Protein 7T71 (pdb70)

Secondary structure (DSSP, 8-state):
--HHHHHHHHHHHHHHHHTS--PPP-------TT-EEEEEE--EEEEE----EEETTTTEESS-EEEEE--SEEEEEEEEEESSS--EEEETTB--HHHHHHHHHHHHHHHHHHT---EEEEEEEEEESSSS---S-HHHHHHHHHHHHHIIIII-HHHHH-HHHHHHHHHTT-TTHHHHHH-SEEEE---TT--GGGS-EEE------EEEEE----SS-HHHHHHHHHTSTTHHHHHHHHHHHHHHHHHTTT-HHHHHHHHHHHHHHHHHHHHHTT-----HHHHHHHHHHHHHGGG-SSEEEE--SSS-EEEEES-HHHHHHHHHHTT---EE--------EEE-/-HHHHHHHHHHHHHHHHHTS--PPP-------TT-EEEEEE--EEEEE----EEETTTTEESS-EEEEE--SEEEEEEEEEESSS--EEEETTB--HHHHHHHHHHHHHHHHHHT---EEEEEEEEEESSSS-SSS-HHHHHHHHHHHHHHHHHH-HHHHH-HHHHHHHHHTT-TTHHHHHH-SEEEE---TT--GGGS-EEEEESSS--EEEEE------HHHHHHHHTSTTHHHHHHHHHHHHHHHHHTTT-HHHHHHHHHHHHHHHHHHHHHTT-----HHHHHHHHHHHHHGGGSSSEEEE--SSS-EEEEES-HHHHHHHHHHTT---EE--------EEE-

B-factor: mean 42.46, std 14.21, range [22.01, 124.64]

Sequence (695 aa):
MNDLNVYGEKIRNMLLELGIYNKSDDYSPDIKYNKTFHANGYPITGLYKFLGYYDRDNNIANFPSISFTTNFSSCDVTCRVLRSGNDRIIFNGKNNEKYYKRAEKALSFLRKKYRIDAAFEFNIRINRRYRDAKGLGESAAVASATARAVAAAVFGMDAAKDRGFVSYLARHVSGSGTRSAAGNLSMWLSYPGIDDLSSIGFEIRDDLFHFYAIPMRSRIETLNAHDYASSSIFYNAWVKSKFFDIIDIIENKFNTRMMLEYSMKDMYRLQALLISSGYIIYEKHYLDIIRKLRSSLNNYKNVYFTSDTGTSIVVMSTSMNELSRFVNDLDLDGISGNFPEKIIIEELMNDLNVYGEKIRNMLLELGIYNKSDDYSPDIKYNKTFHANGYPITGLYKFLGYYDRDNNIANFPSISFTTNFSSCDVTCRVLRSGNDRIIFNGKNNEKYYKRAEKALSFLRKKYRIDAAFEFNIRINRRYRDAKGLGESAAVASATARAVAAAVFGMDAAKDRGFVSYLARHVSGSGTRSAAGNLSMWLSYPGIDDLSSIGFEIRKDDLFHFYAIPMRSRTLNAHDYASSSIFYNAWVKSKFFDIIDIIENKFNTRMMLEYSMKDMYRLQALLISSGYIIYEKHYLDIIRKLRSSLNNYKNVYFTSDTGTSIVVMSTSMNELSRFVNDLDLDGISGNFPEKIIIEEL

Structure (mmCIF, N/CA/C/O backbone):
data_7T71
#
_entry.id   7T71
#
_cell.length_a   153.560
_cell.length_b   125.490
_cell.length_c   52.140
_cell.angle_alpha   90.000
_cell.angle_beta   90.000
_cell.angle_gamma   90.000
#
_symmetry.space_group_name_H-M   'P 21 21 2'
#
loop_
_entity.id
_entity.type
_entity.pdbx_description
1 polymer 'Mevalonate 3,5-bisphosphate decarboxylase'
2 non-polymer 'OLEIC ACID'
3 water water
#
loop_
_atom_site.group_PDB
_atom_site.id
_atom_site.type_symbol
_atom_site.label_atom_id
_atom_site.label_alt_id
_atom_site.label_comp_id
_atom_site.label_asym_id
_atom_site.label_entity_id
_atom_site.label_seq_id
_atom_site.pdbx_PDB_ins_code
_atom_site.Cartn_x
_atom_site.Cartn_y
_atom_site.Cartn_z
_atom_site.occupancy
_atom_site.B_iso_or_equiv
_atom_site.auth_seq_id
_atom_site.auth_comp_id
_atom_site.auth_asym_id
_atom_site.auth_atom_id
_atom_site.pdbx_PDB_model_num
ATOM 1 N N . MET A 1 21 ? -1.314 52.734 68.076 1.00 66.76 1 MET A N 1
ATOM 2 C CA . MET A 1 21 ? -1.151 52.358 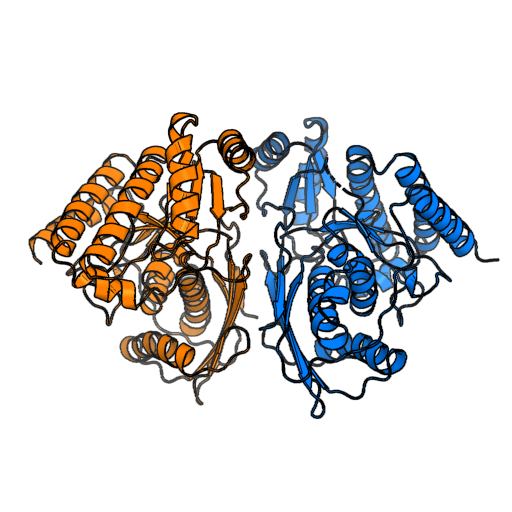66.667 1.00 65.58 1 MET A CA 1
ATOM 3 C C . MET A 1 21 ? 0.328 52.214 66.213 1.00 62.86 1 MET A C 1
ATOM 4 O O . MET A 1 21 ? 0.958 53.214 65.830 1.00 63.15 1 MET A O 1
ATOM 9 N N . ASN A 1 22 ? 0.866 50.966 66.233 1.00 52.40 2 ASN A N 1
ATOM 10 C CA . ASN A 1 22 ? 2.249 50.688 65.800 1.00 47.41 2 ASN A CA 1
ATOM 11 C C . ASN A 1 22 ? 2.280 50.149 64.361 1.00 43.99 2 ASN A C 1
ATOM 12 O O . ASN A 1 22 ? 2.015 48.968 64.106 1.00 41.41 2 ASN A O 1
ATOM 17 N N . ASP A 1 23 ? 2.613 51.044 63.426 1.00 37.45 3 ASP A N 1
ATOM 18 C CA . ASP A 1 23 ? 2.687 50.789 62.000 1.00 36.11 3 ASP A CA 1
ATOM 19 C C . ASP A 1 23 ? 3.699 49.707 61.650 1.00 39.44 3 ASP A C 1
ATOM 20 O O . ASP A 1 23 ? 3.454 48.949 60.711 1.00 39.04 3 ASP A O 1
ATOM 22 N N . LEU A 1 24 ? 4.798 49.586 62.437 1.00 33.79 4 LEU A N 1
ATOM 23 C CA . LEU A 1 24 ? 5.826 48.580 62.202 1.00 33.09 4 LEU A CA 1
ATOM 24 C C . LEU A 1 24 ? 5.307 47.195 62.568 1.00 35.69 4 LEU A C 1
ATOM 25 O O . LEU A 1 24 ? 5.617 46.212 61.888 1.00 34.03 4 LEU A O 1
ATOM 30 N N . ASN A 1 25 ? 4.488 47.129 63.612 1.00 32.29 5 ASN A N 1
ATOM 31 C CA . ASN A 1 25 ? 3.879 45.872 64.018 1.00 32.21 5 ASN A CA 1
ATOM 32 C C . ASN A 1 25 ? 2.858 45.412 62.947 1.00 35.22 5 ASN A C 1
ATOM 33 O O . ASN A 1 25 ? 2.777 44.225 62.660 1.00 34.51 5 ASN A O 1
ATOM 38 N N . VAL A 1 26 ? 2.115 46.359 62.340 1.00 32.40 6 VAL A N 1
ATOM 39 C CA . VAL A 1 26 ? 1.114 46.076 61.298 1.00 30.33 6 VAL A CA 1
ATOM 40 C C . VAL A 1 26 ? 1.781 45.481 60.035 1.00 33.53 6 VAL A C 1
ATOM 41 O O . VAL A 1 26 ? 1.359 44.419 59.556 1.00 32.50 6 VAL A O 1
ATOM 45 N N . TYR A 1 27 ? 2.838 46.149 59.535 1.00 30.70 7 TYR A N 1
ATOM 46 C CA . TYR A 1 27 ? 3.632 45.693 58.383 1.00 31.56 7 TYR A CA 1
ATOM 47 C C . TYR A 1 27 ? 4.376 44.427 58.687 1.00 32.43 7 TYR A C 1
ATOM 48 O O . TYR A 1 27 ? 4.465 43.563 57.826 1.00 32.84 7 TYR A O 1
ATOM 57 N N . GLY A 1 28 ? 4.843 44.296 59.931 1.00 28.51 8 GLY A N 1
ATOM 58 C CA . GLY A 1 28 ? 5.460 43.062 60.396 1.00 27.90 8 GLY A CA 1
ATOM 59 C C . GLY A 1 28 ? 4.505 41.869 60.306 1.00 32.51 8 GLY A C 1
ATOM 60 O O . GLY A 1 28 ? 4.833 40.842 59.698 1.00 32.37 8 GLY A O 1
ATOM 61 N N . GLU A 1 29 ? 3.291 42.022 60.853 1.00 29.76 9 GLU A N 1
ATOM 62 C CA . GLU A 1 29 ? 2.245 40.989 60.819 1.00 30.31 9 GLU A CA 1
ATOM 63 C C . GLU A 1 29 ? 1.807 40.681 59.37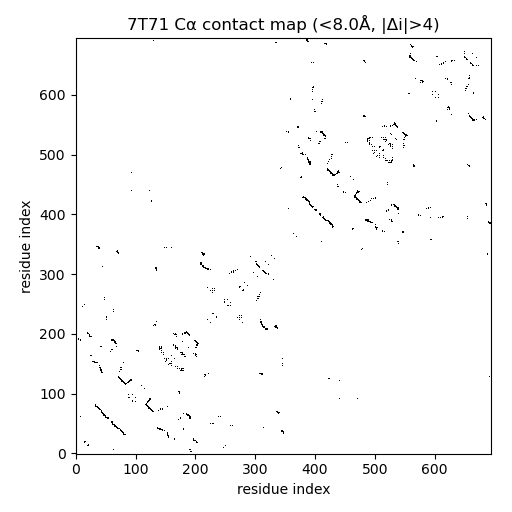8 1.00 32.61 9 GLU A C 1
ATOM 64 O O . GLU A 1 29 ? 1.592 39.518 59.068 1.00 32.60 9 GLU A O 1
ATOM 66 N N . LYS A 1 30 ? 1.772 41.696 58.477 1.00 30.24 10 LYS A N 1
ATOM 67 C CA . LYS A 1 30 ? 1.461 41.474 57.059 1.00 29.74 10 LYS A CA 1
ATOM 68 C C . LYS A 1 30 ? 2.522 40.560 56.429 1.00 31.74 10 LYS A C 1
ATOM 69 O O . LYS A 1 30 ? 2.181 39.593 55.754 1.00 32.04 10 LYS A O 1
ATOM 75 N N . ILE A 1 31 ? 3.809 40.843 56.719 1.00 30.13 11 ILE A N 1
ATOM 76 C CA . ILE A 1 31 ? 4.948 40.072 56.238 1.00 29.16 11 ILE A CA 1
ATOM 77 C C . ILE A 1 31 ? 4.838 38.655 56.759 1.00 32.46 11 ILE A C 1
ATOM 78 O O . ILE A 1 31 ? 4.999 37.716 55.985 1.00 30.96 11 ILE A O 1
ATOM 83 N N . ARG A 1 32 ? 4.534 38.503 58.059 1.00 29.50 12 ARG A N 1
ATOM 84 C CA . ARG A 1 32 ? 4.409 37.189 58.669 1.00 29.17 12 ARG A CA 1
ATOM 85 C C . ARG A 1 32 ? 3.328 36.341 57.949 1.00 34.57 12 ARG A C 1
ATOM 86 O O . ARG A 1 32 ? 3.595 35.187 57.589 1.00 32.21 12 ARG A O 1
ATOM 94 N N . ASN A 1 33 ? 2.146 36.933 57.694 1.00 33.37 13 ASN A N 1
ATOM 95 C CA . ASN A 1 33 ? 1.056 36.249 56.992 1.00 33.50 13 ASN A CA 1
ATOM 96 C C . ASN A 1 33 ? 1.477 35.852 55.574 1.00 39.65 13 ASN A C 1
ATOM 97 O O . ASN A 1 33 ? 1.243 34.722 55.188 1.00 42.02 13 ASN A O 1
ATOM 102 N N . MET A 1 34 ? 2.168 36.732 54.838 1.00 36.52 14 MET A N 1
ATOM 103 C CA . MET A 1 34 ? 2.683 36.411 53.496 1.00 37.26 14 MET A CA 1
ATOM 104 C C . MET A 1 34 ? 3.623 35.201 53.551 1.00 40.14 14 MET A C 1
ATOM 105 O O . MET A 1 34 ? 3.565 34.329 52.689 1.00 39.26 14 MET A O 1
ATOM 110 N N . LEU A 1 35 ? 4.518 35.178 54.544 1.00 35.83 15 LEU A N 1
ATOM 111 C CA . LEU A 1 35 ? 5.470 34.091 54.711 1.00 34.36 15 LEU A CA 1
ATOM 112 C C . LEU A 1 35 ? 4.784 32.781 55.100 1.00 38.00 15 LEU A C 1
ATOM 113 O O . LEU A 1 35 ? 5.194 31.726 54.616 1.00 36.78 15 LEU A O 1
ATOM 118 N N . LEU A 1 36 ? 3.718 32.851 55.916 1.00 36.06 16 LEU A N 1
ATOM 119 C CA . LEU A 1 36 ? 2.936 31.652 56.288 1.00 37.61 16 LEU A CA 1
ATOM 120 C C . LEU A 1 36 ? 2.238 31.066 55.064 1.00 44.06 16 LEU A C 1
ATOM 121 O O . LEU A 1 36 ? 2.241 29.853 54.892 1.00 43.33 16 LEU A O 1
ATOM 126 N N . GLU A 1 37 ? 1.689 31.941 54.197 1.00 43.49 17 GLU A N 1
ATOM 127 C CA . GLU A 1 37 ? 0.995 31.559 52.966 1.00 45.30 17 GLU A CA 1
ATOM 128 C C . GLU A 1 37 ? 1.933 30.914 51.959 1.00 53.04 17 GLU A C 1
ATOM 129 O O . GLU A 1 37 ? 1.491 30.041 51.222 1.00 54.44 17 GLU A O 1
ATOM 131 N N . LEU A 1 38 ? 3.224 31.306 51.951 1.00 50.84 18 LEU A N 1
ATOM 132 C CA . LEU A 1 38 ? 4.238 30.706 51.085 1.00 52.64 18 LEU A CA 1
ATOM 133 C C . LEU A 1 38 ? 4.640 29.323 51.578 1.00 58.26 18 LEU A C 1
ATOM 134 O O . LEU A 1 38 ? 5.122 28.520 50.783 1.00 59.46 18 LEU A O 1
ATOM 139 N N . GLY A 1 39 ? 4.492 29.087 52.878 1.00 53.94 19 GLY A N 1
ATOM 140 C CA . GLY A 1 39 ? 4.853 27.822 53.502 1.00 53.54 19 GLY A CA 1
ATOM 141 C C . GLY A 1 39 ? 6.329 27.646 53.818 1.00 56.44 19 GLY A C 1
ATOM 142 O O . GLY A 1 39 ? 6.724 26.540 54.199 1.00 57.47 19 GLY A O 1
ATOM 143 N N . ILE A 1 40 ? 7.159 28.717 53.679 1.00 50.16 20 ILE A N 1
ATOM 144 C CA . ILE A 1 40 ? 8.605 28.682 53.992 1.00 49.00 20 ILE A CA 1
ATOM 145 C C . ILE A 1 40 ? 8.899 29.053 55.457 1.00 46.31 20 ILE A C 1
ATOM 146 O O . ILE A 1 40 ? 9.992 28.811 55.971 1.00 46.61 20 ILE A O 1
ATOM 151 N N . TYR A 1 41 ? 7.917 29.629 56.114 1.00 37.73 21 TYR A N 1
ATOM 152 C CA . TYR A 1 41 ? 8.057 30.045 57.486 1.00 36.24 21 TYR A CA 1
ATOM 153 C C . TYR A 1 41 ? 6.957 29.429 58.347 1.00 37.90 21 TYR A C 1
ATOM 154 O O . TYR A 1 41 ? 5.801 29.361 57.930 1.00 37.69 21 TYR A O 1
ATOM 163 N N . ASN A 1 42 ? 7.300 29.113 59.584 1.00 33.53 22 ASN A N 1
ATOM 164 C CA . ASN A 1 42 ? 6.376 28.643 60.618 1.00 34.50 22 ASN A CA 1
ATOM 165 C C . ASN A 1 42 ? 6.930 29.113 61.934 1.00 36.00 22 ASN A C 1
ATOM 166 O O . ASN A 1 42 ? 8.146 29.167 62.102 1.00 33.59 22 ASN A O 1
ATOM 171 N N . LYS A 1 43 ? 6.043 29.425 62.883 1.00 34.66 23 LYS A N 1
ATOM 172 C CA . LYS A 1 43 ? 6.417 29.769 64.248 1.00 34.72 23 LYS A CA 1
ATOM 173 C C . LYS A 1 43 ? 7.237 28.558 64.753 1.00 38.85 23 LYS A C 1
ATOM 174 O O . LYS A 1 43 ? 6.915 27.416 64.418 1.00 38.94 23 LYS A O 1
ATOM 180 N N . SER A 1 44 ? 8.328 28.799 65.474 1.00 35.40 24 SER A N 1
ATOM 181 C CA . SER A 1 44 ? 9.119 27.673 65.959 1.00 34.87 24 SER A CA 1
ATOM 182 C C . SER A 1 44 ? 8.354 26.822 66.969 1.00 40.54 24 SER A C 1
ATOM 183 O O . SER A 1 44 ? 7.597 27.346 67.784 1.00 38.93 24 SER A O 1
ATOM 186 N N . ASP A 1 45 ? 8.620 25.511 66.939 1.00 40.91 25 ASP A N 1
ATOM 187 C CA . ASP A 1 45 ? 8.134 24.582 67.939 1.00 43.07 25 ASP A CA 1
ATOM 188 C C . ASP A 1 45 ? 9.018 24.803 69.174 1.00 45.81 25 ASP A C 1
ATOM 189 O O . ASP A 1 45 ? 10.141 25.293 69.060 1.00 44.09 25 ASP A O 1
ATOM 194 N N . ASP A 1 46 ? 8.482 24.505 70.347 1.00 43.26 26 ASP A N 1
ATOM 195 C CA . ASP A 1 46 ? 9.214 24.636 71.589 1.00 42.36 26 ASP A CA 1
ATOM 196 C C . ASP A 1 46 ? 9.471 23.225 72.114 1.00 44.67 26 ASP A C 1
ATOM 197 O O . ASP A 1 46 ? 8.828 22.268 71.668 1.00 43.71 26 ASP A O 1
ATOM 202 N N . TYR A 1 47 ? 10.455 23.088 73.008 1.00 40.50 27 TYR A N 1
ATOM 203 C CA . TYR A 1 47 ? 10.861 21.811 73.561 1.00 39.50 27 TYR A CA 1
ATOM 204 C C . TYR A 1 47 ? 10.993 21.909 75.069 1.00 44.29 27 TYR A C 1
ATOM 205 O O . TYR A 1 47 ? 11.288 22.976 75.616 1.00 44.44 27 TYR A O 1
ATOM 214 N N . SER A 1 48 ? 10.776 20.783 75.734 1.00 41.64 28 SER A N 1
ATOM 215 C CA . SER A 1 48 ? 10.933 20.632 77.174 1.00 41.68 28 SER A CA 1
ATOM 216 C C . SER A 1 48 ? 12.379 20.179 77.428 1.00 43.13 28 SER A C 1
ATOM 217 O O . SER A 1 48 ? 12.887 19.347 76.673 1.00 42.18 28 SER A O 1
ATOM 220 N N . PRO A 1 49 ? 13.062 20.718 78.461 1.00 39.61 29 PRO A N 1
ATOM 221 C CA . PRO A 1 49 ? 14.438 20.271 78.734 1.00 39.32 29 PRO A CA 1
ATOM 222 C C . PRO A 1 49 ? 14.468 18.799 79.142 1.00 42.81 29 PRO A C 1
ATOM 223 O O . PRO A 1 49 ? 13.575 18.339 79.851 1.00 41.04 29 PRO A O 1
ATOM 227 N N . ASP A 1 50 ? 15.465 18.065 78.638 1.00 41.37 30 ASP A N 1
ATOM 228 C CA . ASP A 1 50 ? 15.761 16.668 78.980 1.00 43.29 30 ASP A CA 1
ATOM 229 C C . ASP A 1 50 ? 17.292 16.599 78.994 1.00 43.91 30 ASP A C 1
ATOM 230 O O . ASP A 1 50 ? 17.916 16.059 78.071 1.00 43.80 30 ASP A O 1
ATOM 235 N N . ILE A 1 51 ? 17.889 17.221 80.019 1.00 38.39 31 ILE A N 1
ATOM 236 C CA . ILE A 1 51 ? 19.337 17.417 80.096 1.00 37.73 31 ILE A CA 1
ATOM 237 C C . ILE A 1 51 ? 20.134 16.112 80.175 1.00 44.55 31 ILE A C 1
ATOM 238 O O . ILE A 1 51 ? 19.831 15.233 80.992 1.00 46.20 31 ILE A O 1
ATOM 243 N N . LYS A 1 52 ? 21.159 16.006 79.294 1.00 39.87 32 LYS A N 1
ATOM 244 C CA . LYS A 1 52 ? 22.131 14.924 79.258 1.00 39.99 32 LYS A CA 1
ATOM 245 C C . LYS A 1 52 ? 23.373 15.481 80.005 1.00 40.80 32 LYS A C 1
ATOM 246 O O . LYS A 1 52 ? 24.254 16.082 79.397 1.00 38.81 32 LYS A O 1
ATOM 248 N N . TYR A 1 53 ? 23.358 15.394 81.340 1.00 37.37 33 TYR A N 1
ATOM 249 C CA . TYR A 1 53 ? 24.423 15.887 82.232 1.00 36.36 33 TYR A CA 1
ATOM 250 C C . TYR A 1 53 ? 25.737 15.171 82.001 1.00 41.43 33 TYR A C 1
ATOM 251 O O . TYR A 1 53 ? 25.727 13.991 81.651 1.00 40.81 33 TYR A O 1
ATOM 260 N N . ASN A 1 54 ? 26.873 15.892 82.195 1.00 39.13 34 ASN A N 1
ATOM 261 C CA . ASN A 1 54 ? 28.240 15.358 82.142 1.00 39.50 34 ASN A CA 1
ATOM 262 C C . ASN A 1 54 ? 28.705 14.854 80.778 1.00 45.98 34 ASN A C 1
ATOM 263 O O . ASN A 1 54 ? 29.736 14.202 80.726 1.00 49.47 34 ASN A O 1
ATOM 268 N N . LYS A 1 55 ? 27.969 15.100 79.704 1.00 41.02 35 LYS A N 1
ATOM 269 C CA . LYS A 1 55 ? 28.392 14.661 78.375 1.00 40.01 35 LYS A CA 1
ATOM 270 C C . LYS A 1 55 ? 28.805 15.902 77.587 1.00 42.87 35 LYS A C 1
ATOM 271 O O . LYS A 1 55 ? 28.151 16.941 77.664 1.00 43.69 35 LYS A O 1
ATOM 273 N N . THR A 1 56 ? 29.900 15.813 76.883 1.00 37.73 36 THR A N 1
ATOM 274 C CA . THR A 1 56 ? 30.345 16.938 76.088 1.00 37.24 36 THR A CA 1
ATOM 275 C C . THR A 1 56 ? 29.686 16.892 74.723 1.00 38.13 36 THR A C 1
ATOM 276 O O . THR A 1 56 ? 29.690 15.844 74.073 1.00 36.31 36 THR A O 1
ATOM 280 N N . PHE A 1 57 ? 29.144 18.035 74.288 1.00 31.99 37 PHE A N 1
ATOM 281 C CA . PHE A 1 57 ? 28.556 18.177 72.975 1.00 31.04 37 PHE A CA 1
ATOM 282 C C . PHE A 1 57 ? 29.388 19.160 72.198 1.00 36.58 37 PHE A C 1
ATOM 283 O O . PHE A 1 57 ? 29.941 20.090 72.777 1.00 35.22 37 PHE A O 1
ATOM 291 N N . HIS A 1 58 ? 29.493 18.937 70.890 1.00 33.36 38 HIS A N 1
ATOM 292 C CA . HIS A 1 58 ? 30.300 19.752 70.011 1.00 32.77 38 HIS A CA 1
ATOM 293 C C . HIS A 1 58 ? 29.505 20.197 68.809 1.00 31.50 38 HIS A C 1
ATOM 294 O O . HIS A 1 58 ? 28.800 19.403 68.184 1.00 29.37 38 HIS A O 1
ATOM 301 N N . ALA A 1 59 ? 29.618 21.475 68.476 1.00 27.21 39 ALA A N 1
ATOM 302 C CA . ALA A 1 59 ? 28.943 21.979 67.282 1.00 26.27 39 ALA A CA 1
ATOM 303 C C . ALA A 1 59 ? 29.787 23.059 66.630 1.00 29.68 39 ALA A C 1
ATOM 304 O O . ALA A 1 59 ? 30.587 23.693 67.292 1.00 28.49 39 ALA A O 1
ATOM 306 N N . ASN A 1 60 ? 29.602 23.263 65.335 1.00 27.83 40 ASN A N 1
ATOM 307 C CA . ASN A 1 60 ? 30.268 24.339 64.630 1.00 27.98 40 ASN A CA 1
ATOM 308 C C . ASN A 1 60 ? 29.210 25.373 64.175 1.00 30.67 40 ASN A C 1
ATOM 309 O O . ASN A 1 60 ? 28.003 25.159 64.363 1.00 29.35 40 ASN A O 1
ATOM 314 N N . GLY A 1 61 ? 29.684 26.491 63.634 1.00 27.52 41 GLY A N 1
ATOM 315 C CA . GLY A 1 61 ? 28.840 27.603 63.206 1.00 27.97 41 GLY A CA 1
ATOM 316 C C . GLY A 1 61 ? 29.641 28.552 62.338 1.00 29.54 41 GLY A C 1
ATOM 317 O O . GLY A 1 61 ? 30.866 28.628 62.452 1.00 25.66 41 GLY A O 1
ATOM 318 N N . TYR A 1 62 ? 28.955 29.260 61.457 1.00 26.33 42 TYR A N 1
ATOM 319 C CA . TYR A 1 62 ? 29.602 30.094 60.471 1.00 25.63 42 TYR A CA 1
ATOM 320 C C . TYR A 1 62 ? 29.112 31.542 60.450 1.00 29.00 42 TYR A C 1
ATOM 321 O O . TYR A 1 62 ? 27.989 31.824 60.833 1.00 28.06 42 TYR A O 1
ATOM 330 N N . PRO A 1 63 ? 29.979 32.491 60.078 1.00 24.06 43 PRO A N 1
ATOM 331 C CA . PRO A 1 63 ? 29.561 33.913 60.059 1.00 23.60 43 PRO A CA 1
ATOM 332 C C . PRO A 1 63 ? 28.597 34.220 58.922 1.00 26.64 43 PRO A C 1
ATOM 333 O O . PRO A 1 63 ? 28.362 33.371 58.059 1.00 24.99 43 PRO A O 1
ATOM 337 N N . ILE A 1 64 ? 28.020 35.422 58.931 1.00 23.95 44 ILE A N 1
ATOM 338 C CA . ILE A 1 64 ? 27.093 35.843 57.876 1.00 25.21 44 ILE A CA 1
ATOM 339 C C . ILE A 1 64 ? 27.519 37.173 57.262 1.00 30.70 44 ILE A C 1
ATOM 340 O O . ILE A 1 64 ? 28.230 37.942 57.899 1.00 32.61 44 ILE A O 1
ATOM 345 N N . THR A 1 65 ? 27.020 37.462 56.065 1.00 28.87 45 THR A N 1
ATOM 346 C CA . THR A 1 65 ? 27.145 38.743 55.380 1.00 27.87 45 THR A CA 1
ATOM 347 C C . THR A 1 65 ? 25.715 39.158 55.027 1.00 29.53 45 THR A C 1
ATOM 348 O O . THR A 1 65 ? 25.001 38.390 54.376 1.00 26.98 45 THR A O 1
ATOM 352 N N . GLY A 1 66 ? 25.324 40.360 55.453 1.00 27.48 46 GLY A N 1
ATOM 353 C CA . GLY A 1 66 ? 23.979 40.884 55.227 1.00 27.37 46 GLY A CA 1
ATOM 354 C C . GLY A 1 66 ? 23.702 41.262 53.783 1.00 31.63 46 GLY A C 1
ATOM 355 O O . GLY A 1 66 ? 24.572 41.815 53.101 1.00 28.75 46 GLY A O 1
ATOM 356 N N . LEU A 1 67 ? 22.499 40.908 53.299 1.00 29.24 47 LEU A N 1
ATOM 357 C CA . LEU A 1 67 ? 21.962 41.303 51.994 1.00 28.63 47 LEU A CA 1
ATOM 358 C C . LEU A 1 67 ? 20.936 42.417 52.284 1.00 30.60 47 LEU A C 1
ATOM 359 O O . LEU A 1 67 ? 21.095 43.535 51.811 1.00 29.98 47 LEU A O 1
ATOM 364 N N . TYR A 1 68 ? 19.909 42.118 53.076 1.00 28.67 48 TYR A N 1
ATOM 365 C CA . TYR A 1 68 ? 18.930 43.078 53.596 1.00 27.19 48 TYR A CA 1
ATOM 366 C C . TYR A 1 68 ? 19.451 43.217 55.031 1.00 31.19 48 TYR A C 1
ATOM 367 O O . TYR A 1 68 ? 19.212 42.358 55.854 1.00 29.83 48 TYR A O 1
ATOM 376 N N . LYS A 1 69 ? 20.329 44.195 55.241 1.00 28.89 49 LYS A N 1
ATOM 377 C CA . LYS A 1 69 ? 21.100 44.399 56.463 1.00 29.52 49 LYS A CA 1
ATOM 378 C C . LYS A 1 69 ? 20.301 44.761 57.705 1.00 36.17 49 LYS A C 1
ATOM 379 O O . LYS A 1 69 ? 19.262 45.384 57.649 1.00 35.07 49 LYS A O 1
ATOM 385 N N . PHE A 1 70 ? 20.862 44.437 58.835 1.00 34.45 50 PHE A N 1
ATOM 386 C CA . PHE A 1 70 ? 20.240 44.699 60.111 1.00 34.32 50 PHE A CA 1
ATOM 387 C C . PHE A 1 70 ? 21.138 45.569 61.006 1.00 36.42 50 PHE A C 1
ATOM 388 O O . PHE A 1 70 ? 22.305 45.286 61.149 1.00 34.45 50 PHE A O 1
ATOM 396 N N . LEU A 1 71 ? 20.545 46.566 61.650 1.00 32.61 51 LEU A N 1
ATOM 397 C CA . LEU A 1 71 ? 21.179 47.425 62.636 1.00 33.59 51 LEU A CA 1
ATOM 398 C C . LEU A 1 71 ? 20.070 47.987 63.545 1.00 35.11 51 LEU A C 1
ATOM 399 O O . LEU A 1 71 ? 19.063 48.481 63.045 1.00 33.65 51 LEU A O 1
ATOM 404 N N . GLY A 1 72 ? 20.256 47.860 64.854 1.00 31.05 52 GLY A N 1
ATOM 405 C CA . GLY A 1 72 ? 19.333 48.384 65.854 1.00 31.28 52 GLY A CA 1
ATOM 406 C C . GLY A 1 72 ? 18.320 47.365 66.329 1.00 35.16 52 GLY A C 1
ATOM 407 O O . GLY A 1 72 ? 17.695 46.655 65.530 1.00 34.01 52 GLY A O 1
ATOM 408 N N . TYR A 1 73 ? 18.122 47.321 67.638 1.00 31.32 53 TYR A N 1
ATOM 409 C CA . TYR A 1 73 ? 17.155 46.424 68.250 1.00 31.13 53 TYR A CA 1
ATOM 410 C C . TYR A 1 73 ? 15.936 47.139 68.724 1.00 35.55 53 TYR A C 1
ATOM 411 O O . TYR A 1 73 ? 16.041 48.247 69.237 1.00 36.21 53 TYR A O 1
ATOM 420 N N . TYR A 1 74 ? 14.786 46.487 68.626 1.00 33.95 54 TYR A N 1
ATOM 421 C CA . TYR A 1 74 ? 13.571 47.018 69.232 1.00 33.89 54 TYR A CA 1
ATOM 422 C C . TYR A 1 74 ? 13.667 46.709 70.759 1.00 39.62 54 TYR A C 1
ATOM 423 O O . TYR A 1 74 ? 13.409 47.580 71.594 1.00 39.33 54 TYR A O 1
ATOM 432 N N . ASP A 1 75 ? 14.024 45.460 71.101 1.00 36.93 55 ASP A N 1
ATOM 433 C CA . ASP A 1 75 ? 14.133 44.986 72.477 1.00 37.08 55 ASP A CA 1
ATOM 434 C C . ASP A 1 75 ? 15.466 44.291 72.583 1.00 39.94 55 ASP A C 1
ATOM 435 O O . ASP A 1 75 ? 15.612 43.145 72.132 1.00 35.79 55 ASP A O 1
ATOM 440 N N . ARG A 1 76 ? 16.452 45.007 73.140 1.00 38.78 56 ARG A N 1
ATOM 441 C CA . ARG A 1 76 ? 17.815 44.511 73.295 1.00 40.57 56 ARG A CA 1
ATOM 442 C C . ARG A 1 76 ? 17.929 43.372 74.323 1.00 46.94 56 ARG A C 1
ATOM 443 O O . ARG A 1 76 ? 18.880 42.606 74.246 1.00 46.46 56 ARG A O 1
ATOM 445 N N . ASP A 1 77 ? 16.966 43.235 75.240 1.00 45.31 57 ASP A N 1
ATOM 446 C CA . ASP A 1 77 ? 16.981 42.171 76.255 1.00 47.58 57 ASP A CA 1
ATOM 447 C C . ASP A 1 77 ? 16.660 40.793 75.661 1.00 52.51 57 ASP A C 1
ATOM 448 O O . ASP A 1 77 ? 17.208 39.794 76.120 1.00 53.80 57 ASP A O 1
ATOM 453 N N . ASN A 1 78 ? 15.768 40.742 74.660 1.00 46.50 58 ASN A N 1
ATOM 454 C CA . ASN A 1 78 ? 15.349 39.496 74.002 1.00 45.16 58 ASN A CA 1
ATOM 455 C C . ASN A 1 78 ? 15.899 39.406 72.573 1.00 42.86 58 ASN A C 1
ATOM 456 O O . ASN A 1 78 ? 15.600 38.446 71.853 1.00 42.09 58 ASN A O 1
ATOM 461 N N . ASN A 1 79 ? 16.702 40.409 72.176 1.00 33.90 59 ASN A N 1
ATOM 462 C CA . ASN A 1 79 ? 17.265 40.545 70.834 1.00 32.52 59 ASN A CA 1
ATOM 463 C C . ASN A 1 79 ? 16.187 40.507 69.718 1.00 32.25 59 ASN A C 1
ATOM 464 O O . ASN A 1 79 ? 16.320 39.795 68.728 1.00 27.80 59 ASN A O 1
ATOM 469 N N . ILE A 1 80 ? 15.141 41.332 69.867 1.00 30.02 60 ILE A N 1
ATOM 470 C CA . ILE A 1 80 ? 14.131 41.483 68.840 1.00 29.43 60 ILE A CA 1
ATOM 471 C C . ILE A 1 80 ? 14.580 42.684 68.018 1.00 32.58 60 ILE A C 1
ATOM 472 O O . ILE A 1 80 ? 14.813 43.748 68.594 1.00 32.34 60 ILE A O 1
ATOM 477 N N . ALA A 1 81 ? 14.717 42.527 66.693 1.00 30.04 61 ALA A N 1
ATOM 478 C CA . ALA A 1 81 ? 15.112 43.626 65.787 1.00 29.09 61 ALA A CA 1
ATOM 479 C C . ALA A 1 81 ? 13.887 44.461 65.411 1.00 34.29 61 ALA A C 1
ATOM 480 O O . ALA A 1 81 ? 12.759 43.975 65.498 1.00 32.30 61 ALA A O 1
ATOM 482 N N . ASN A 1 82 ? 14.112 45.703 64.944 1.00 31.00 62 ASN A N 1
ATOM 483 C CA . ASN A 1 82 ? 13.057 46.604 64.497 1.00 30.82 62 ASN A CA 1
ATOM 484 C C . ASN A 1 82 ? 12.443 46.154 63.177 1.00 33.26 62 ASN A C 1
ATOM 485 O O . ASN A 1 82 ? 11.326 46.539 62.876 1.00 34.95 62 ASN A O 1
ATOM 490 N N . PHE A 1 83 ? 13.165 45.350 62.386 1.00 27.92 63 PHE A N 1
ATOM 491 C CA . PHE A 1 83 ? 12.661 44.936 61.073 1.00 26.56 63 PHE A CA 1
ATOM 492 C C . PHE A 1 83 ? 13.284 43.614 60.623 1.00 28.82 63 PHE A C 1
ATOM 493 O O . PHE A 1 83 ? 14.303 43.230 61.157 1.00 27.55 63 PHE A O 1
ATOM 501 N N . PRO A 1 84 ? 12.727 42.940 59.600 1.00 26.10 64 PRO A N 1
ATOM 502 C CA . PRO A 1 84 ? 13.332 41.690 59.125 1.00 25.33 64 PRO A CA 1
ATOM 503 C C . PRO A 1 84 ? 14.623 41.902 58.339 1.00 29.08 64 PRO A C 1
ATOM 504 O O . PRO A 1 84 ? 14.843 42.965 57.764 1.00 29.18 64 PRO A O 1
ATOM 508 N N . SER A 1 85 ? 15.491 40.887 58.342 1.00 26.35 65 SER A N 1
ATOM 509 C CA . SER A 1 85 ? 16.767 40.931 57.629 1.00 26.43 65 SER A CA 1
ATOM 510 C C . SER A 1 85 ? 17.028 39.624 56.878 1.00 29.31 65 SER A C 1
ATOM 511 O O . SER A 1 85 ? 16.429 38.604 57.193 1.00 28.14 65 SER A O 1
ATOM 514 N N . ILE A 1 86 ? 17.896 39.672 55.861 1.00 26.21 66 ILE A N 1
ATOM 515 C CA . ILE A 1 86 ? 18.242 38.529 55.005 1.00 25.35 66 ILE A CA 1
ATOM 516 C C . ILE A 1 86 ? 19.765 38.531 54.856 1.00 28.26 66 ILE A C 1
ATOM 517 O O . ILE A 1 86 ? 20.353 39.562 54.555 1.00 27.58 66 ILE A O 1
ATOM 522 N N . SER A 1 87 ? 20.390 37.382 55.037 1.00 25.39 67 SER A N 1
ATOM 523 C CA . SER A 1 87 ? 21.835 37.259 54.869 1.00 24.51 67 SER A CA 1
ATOM 524 C C . SER A 1 87 ? 22.217 35.920 54.239 1.00 28.24 67 SER A C 1
ATOM 525 O O . SER A 1 87 ? 21.370 35.054 54.018 1.00 27.07 67 SER A O 1
ATOM 528 N N . PHE A 1 88 ? 23.496 35.756 53.960 1.00 25.87 68 PHE A N 1
ATOM 529 C CA . PHE A 1 88 ? 24.037 34.492 53.510 1.00 26.65 68 PHE A CA 1
ATOM 530 C C . PHE A 1 88 ? 25.180 34.124 54.448 1.00 32.20 68 PHE A C 1
ATOM 531 O O . PHE A 1 88 ? 25.830 35.006 55.027 1.00 33.30 68 PHE A O 1
ATOM 539 N N . THR A 1 89 ? 25.364 32.816 54.648 1.00 28.35 69 THR A N 1
ATOM 540 C CA . THR A 1 89 ? 26.374 32.233 55.531 1.00 28.23 69 THR A CA 1
ATOM 541 C C . THR A 1 89 ? 27.677 32.012 54.769 1.00 31.95 69 THR A C 1
ATOM 542 O O . THR A 1 89 ? 27.638 31.512 53.655 1.00 31.16 69 THR A O 1
ATOM 546 N N . THR A 1 90 ? 28.811 32.440 55.346 1.00 28.32 70 THR A N 1
ATOM 547 C CA . THR A 1 90 ? 30.111 32.341 54.675 1.00 29.43 70 THR A CA 1
ATOM 548 C C . THR A 1 90 ? 31.115 31.470 55.475 1.00 32.28 70 THR A C 1
ATOM 549 O O . THR A 1 90 ? 30.811 31.031 56.585 1.00 30.73 70 THR A O 1
ATOM 553 N N . ASN A 1 91 ? 32.329 31.320 54.948 1.00 28.54 71 ASN A N 1
ATOM 554 C CA . ASN A 1 91 ? 33.422 30.587 55.601 1.00 27.93 71 ASN A CA 1
ATOM 555 C C . ASN A 1 91 ? 34.603 31.553 55.885 1.00 30.18 71 ASN A C 1
ATOM 556 O O . ASN A 1 91 ? 35.758 31.115 55.899 1.00 29.04 71 ASN A O 1
ATOM 561 N N . PHE A 1 92 ? 34.336 32.860 56.070 1.00 25.71 72 PHE A N 1
ATOM 562 C CA . PHE A 1 92 ? 35.435 33.816 56.336 1.00 26.18 72 PHE A CA 1
ATOM 563 C C . PHE A 1 92 ? 36.084 33.598 57.709 1.00 29.12 72 PHE A C 1
ATOM 564 O O . PHE A 1 92 ? 37.203 34.017 57.955 1.00 28.13 72 PHE A O 1
ATOM 572 N N . SER A 1 93 ? 35.388 32.880 58.569 1.00 26.74 73 SER A N 1
ATOM 573 C CA . SER A 1 93 ? 35.854 32.411 59.870 1.00 27.12 73 SER A CA 1
ATOM 574 C C . SER A 1 93 ? 35.001 31.190 60.169 1.00 31.21 73 SER A C 1
ATOM 575 O O . SER A 1 93 ? 34.094 30.882 59.396 1.00 30.16 73 SER A O 1
ATOM 578 N N . SER A 1 94 ? 35.334 30.455 61.213 1.00 28.29 74 SER A N 1
ATOM 579 C CA . SER A 1 94 ? 34.555 29.290 61.621 1.00 29.27 74 SER A CA 1
ATOM 580 C C . SER A 1 94 ? 34.596 29.244 63.124 1.00 31.79 74 SER A C 1
ATOM 581 O O . SER A 1 94 ? 35.597 29.604 63.733 1.00 30.68 74 SER A O 1
ATOM 584 N N . CYS A 1 95 ? 33.517 28.792 63.717 1.00 28.25 75 CYS A N 1
ATOM 585 C CA . CYS A 1 95 ? 33.439 28.658 65.153 1.00 27.30 75 CYS A CA 1
ATOM 586 C C . CYS A 1 95 ? 33.187 27.218 65.491 1.00 30.89 75 CYS A C 1
ATOM 587 O O . CYS A 1 95 ? 32.389 26.560 64.832 1.00 30.43 75 CYS A O 1
ATOM 590 N N . ASP A 1 96 ? 33.832 26.729 66.531 1.00 29.53 76 ASP A N 1
ATOM 591 C CA . ASP A 1 96 ? 33.606 25.395 67.070 1.00 30.52 76 ASP A CA 1
ATOM 592 C C . ASP A 1 96 ? 33.351 25.558 68.560 1.00 34.28 76 ASP A C 1
ATOM 593 O O . ASP A 1 96 ? 34.024 26.339 69.238 1.00 33.39 76 ASP A O 1
ATOM 598 N N . VAL A 1 97 ? 32.323 24.906 69.048 1.00 31.55 77 VAL A N 1
ATOM 599 C CA . VAL A 1 97 ? 31.954 25.038 70.442 1.00 32.20 77 VAL A CA 1
ATOM 600 C C . VAL A 1 97 ? 31.847 23.673 71.071 1.00 36.79 77 VAL A C 1
ATOM 601 O O . VAL A 1 97 ? 31.288 22.755 70.484 1.00 36.57 77 VAL A O 1
ATOM 605 N N . THR A 1 98 ? 32.309 23.599 72.306 1.00 33.92 78 THR A N 1
ATOM 606 C CA . THR A 1 98 ? 32.246 22.464 73.204 1.00 35.33 78 THR A CA 1
ATOM 607 C C . THR A 1 98 ? 31.344 22.894 74.382 1.00 40.67 78 THR A C 1
ATOM 608 O O . THR A 1 98 ? 31.544 23.968 74.949 1.00 40.69 78 THR A O 1
ATOM 612 N N . CYS A 1 99 ? 30.328 22.097 74.700 1.00 37.99 79 CYS A N 1
ATOM 613 C CA . CYS A 1 99 ? 29.379 22.411 75.762 1.00 39.46 79 CYS A CA 1
ATOM 614 C C . CYS A 1 99 ? 29.208 21.213 76.672 1.00 41.33 79 CYS A C 1
ATOM 615 O O . CYS A 1 99 ? 29.077 20.084 76.208 1.00 41.18 79 CYS A O 1
ATOM 618 N N . ARG A 1 100 ? 29.160 21.474 77.963 1.00 36.01 80 ARG A N 1
ATOM 619 C CA . ARG A 1 100 ? 28.959 20.451 78.978 1.00 36.10 80 ARG A CA 1
ATOM 620 C C . ARG A 1 100 ? 28.043 21.030 80.038 1.00 36.55 80 ARG A C 1
ATOM 621 O O . ARG A 1 100 ? 28.273 22.141 80.508 1.00 35.28 80 ARG A O 1
ATOM 629 N N . VAL A 1 101 ? 26.990 20.283 80.382 1.00 32.29 81 VAL A N 1
ATOM 630 C CA . VAL A 1 101 ? 26.021 20.691 81.392 1.00 32.01 81 VAL A CA 1
ATOM 631 C C . VAL A 1 101 ? 26.249 19.882 82.659 1.00 35.99 81 VAL A C 1
ATOM 632 O O . VAL A 1 101 ? 26.386 18.668 82.596 1.00 37.62 81 VAL A O 1
ATOM 636 N N . LEU A 1 102 ? 26.355 20.566 83.795 1.00 32.45 82 LEU A N 1
ATOM 637 C CA . LEU A 1 102 ? 26.623 19.928 85.083 1.00 32.90 82 LEU A CA 1
ATOM 638 C C . LEU A 1 102 ? 25.493 20.197 86.043 1.00 36.78 82 LEU A C 1
ATOM 639 O O . LEU A 1 102 ? 24.893 21.259 85.966 1.00 35.72 82 LEU A O 1
ATOM 644 N N . ARG A 1 103 ? 25.199 19.247 86.944 1.00 35.93 83 ARG A N 1
ATOM 645 C CA . ARG A 1 103 ? 24.114 19.379 87.938 1.00 38.78 83 ARG A CA 1
ATOM 646 C C . ARG A 1 103 ? 24.415 20.494 88.939 1.00 46.17 83 ARG A C 1
ATOM 647 O O . ARG A 1 103 ? 23.508 21.200 89.393 1.00 46.16 83 ARG A O 1
ATOM 655 N N . SER A 1 104 ? 25.701 20.637 89.268 1.00 44.01 84 SER A N 1
ATOM 656 C CA . SER A 1 104 ? 26.213 21.620 90.211 1.00 45.31 84 SER A CA 1
ATOM 657 C C . SER A 1 104 ? 27.571 22.139 89.712 1.00 49.41 84 SER A C 1
ATOM 658 O O . SER A 1 104 ? 28.149 21.587 88.796 1.00 49.09 84 SER A O 1
ATOM 661 N N . GLY A 1 105 ? 28.059 23.203 90.298 1.00 45.70 85 GLY A N 1
ATOM 662 C CA . GLY A 1 105 ? 29.314 23.798 89.876 1.00 43.83 85 GLY A CA 1
ATOM 663 C C . GLY A 1 105 ? 29.068 25.195 89.377 1.00 44.66 85 GLY A C 1
ATOM 664 O O . GLY A 1 105 ? 27.968 25.723 89.548 1.00 46.22 85 GLY A O 1
ATOM 665 N N . ASN A 1 106 ? 30.069 25.797 88.735 1.00 38.64 86 ASN A N 1
ATOM 666 C CA . ASN A 1 106 ? 29.962 27.184 88.272 1.00 37.87 86 ASN A CA 1
ATOM 667 C C . ASN A 1 106 ? 30.087 27.288 86.786 1.00 38.44 86 ASN A C 1
ATOM 668 O O . ASN A 1 106 ? 30.783 26.477 86.188 1.00 37.05 86 ASN A O 1
ATOM 673 N N . ASP A 1 107 ? 29.430 28.279 86.172 1.00 34.47 87 ASP A N 1
ATOM 674 C CA . ASP A 1 107 ? 29.553 28.484 84.727 1.00 33.18 87 ASP A CA 1
ATOM 675 C C . ASP A 1 107 ? 30.981 28.845 84.353 1.00 35.82 87 ASP A C 1
ATOM 676 O O . ASP A 1 107 ? 31.653 29.566 85.092 1.00 35.01 87 ASP A O 1
ATOM 681 N N . ARG A 1 108 ? 31.457 28.292 83.247 1.00 31.87 88 ARG A N 1
ATOM 682 C CA . ARG A 1 108 ? 32.777 28.609 82.751 1.00 32.96 88 ARG A CA 1
ATOM 683 C C . ARG A 1 108 ? 32.654 28.859 81.286 1.00 37.48 88 ARG A C 1
ATOM 684 O O . ARG A 1 108 ? 32.168 28.000 80.571 1.00 36.81 88 ARG A O 1
ATOM 692 N N . ILE A 1 109 ? 33.024 30.064 80.847 1.00 35.60 89 ILE A N 1
ATOM 693 C CA . ILE A 1 109 ? 32.974 30.456 79.437 1.00 35.59 89 ILE A CA 1
ATOM 694 C C . ILE A 1 109 ? 34.394 30.804 79.004 1.00 38.10 89 ILE A C 1
ATOM 695 O O . ILE A 1 109 ? 34.963 31.804 79.454 1.00 36.02 89 ILE A O 1
ATOM 700 N N . ILE A 1 110 ? 34.981 29.942 78.164 1.00 34.52 90 ILE A N 1
ATOM 701 C CA . ILE A 1 110 ? 36.322 30.148 77.633 1.00 33.51 90 ILE A CA 1
ATOM 702 C C . ILE A 1 110 ? 36.155 30.523 76.151 1.00 34.62 90 ILE A C 1
ATOM 703 O O . ILE A 1 110 ? 35.478 29.815 75.410 1.00 33.39 90 ILE A O 1
ATOM 708 N N . PHE A 1 111 ? 36.724 31.651 75.745 1.00 30.20 91 PHE A N 1
ATOM 709 C CA . PHE A 1 111 ? 36.644 32.137 74.376 1.00 30.66 91 PHE A CA 1
ATOM 710 C C . PHE A 1 111 ? 38.073 32.274 73.848 1.00 33.79 91 PHE A C 1
ATOM 711 O O . PHE A 1 111 ? 38.852 33.045 74.412 1.00 32.31 91 PHE A O 1
ATOM 719 N N . ASN A 1 112 ? 38.441 31.467 72.816 1.00 30.49 92 ASN A N 1
ATOM 720 C CA . ASN A 1 112 ? 39.808 31.449 72.265 1.00 31.91 92 ASN A CA 1
ATOM 721 C C . ASN A 1 112 ? 40.865 31.370 73.365 1.00 35.30 92 ASN A C 1
ATOM 722 O O . ASN A 1 112 ? 41.814 32.141 73.357 1.00 33.92 92 ASN A O 1
ATOM 727 N N . GLY A 1 113 ? 40.642 30.479 74.340 1.00 34.03 93 GLY A N 1
ATOM 728 C CA . GLY A 1 113 ? 41.530 30.280 75.487 1.00 34.56 93 GLY A CA 1
ATOM 729 C C . GLY A 1 113 ? 41.474 31.336 76.583 1.00 41.18 93 GLY A C 1
ATOM 730 O O . GLY A 1 113 ? 42.240 31.254 77.544 1.00 43.58 93 GLY A O 1
ATOM 731 N N . LYS A 1 114 ? 40.598 32.341 76.469 1.00 37.62 94 LYS A N 1
ATOM 732 C CA . LYS A 1 114 ? 40.499 33.434 77.457 1.00 38.27 94 LYS A CA 1
ATOM 733 C C . LYS A 1 114 ? 39.228 33.348 78.305 1.00 43.48 94 LYS A C 1
ATOM 734 O O . LYS A 1 114 ? 38.146 33.060 77.803 1.00 40.64 94 LYS A O 1
ATOM 740 N N . ASN A 1 115 ? 39.370 33.646 79.582 1.00 43.43 95 ASN A N 1
ATOM 741 C CA . ASN A 1 115 ? 38.292 33.662 80.555 1.00 45.74 95 ASN A CA 1
ATOM 742 C C . ASN A 1 115 ? 38.249 35.121 81.014 1.00 54.86 95 ASN A C 1
ATOM 743 O O . ASN A 1 115 ? 38.948 35.503 81.964 1.00 59.02 95 ASN A O 1
ATOM 748 N N . ASN A 1 116 ? 37.529 35.952 80.255 1.00 48.72 96 ASN A N 1
ATOM 749 C CA . ASN A 1 116 ? 37.391 37.390 80.494 1.00 48.11 96 ASN A CA 1
ATOM 750 C C . ASN A 1 116 ? 35.930 37.757 80.755 1.00 48.50 96 ASN A C 1
ATOM 751 O O . ASN A 1 116 ? 35.036 37.113 80.206 1.00 47.40 96 ASN A O 1
ATOM 756 N N . GLU A 1 117 ? 35.696 38.834 81.530 1.00 43.78 97 GLU A N 1
ATOM 757 C CA . GLU A 1 117 ? 34.366 39.351 81.877 1.00 44.38 97 GLU A CA 1
ATOM 758 C C . GLU A 1 117 ? 33.440 39.618 80.703 1.00 47.28 97 GLU A C 1
ATOM 759 O O . GLU A 1 117 ? 32.253 39.278 80.781 1.00 46.11 97 GLU A O 1
ATOM 765 N N . LYS A 1 118 ? 33.963 40.281 79.640 1.00 43.68 98 LYS A N 1
ATOM 766 C CA . LYS A 1 118 ? 33.186 40.632 78.437 1.00 43.00 98 LYS A CA 1
ATOM 767 C C . LYS A 1 118 ? 32.453 39.407 77.858 1.00 43.13 98 LYS A C 1
ATOM 768 O O . LYS A 1 118 ? 31.299 39.510 77.476 1.00 41.50 98 LYS A O 1
ATOM 770 N N . TYR A 1 119 ? 33.111 38.236 77.858 1.00 40.35 99 TYR A N 1
ATOM 771 C CA . TYR A 1 119 ? 32.527 37.003 77.321 1.00 39.18 99 TYR A CA 1
ATOM 772 C C . TYR A 1 119 ? 31.552 36.385 78.280 1.00 38.99 99 TYR A C 1
ATOM 773 O O . TYR A 1 119 ? 30.495 35.937 77.840 1.00 36.95 99 TYR A O 1
ATOM 782 N N . TYR A 1 120 ? 31.896 36.354 79.588 1.00 35.95 100 TYR A N 1
ATOM 783 C CA . TYR A 1 120 ? 31.001 35.842 80.615 1.00 37.09 100 TYR A CA 1
ATOM 784 C C . TYR A 1 120 ? 29.653 36.610 80.561 1.00 41.93 100 TYR A C 1
ATOM 785 O O . TYR A 1 120 ? 28.616 35.969 80.517 1.00 42.03 100 TYR A O 1
ATOM 794 N N . LYS A 1 121 ? 29.687 37.959 80.463 1.00 39.35 101 LYS A N 1
ATOM 795 C CA . LYS A 1 121 ? 28.500 38.836 80.382 1.00 38.97 101 LYS A CA 1
ATOM 796 C C . LYS A 1 121 ? 27.610 38.532 79.172 1.00 43.00 101 LYS A C 1
ATOM 797 O O . LYS A 1 121 ? 26.399 38.412 79.324 1.00 42.03 101 LYS A O 1
ATOM 803 N N . ARG A 1 122 ? 28.205 38.394 77.982 1.00 40.44 102 ARG A N 1
ATOM 804 C CA . ARG A 1 122 ? 27.447 38.088 76.770 1.00 40.48 102 ARG A CA 1
ATOM 805 C C . ARG A 1 122 ? 26.770 36.709 76.874 1.00 42.59 102 ARG A C 1
ATOM 806 O O . ARG A 1 122 ? 25.617 36.572 76.478 1.00 43.65 102 ARG A O 1
ATOM 814 N N . ALA A 1 123 ? 27.483 35.701 77.429 1.00 36.53 103 ALA A N 1
ATOM 815 C CA . ALA A 1 123 ? 26.975 34.338 77.607 1.00 35.41 103 ALA A CA 1
ATOM 816 C C . ALA A 1 123 ? 25.887 34.292 78.665 1.00 36.94 103 ALA A C 1
ATOM 817 O O . ALA A 1 123 ? 24.865 33.636 78.459 1.00 34.15 103 ALA A O 1
ATOM 819 N N . GLU A 1 124 ? 26.087 35.023 79.789 1.00 34.47 104 GLU A N 1
ATOM 820 C CA . GLU A 1 124 ? 25.110 35.057 80.889 1.00 35.75 104 GLU A CA 1
ATOM 821 C C . GLU A 1 124 ? 23.778 35.670 80.536 1.00 41.70 104 GLU A C 1
ATOM 822 O O . GLU A 1 124 ? 22.776 35.292 81.143 1.00 42.20 104 GLU A O 1
ATOM 828 N N . LYS A 1 125 ? 23.752 36.631 79.600 1.00 38.55 105 LYS A N 1
ATOM 829 C CA . LYS A 1 125 ? 22.492 37.240 79.172 1.00 38.47 105 LYS A CA 1
ATOM 830 C C . LYS A 1 125 ? 21.617 36.134 78.531 1.00 41.34 105 LYS A C 1
ATOM 831 O O . LYS A 1 125 ? 20.439 36.044 78.841 1.00 41.59 105 LYS A O 1
ATOM 837 N N . ALA A 1 126 ? 22.218 35.261 77.698 1.00 38.32 106 ALA A N 1
ATOM 838 C CA . ALA A 1 126 ? 21.522 34.142 77.050 1.00 38.38 106 ALA A CA 1
ATOM 839 C C . ALA A 1 126 ? 21.205 33.001 78.032 1.00 42.36 106 ALA A C 1
ATOM 840 O O . ALA A 1 126 ? 20.102 32.450 77.980 1.00 42.09 106 ALA A O 1
ATOM 842 N N . LEU A 1 127 ? 22.150 32.654 78.931 1.00 38.37 107 LEU A N 1
ATOM 843 C CA . LEU A 1 127 ? 21.944 31.570 79.901 1.00 38.39 107 LEU A CA 1
ATOM 844 C C . LEU A 1 127 ? 20.892 31.932 80.925 1.00 44.62 107 LEU A C 1
ATOM 845 O O . LEU A 1 127 ? 20.152 31.046 81.340 1.00 45.28 107 LEU A O 1
ATOM 850 N N . SER A 1 128 ? 20.778 33.233 81.281 1.00 42.00 108 SER A N 1
ATOM 851 C CA . SER A 1 128 ? 19.750 33.743 82.194 1.00 42.69 108 SER A CA 1
ATOM 852 C C . SER A 1 128 ? 18.376 33.494 81.570 1.00 44.17 108 SER A C 1
ATOM 853 O O . SER A 1 128 ? 17.505 32.970 82.245 1.00 42.54 108 SER A O 1
ATOM 856 N N . PHE A 1 129 ? 18.216 33.804 80.262 1.00 40.50 109 PHE A N 1
ATOM 857 C CA . PHE A 1 129 ? 16.980 33.552 79.519 1.00 39.84 109 PHE A CA 1
ATOM 858 C C . PHE A 1 129 ? 16.648 32.063 79.612 1.00 43.71 109 PHE A C 1
ATOM 859 O O . PHE A 1 129 ? 15.522 31.725 79.936 1.00 43.54 109 PHE A O 1
ATOM 867 N N . LEU A 1 130 ? 17.635 31.188 79.321 1.00 41.57 110 LEU A N 1
ATOM 868 C CA . LEU A 1 130 ? 17.479 29.737 79.326 1.00 42.33 110 LEU A CA 1
ATOM 869 C C . LEU A 1 130 ? 17.048 29.207 80.695 1.00 44.82 110 LEU A C 1
ATOM 870 O O . LEU A 1 130 ? 16.073 28.463 80.775 1.00 45.01 110 LEU A O 1
ATOM 875 N N . ARG A 1 131 ? 17.730 29.639 81.767 1.00 40.51 111 ARG A N 1
ATOM 876 C CA . ARG A 1 131 ? 17.410 29.215 83.135 1.00 41.68 111 ARG A CA 1
ATOM 877 C C . ARG A 1 131 ? 16.067 29.735 83.618 1.00 48.29 111 ARG A C 1
ATOM 878 O O . ARG A 1 131 ? 15.362 29.001 84.306 1.00 50.49 111 ARG A O 1
ATOM 886 N N . LYS A 1 132 ? 15.686 30.969 83.245 1.00 44.54 112 LYS A N 1
ATOM 887 C CA . LYS A 1 132 ? 14.403 31.528 83.673 1.00 45.78 112 LYS A CA 1
ATOM 888 C C . LYS A 1 132 ? 13.230 30.921 82.904 1.00 49.81 112 LYS A C 1
ATOM 889 O O . LYS A 1 132 ? 12.276 30.463 83.532 1.00 50.49 112 LYS A O 1
ATOM 891 N N . LYS A 1 133 ? 13.333 30.836 81.562 1.00 45.01 113 LYS A N 1
ATOM 892 C CA . LYS A 1 133 ? 12.254 30.286 80.736 1.00 44.35 113 LYS A CA 1
ATOM 893 C C . LYS A 1 133 ? 12.014 28.802 80.980 1.00 45.98 113 LYS A C 1
ATOM 894 O O . LYS A 1 133 ? 10.865 28.368 81.117 1.00 45.51 113 LYS A O 1
ATOM 900 N N . TYR A 1 134 ? 13.089 28.027 81.011 1.00 39.53 114 TYR A N 1
ATOM 901 C CA . TYR A 1 134 ? 12.956 26.588 81.103 1.00 38.85 114 TYR A CA 1
ATOM 902 C C . TYR A 1 134 ? 13.163 26.003 82.496 1.00 44.68 114 TYR A C 1
ATOM 903 O O . TYR A 1 134 ? 13.125 24.782 82.622 1.00 45.73 114 TYR A O 1
ATOM 912 N N . ARG A 1 135 ? 13.315 26.850 83.538 1.00 42.31 115 ARG A N 1
ATOM 913 C CA . ARG A 1 135 ? 13.493 26.423 84.942 1.00 44.48 115 ARG A CA 1
ATOM 914 C C . ARG A 1 135 ? 14.600 25.366 85.075 1.00 49.62 115 ARG A C 1
ATOM 915 O O . ARG A 1 135 ? 14.369 24.222 85.488 1.00 49.78 115 ARG A O 1
ATOM 917 N N . ILE A 1 136 ? 15.799 25.754 84.637 1.00 47.05 116 ILE A N 1
ATOM 918 C CA . ILE A 1 136 ? 16.985 24.900 84.651 1.00 46.94 116 ILE A CA 1
ATOM 919 C C . ILE A 1 136 ? 17.857 25.318 85.825 1.00 53.50 116 ILE A C 1
ATOM 920 O O . ILE A 1 136 ? 18.179 26.499 85.959 1.00 52.89 116 ILE A O 1
ATOM 925 N N . ASP A 1 137 ? 18.223 24.342 86.674 1.00 52.85 117 ASP A N 1
ATOM 926 C CA . ASP A 1 137 ? 19.130 24.511 87.805 1.00 53.73 117 ASP A CA 1
ATOM 927 C C . ASP A 1 137 ? 20.345 23.648 87.450 1.00 55.77 117 ASP A C 1
ATOM 928 O O . ASP A 1 137 ? 20.354 22.433 87.699 1.00 58.89 117 ASP A O 1
ATOM 933 N N . ALA A 1 138 ? 21.316 24.265 86.750 1.00 46.03 118 ALA A N 1
ATOM 934 C CA . ALA A 1 138 ? 22.526 23.596 86.270 1.00 43.88 118 ALA A CA 1
ATOM 935 C C . ALA A 1 138 ? 23.621 24.606 85.954 1.00 45.16 118 ALA A C 1
ATOM 936 O O . ALA A 1 138 ? 23.330 25.791 85.730 1.00 44.84 118 ALA A O 1
ATOM 938 N N . ALA A 1 139 ? 24.877 24.121 85.899 1.00 38.11 119 ALA A N 1
ATOM 939 C CA . ALA A 1 139 ? 26.029 24.922 85.514 1.00 36.84 119 ALA A CA 1
ATOM 940 C C . ALA A 1 139 ? 26.426 24.560 84.079 1.00 40.21 119 ALA A C 1
ATOM 941 O O . ALA A 1 139 ? 26.284 23.405 83.673 1.00 39.26 119 ALA A O 1
ATOM 943 N N . PHE A 1 140 ? 26.938 25.541 83.323 1.00 36.67 120 PHE A N 1
ATOM 944 C CA . PHE A 1 140 ? 27.349 25.356 81.931 1.00 35.40 120 PHE A CA 1
ATOM 945 C C . PHE A 1 140 ? 28.828 25.625 81.715 1.00 39.48 120 PHE A C 1
ATOM 946 O O . PHE A 1 140 ? 29.346 26.638 82.177 1.00 40.05 120 PHE A O 1
ATOM 954 N N . GLU A 1 141 ? 29.495 24.735 80.995 1.00 34.44 121 GLU A N 1
ATOM 955 C CA . GLU A 1 141 ? 30.893 24.922 80.629 1.00 34.43 121 GLU A CA 1
ATOM 956 C C . GLU A 1 141 ? 30.946 25.026 79.119 1.00 38.06 121 GLU A C 1
ATOM 957 O O . GLU A 1 141 ? 30.525 24.098 78.418 1.00 37.29 121 GLU A O 1
ATOM 963 N N . PHE A 1 142 ? 31.424 26.162 78.617 1.00 33.36 122 PHE A N 1
ATOM 964 C CA . PHE A 1 142 ? 31.566 26.382 77.191 1.00 31.76 122 PHE A CA 1
ATOM 965 C C . PHE A 1 142 ? 32.982 26.678 76.848 1.00 33.03 122 PHE A C 1
ATOM 966 O O . PHE A 1 142 ? 33.619 27.511 77.498 1.00 34.53 122 PHE A O 1
ATOM 974 N N . ASN A 1 143 ? 33.451 26.059 75.770 1.00 26.52 123 ASN A N 1
ATOM 975 C CA . ASN A 1 143 ? 34.764 26.305 75.213 1.00 26.06 123 ASN A CA 1
ATOM 976 C C . ASN A 1 143 ? 34.514 26.688 73.761 1.00 31.13 123 ASN A C 1
ATOM 977 O O . ASN A 1 143 ? 34.029 25.866 72.982 1.00 31.46 123 ASN A O 1
ATOM 982 N N . ILE A 1 144 ? 34.747 27.969 73.433 1.00 26.48 124 ILE A N 1
ATOM 983 C CA . ILE A 1 144 ? 34.488 28.560 72.112 1.00 26.08 124 ILE A CA 1
ATOM 984 C C . ILE A 1 144 ? 35.786 28.824 71.383 1.00 28.57 124 ILE A C 1
ATOM 985 O O . ILE A 1 144 ? 36.701 29.413 71.941 1.00 27.35 124 ILE A O 1
ATOM 990 N N . ARG A 1 145 ? 35.859 28.355 70.134 1.00 26.77 125 ARG A N 1
ATOM 991 C CA . ARG A 1 145 ? 37.033 28.532 69.298 1.00 28.11 125 ARG A CA 1
ATOM 992 C C . ARG A 1 145 ? 36.607 29.199 68.007 1.00 34.14 125 ARG A C 1
ATOM 993 O O . ARG A 1 145 ? 35.827 28.620 67.263 1.00 33.28 125 ARG A O 1
ATOM 1001 N N . ILE A 1 146 ? 37.121 30.402 67.744 1.00 31.84 126 ILE A N 1
ATOM 1002 C CA . ILE A 1 146 ? 36.884 31.104 66.494 1.00 33.63 126 ILE A CA 1
ATOM 1003 C C . ILE A 1 146 ? 38.201 31.220 65.795 1.00 33.00 126 ILE A C 1
ATOM 1004 O O . ILE A 1 146 ? 39.144 31.781 66.356 1.00 31.97 126 ILE A O 1
ATOM 1009 N N . ASN A 1 147 ? 38.272 30.692 64.570 1.00 28.19 127 ASN A N 1
ATOM 1010 C CA . ASN A 1 147 ? 39.446 30.758 63.708 1.00 27.41 127 ASN A CA 1
ATOM 1011 C C . ASN A 1 147 ? 39.071 31.640 62.552 1.00 31.88 127 ASN A C 1
ATOM 1012 O O . ASN A 1 147 ? 38.177 31.292 61.785 1.00 32.81 127 ASN A O 1
ATOM 1017 N N . ARG A 1 148 ? 39.729 32.778 62.434 1.00 28.37 128 ARG A N 1
ATOM 1018 C CA . ARG A 1 148 ? 39.483 33.769 61.375 1.00 29.41 128 ARG A CA 1
ATOM 1019 C C . ARG A 1 148 ? 40.481 33.643 60.259 1.00 34.16 128 ARG A C 1
ATOM 1020 O O . ARG A 1 148 ? 41.641 33.314 60.497 1.00 33.46 128 ARG A O 1
ATOM 1028 N N . ARG A 1 149 ? 40.057 33.976 59.045 1.00 31.99 129 ARG A N 1
ATOM 1029 C CA . ARG A 1 149 ? 40.961 33.953 57.890 1.00 31.61 129 ARG A CA 1
ATOM 1030 C C . ARG A 1 149 ? 41.450 35.363 57.572 1.00 35.29 129 ARG A C 1
ATOM 1031 O O . ARG A 1 149 ? 41.659 35.718 56.407 1.00 36.92 129 ARG A O 1
ATOM 1039 N N . TYR A 1 150 ? 41.615 36.174 58.627 1.00 28.85 130 TYR A N 1
ATOM 1040 C CA . TYR A 1 150 ? 42.051 37.561 58.545 1.00 29.57 130 TYR A CA 1
ATOM 1041 C C . TYR A 1 150 ? 42.492 38.017 59.925 1.00 37.39 130 TYR A C 1
ATOM 1042 O O . TYR A 1 150 ? 42.171 37.372 60.930 1.00 35.32 130 TYR A O 1
ATOM 1051 N N . ARG A 1 151 ? 43.113 39.184 59.974 1.00 38.49 131 ARG A N 1
ATOM 1052 C CA . ARG A 1 151 ? 43.605 39.815 61.192 1.00 41.47 131 ARG A CA 1
ATOM 1053 C C . ARG A 1 151 ? 42.956 41.210 61.260 1.00 52.04 131 ARG A C 1
ATOM 1054 O O . ARG A 1 151 ? 42.879 41.903 60.240 1.00 53.58 131 ARG A O 1
ATOM 1062 N N . ASP A 1 152 ? 42.416 41.565 62.426 1.00 51.67 132 ASP A N 1
ATOM 1063 C CA . ASP A 1 152 ? 41.838 42.876 62.788 1.00 53.51 132 ASP A CA 1
ATOM 1064 C C . ASP A 1 152 ? 40.645 43.413 61.928 1.00 57.67 132 ASP A C 1
ATOM 1065 O O . ASP A 1 152 ? 40.051 44.412 62.335 1.00 60.03 132 ASP A O 1
ATOM 1070 N N . ALA A 1 153 ? 40.249 42.751 60.822 1.00 51.08 133 ALA A N 1
ATOM 1071 C CA . ALA A 1 153 ? 39.129 43.201 59.980 1.00 48.84 133 ALA A CA 1
ATOM 1072 C C . ALA A 1 153 ? 37.833 43.249 60.767 1.00 50.15 133 ALA A C 1
ATOM 1073 O O . ALA A 1 153 ? 37.631 42.470 61.704 1.00 48.02 133 ALA A O 1
ATOM 1075 N N . LYS A 1 154 ? 36.944 44.157 60.377 1.00 46.53 134 LYS A N 1
ATOM 1076 C CA . LYS A 1 154 ? 35.648 44.280 61.032 1.00 45.75 134 LYS A CA 1
ATOM 1077 C C . LYS A 1 154 ? 34.561 44.130 59.967 1.00 46.93 134 LYS A C 1
ATOM 1078 O O . LYS A 1 154 ? 34.803 44.388 58.773 1.00 46.01 134 LYS A O 1
ATOM 1084 N N . GLY A 1 155 ? 33.370 43.755 60.428 1.00 41.77 135 GLY A N 1
ATOM 1085 C CA . GLY A 1 155 ? 32.200 43.623 59.577 1.00 40.40 135 GLY A CA 1
ATOM 1086 C C . GLY A 1 155 ? 32.143 42.344 58.774 1.00 43.42 135 GLY A C 1
ATOM 1087 O O . GLY A 1 155 ? 31.641 42.352 57.636 1.00 43.62 135 GLY A O 1
ATOM 1088 N N . LEU A 1 156 ? 32.643 41.228 59.339 1.00 36.72 136 LEU A N 1
ATOM 1089 C CA . LEU A 1 156 ? 32.531 39.980 58.585 1.00 36.24 136 LEU A CA 1
ATOM 1090 C C . LEU A 1 156 ? 31.616 38.916 59.303 1.00 36.65 136 LEU A C 1
ATOM 1091 O O . LEU A 1 156 ? 31.670 37.725 59.001 1.00 34.78 136 LEU A O 1
ATOM 1096 N N . GLY A 1 157 ? 30.761 39.403 60.191 1.00 33.07 137 GLY A N 1
ATOM 1097 C CA . GLY A 1 157 ? 29.685 38.658 60.869 1.00 32.58 137 GLY A CA 1
ATOM 1098 C C . GLY A 1 157 ? 30.054 37.544 61.822 1.00 35.03 137 GLY A C 1
ATOM 1099 O O . GLY A 1 157 ? 29.324 36.559 61.940 1.00 33.17 137 GLY A O 1
ATOM 1100 N N . GLU A 1 158 ? 31.168 37.709 62.521 1.00 31.93 138 GLU A N 1
ATOM 1101 C CA . GLU A 1 158 ? 31.705 36.735 63.486 1.00 32.23 138 GLU A CA 1
ATOM 1102 C C . GLU A 1 158 ? 30.744 36.309 64.590 1.00 34.73 138 GLU A C 1
ATOM 1103 O O . GLU A 1 158 ? 30.782 35.158 65.018 1.00 33.55 138 GLU A O 1
ATOM 1109 N N . SER A 1 159 ? 29.968 37.267 65.113 1.00 31.40 139 SER A N 1
ATOM 1110 C CA . SER A 1 159 ? 29.060 37.026 66.229 1.00 32.83 139 SER A CA 1
ATOM 1111 C C . SER A 1 159 ? 27.933 36.031 65.843 1.00 34.00 139 SER A C 1
ATOM 1112 O O . SER A 1 159 ? 27.472 35.293 66.704 1.00 32.38 139 SER A O 1
ATOM 1115 N N . ALA A 1 160 ? 27.544 35.981 64.545 1.00 28.56 140 ALA A N 1
ATOM 1116 C CA . ALA A 1 160 ? 26.546 35.011 64.062 1.00 27.41 140 ALA A CA 1
ATOM 1117 C C . ALA A 1 160 ? 27.118 33.563 64.172 1.00 31.09 140 ALA A C 1
ATOM 1118 O O . ALA A 1 160 ? 26.377 32.643 64.460 1.00 30.44 140 ALA A O 1
ATOM 1120 N N . ALA A 1 161 ? 28.440 33.392 63.953 1.00 27.79 141 ALA A N 1
ATOM 1121 C CA . ALA A 1 161 ? 29.119 32.082 64.013 1.00 26.21 141 ALA A CA 1
ATOM 1122 C C . ALA A 1 161 ? 29.117 31.554 65.436 1.00 29.12 141 ALA A C 1
ATOM 1123 O O . ALA A 1 161 ? 28.814 30.385 65.645 1.00 27.27 141 ALA A O 1
ATOM 1125 N N . VAL A 1 162 ? 29.427 32.424 66.415 1.00 27.47 142 VAL A N 1
ATOM 1126 C CA . VAL A 1 162 ? 29.425 32.039 67.828 1.00 28.02 142 VAL A CA 1
ATOM 1127 C C . VAL A 1 162 ? 27.990 31.693 68.245 1.00 29.45 142 VAL A C 1
ATOM 1128 O O . VAL A 1 162 ? 27.757 30.663 68.858 1.00 27.90 142 VAL A O 1
ATOM 1132 N N . ALA A 1 163 ? 27.041 32.559 67.896 1.00 27.39 143 ALA A N 1
ATOM 1133 C CA . ALA A 1 163 ? 25.644 32.371 68.247 1.00 27.69 143 ALA A CA 1
ATOM 1134 C C . ALA A 1 163 ? 25.069 31.063 67.724 1.00 29.45 143 ALA A C 1
ATOM 1135 O O . ALA A 1 163 ? 24.496 30.321 68.512 1.00 28.10 143 ALA A O 1
ATOM 1137 N N . SER A 1 164 ? 25.289 30.732 66.436 1.00 27.50 144 SER A N 1
ATOM 1138 C CA . SER A 1 164 ? 24.758 29.474 65.898 1.00 28.15 144 SER A CA 1
ATOM 1139 C C . SER A 1 164 ? 25.455 28.241 66.484 1.00 30.46 144 SER A C 1
ATOM 1140 O O . SER A 1 164 ? 24.776 27.275 66.810 1.00 27.99 144 SER A O 1
ATOM 1143 N N . ALA A 1 165 ? 26.791 28.301 66.677 1.00 26.45 145 ALA A N 1
ATOM 1144 C CA . ALA A 1 165 ? 27.528 27.153 67.225 1.00 25.68 145 ALA A CA 1
ATOM 1145 C C . ALA A 1 165 ? 27.129 26.879 68.666 1.00 28.32 145 ALA A C 1
ATOM 1146 O O . ALA A 1 165 ? 26.827 25.740 68.992 1.00 28.39 145 ALA A O 1
ATOM 1148 N N . THR A 1 166 ? 27.045 27.921 69.510 1.00 27.94 146 THR A N 1
ATOM 1149 C CA . THR A 1 166 ? 26.625 27.757 70.914 1.00 28.48 146 THR A CA 1
ATOM 1150 C C . THR A 1 166 ? 25.194 27.283 70.983 1.00 32.70 146 THR A C 1
ATOM 1151 O O . THR A 1 166 ? 24.902 26.439 71.810 1.00 34.29 146 THR A O 1
ATOM 1155 N N . ALA A 1 167 ? 24.296 27.787 70.107 1.00 28.53 147 ALA A N 1
ATOM 1156 C CA . ALA A 1 167 ? 22.887 27.370 70.153 1.00 27.82 147 ALA A CA 1
ATOM 1157 C C . ALA A 1 167 ? 22.717 25.889 69.809 1.00 31.18 147 ALA A C 1
ATOM 1158 O O . ALA A 1 167 ? 21.848 25.227 70.379 1.00 30.19 147 ALA A O 1
ATOM 1160 N N . ARG A 1 168 ? 23.506 25.392 68.842 1.00 27.99 148 ARG A N 1
ATOM 1161 C CA . ARG A 1 168 ? 23.453 24.001 68.410 1.00 27.70 148 ARG A CA 1
ATOM 1162 C C . ARG A 1 168 ? 23.939 23.082 69.547 1.00 32.38 148 ARG A C 1
ATOM 1163 O O . ARG A 1 168 ? 23.304 22.065 69.825 1.00 29.55 148 ARG A O 1
ATOM 1171 N N . ALA A 1 169 ? 25.045 23.466 70.212 1.00 31.02 149 ALA A N 1
ATOM 1172 C CA . ALA A 1 169 ? 25.619 22.694 71.321 1.00 32.30 149 ALA A CA 1
ATOM 1173 C C . ALA A 1 169 ? 24.685 22.673 72.529 1.00 38.34 149 ALA A C 1
ATOM 1174 O O . ALA A 1 169 ? 24.493 21.603 73.105 1.00 39.74 149 ALA A O 1
ATOM 1176 N N . VAL A 1 170 ? 24.076 23.822 72.885 1.00 36.53 150 VAL A N 1
ATOM 1177 C CA . VAL A 1 170 ? 23.122 23.898 74.010 1.00 37.03 150 VAL A CA 1
ATOM 1178 C C . VAL A 1 170 ? 21.854 23.142 73.698 1.00 37.35 150 VAL A C 1
ATOM 1179 O O . VAL A 1 170 ? 21.330 22.485 74.586 1.00 35.86 150 VAL A O 1
ATOM 1183 N N . ALA A 1 171 ? 21.344 23.251 72.461 1.00 32.39 151 ALA A N 1
ATOM 1184 C CA . ALA A 1 171 ? 20.108 22.545 72.090 1.00 31.96 151 ALA A CA 1
ATOM 1185 C C . ALA A 1 171 ? 20.320 21.031 72.218 1.00 35.83 151 ALA A C 1
ATOM 1186 O O . ALA A 1 171 ? 19.476 20.359 72.793 1.00 35.25 151 ALA A O 1
ATOM 1188 N N . ALA A 1 172 ? 21.482 20.514 71.761 1.00 32.52 152 ALA A N 1
ATOM 1189 C CA . ALA A 1 172 ? 21.802 19.082 71.863 1.00 33.47 152 ALA A CA 1
ATOM 1190 C C . ALA A 1 172 ? 21.914 18.646 73.325 1.00 38.10 152 ALA A C 1
ATOM 1191 O O . ALA A 1 172 ? 21.301 17.660 73.703 1.00 38.07 152 ALA A O 1
ATOM 1193 N N . ALA A 1 173 ? 22.647 19.421 74.151 1.00 33.51 153 ALA A N 1
ATOM 1194 C CA . ALA A 1 173 ? 22.852 19.098 75.561 1.00 33.45 153 ALA A CA 1
ATOM 1195 C C . ALA A 1 173 ? 21.609 19.238 76.433 1.00 36.82 153 ALA A C 1
ATOM 1196 O O . ALA A 1 173 ? 21.370 18.399 77.301 1.00 36.73 153 ALA A O 1
ATOM 1198 N N . VAL A 1 174 ? 20.840 20.301 76.233 1.00 32.74 154 VAL A N 1
ATOM 1199 C CA . VAL A 1 174 ? 19.702 20.620 77.090 1.00 32.30 154 VAL A CA 1
ATOM 1200 C C . VAL A 1 174 ? 18.401 19.973 76.615 1.00 37.67 154 VAL A C 1
ATOM 1201 O O . VAL A 1 174 ? 17.640 19.471 77.440 1.00 39.01 154 VAL A O 1
ATOM 1205 N N . PHE A 1 175 ? 18.161 19.959 75.307 1.00 33.90 155 PHE A N 1
ATOM 1206 C CA . PHE A 1 175 ? 16.903 19.458 74.746 1.00 33.58 155 PHE A CA 1
ATOM 1207 C C . PHE A 1 175 ? 16.999 18.154 73.949 1.00 40.11 155 PHE A C 1
ATOM 1208 O O . PHE A 1 175 ? 15.983 17.499 73.783 1.00 42.03 155 PHE A O 1
ATOM 1216 N N . GLY A 1 176 ? 18.183 17.783 73.479 1.00 38.72 156 GLY A N 1
ATOM 1217 C CA . GLY A 1 176 ? 18.382 16.546 72.727 1.00 38.73 156 GLY A CA 1
ATOM 1218 C C . GLY A 1 176 ? 18.682 16.783 71.268 1.00 45.14 156 GLY A C 1
ATOM 1219 O O . GLY A 1 176 ? 18.480 17.891 70.761 1.00 44.98 156 GLY A O 1
ATOM 1220 N N . MET A 1 177 ? 19.129 15.733 70.570 1.00 44.52 157 MET A N 1
ATOM 1221 C CA . MET A 1 177 ? 19.522 15.802 69.159 1.00 45.53 157 MET A CA 1
ATOM 1222 C C . MET A 1 177 ? 18.387 16.200 68.230 1.00 47.64 157 MET A C 1
ATOM 1223 O O . MET A 1 177 ? 18.639 16.949 67.290 1.00 47.45 157 MET A O 1
ATOM 1228 N N . ASP A 1 178 ? 17.151 15.749 68.511 1.00 43.50 158 ASP A N 1
ATOM 1229 C CA . ASP A 1 178 ? 15.965 16.091 67.723 1.00 44.11 158 ASP A CA 1
ATOM 1230 C C . ASP A 1 178 ? 15.770 17.617 67.692 1.00 46.23 158 ASP A C 1
ATOM 1231 O O . ASP A 1 178 ? 15.633 18.188 66.610 1.00 46.27 158 ASP A O 1
ATOM 1233 N N . ALA A 1 179 ? 15.841 18.277 68.864 1.00 39.99 159 ALA A N 1
ATOM 1234 C CA . ALA A 1 179 ? 15.754 19.727 68.983 1.00 38.28 159 ALA A CA 1
ATOM 1235 C C . ALA A 1 179 ? 16.938 20.424 68.297 1.00 39.30 159 ALA A C 1
ATOM 1236 O O . ALA A 1 179 ? 16.722 21.424 67.618 1.00 38.60 159 ALA A O 1
ATOM 1238 N N . ALA A 1 180 ? 18.171 19.871 68.418 1.00 35.70 160 ALA A N 1
ATOM 1239 C CA . ALA A 1 180 ? 19.381 20.427 67.791 1.00 35.86 160 ALA A CA 1
ATOM 1240 C C . ALA A 1 180 ? 19.326 20.376 66.262 1.00 41.49 160 ALA A C 1
ATOM 1241 O O . ALA A 1 180 ? 19.975 21.174 65.609 1.00 41.17 160 ALA A O 1
ATOM 1243 N N . LYS A 1 181 ? 18.561 19.439 65.703 1.00 40.51 161 LYS A N 1
ATOM 1244 C CA . LYS A 1 181 ? 18.389 19.271 64.259 1.00 41.18 161 LYS A CA 1
ATOM 1245 C C . LYS A 1 181 ? 17.227 20.140 63.742 1.00 44.41 161 LYS A C 1
ATOM 1246 O O . LYS A 1 181 ? 17.097 20.301 62.531 1.00 45.32 161 LYS A O 1
ATOM 1248 N N . ASP A 1 182 ? 16.404 20.710 64.651 1.00 39.11 162 ASP A N 1
ATOM 1249 C CA . ASP A 1 182 ? 15.286 21.614 64.328 1.00 37.71 162 ASP A CA 1
ATOM 1250 C C . ASP A 1 182 ? 15.880 23.035 64.155 1.00 39.43 162 ASP A C 1
ATOM 1251 O O . ASP A 1 182 ? 16.153 23.745 65.128 1.00 38.24 162 ASP A O 1
ATOM 1256 N N . ARG A 1 183 ? 16.082 23.427 62.906 1.00 34.91 163 ARG A N 1
ATOM 1257 C CA . ARG A 1 183 ? 16.718 24.678 62.553 1.00 34.76 163 ARG A CA 1
ATOM 1258 C C . ARG A 1 183 ? 15.961 25.920 63.104 1.00 35.80 163 ARG A C 1
ATOM 1259 O O . ARG A 1 183 ? 16.605 26.829 63.644 1.00 33.19 163 ARG A O 1
ATOM 1267 N N . GLY A 1 184 ? 14.632 25.881 63.094 1.00 31.25 164 GLY A N 1
ATOM 1268 C CA . GLY A 1 184 ? 13.806 26.946 63.664 1.00 29.43 164 GLY A CA 1
ATOM 1269 C C . GLY A 1 184 ? 14.076 27.138 65.140 1.00 32.25 164 GLY A C 1
ATOM 1270 O O . GLY A 1 184 ? 14.256 28.268 65.608 1.00 32.36 164 GLY A O 1
ATOM 1271 N N . PHE A 1 185 ? 14.114 26.024 65.888 1.00 29.54 165 PHE A N 1
ATOM 1272 C CA . PHE A 1 185 ? 14.332 26.073 67.331 1.00 28.40 165 PHE A CA 1
ATOM 1273 C C . PHE A 1 185 ? 15.750 26.553 67.691 1.00 31.09 165 PHE A C 1
ATOM 1274 O O . PHE A 1 185 ? 15.941 27.336 68.625 1.00 30.21 165 PHE A O 1
ATOM 1282 N N . VAL A 1 186 ? 16.726 26.068 66.942 1.00 27.64 166 VAL A N 1
ATOM 1283 C CA . VAL A 1 186 ? 18.122 26.447 67.092 1.00 27.33 166 VAL A CA 1
ATOM 1284 C C . VAL A 1 186 ? 18.267 27.942 66.744 1.00 30.54 166 VAL A C 1
ATOM 1285 O O . VAL A 1 186 ? 18.897 28.668 67.522 1.00 30.59 166 VAL A O 1
ATOM 1289 N N . SER A 1 187 ? 17.602 28.434 65.665 1.00 26.02 167 SER A N 1
ATOM 1290 C CA . SER A 1 187 ? 17.694 29.882 65.387 1.00 26.57 167 SER A CA 1
ATOM 1291 C C . SER A 1 187 ? 17.085 30.719 66.531 1.00 29.57 167 SER A C 1
ATOM 1292 O O . SER A 1 187 ? 17.600 31.782 66.832 1.00 27.88 167 SER A O 1
ATOM 1295 N N . TYR A 1 188 ? 16.013 30.228 67.160 1.00 27.41 168 TYR A N 1
ATOM 1296 C CA . TYR A 1 188 ? 15.370 30.905 68.289 1.00 28.88 168 TYR A CA 1
ATOM 1297 C C . TYR A 1 188 ? 16.357 31.054 69.471 1.00 31.89 168 TYR A C 1
ATOM 1298 O O . TYR A 1 188 ? 16.490 32.148 70.035 1.00 30.42 168 TYR A O 1
ATOM 1307 N N . LEU A 1 189 ? 17.068 29.962 69.811 1.00 28.61 169 LEU A N 1
ATOM 1308 C CA . LEU A 1 189 ? 18.076 29.983 70.865 1.00 27.57 169 LEU A CA 1
ATOM 1309 C C . LEU A 1 189 ? 19.249 30.897 70.487 1.00 29.99 169 LEU A C 1
ATOM 1310 O O . LEU A 1 189 ? 19.692 31.677 71.327 1.00 28.50 169 LEU A O 1
ATOM 1315 N N . ALA A 1 190 ? 19.721 30.822 69.217 1.00 26.83 170 ALA A N 1
ATOM 1316 C CA . ALA A 1 190 ? 20.854 31.624 68.715 1.00 26.57 170 ALA A CA 1
ATOM 1317 C C . ALA A 1 190 ? 20.591 33.133 68.792 1.00 29.72 170 ALA A C 1
ATOM 1318 O O . ALA A 1 190 ? 21.526 33.924 68.977 1.00 26.54 170 ALA A O 1
ATOM 1320 N N . ARG A 1 191 ? 19.318 33.529 68.625 1.00 26.87 171 ARG A N 1
ATOM 1321 C CA . ARG A 1 191 ? 18.899 34.910 68.682 1.00 26.75 171 ARG A CA 1
ATOM 1322 C C . ARG A 1 191 ? 19.258 35.528 70.018 1.00 31.26 171 ARG A C 1
ATOM 1323 O O . ARG A 1 191 ? 19.680 36.681 70.050 1.00 32.48 171 ARG A O 1
ATOM 1331 N N . HIS A 1 192 ? 19.130 34.764 71.110 1.00 28.25 172 HIS A N 1
ATOM 1332 C CA . HIS A 1 192 ? 19.437 35.247 72.456 1.00 29.01 172 HIS A CA 1
ATOM 1333 C C . HIS A 1 192 ? 20.922 35.492 72.683 1.00 34.89 172 HIS A C 1
ATOM 1334 O O . HIS A 1 192 ? 21.276 36.171 73.641 1.00 36.74 172 HIS A O 1
ATOM 1341 N N . VAL A 1 193 ? 21.790 35.002 71.781 1.00 30.39 173 VAL A N 1
ATOM 1342 C CA . VAL A 1 193 ? 23.223 35.274 71.886 1.00 30.66 173 VAL A CA 1
ATOM 1343 C C . VAL A 1 193 ? 23.514 36.491 71.019 1.00 37.59 173 VAL A C 1
ATOM 1344 O O . VAL A 1 193 ? 24.206 37.414 71.448 1.00 38.49 173 VAL A O 1
ATOM 1348 N N . SER A 1 194 ? 23.025 36.465 69.765 1.00 35.16 174 SER A N 1
ATOM 1349 C CA . SER A 1 194 ? 23.200 37.551 68.798 1.00 35.24 174 SER A CA 1
ATOM 1350 C C . SER A 1 194 ? 22.119 37.413 67.748 1.00 37.10 174 SER A C 1
ATOM 1351 O O . SER A 1 194 ? 21.929 36.330 67.212 1.00 35.86 174 SER A O 1
ATOM 1354 N N . GLY A 1 195 ? 21.441 38.511 67.455 1.00 33.90 175 GLY A N 1
ATOM 1355 C CA . GLY A 1 195 ? 20.346 38.548 66.494 1.00 33.38 175 GLY A CA 1
ATOM 1356 C C . GLY A 1 195 ? 20.684 37.885 65.173 1.00 36.65 175 GLY A C 1
ATOM 1357 O O . GLY A 1 195 ? 19.945 37.006 64.719 1.00 34.89 175 GLY A O 1
ATOM 1358 N N . SER A 1 196 ? 21.862 38.226 64.606 1.00 33.02 176 SER A N 1
ATOM 1359 C CA . SER A 1 196 ? 22.344 37.684 63.333 1.00 32.87 176 SER A CA 1
ATOM 1360 C C . SER A 1 196 ? 22.520 36.152 63.394 1.00 35.73 176 SER A C 1
ATOM 1361 O O . SER A 1 196 ? 22.546 35.486 62.350 1.00 34.60 176 SER A O 1
ATOM 1364 N N . GLY A 1 197 ? 22.603 35.618 64.625 1.00 29.98 177 GLY A N 1
ATOM 1365 C CA . GLY A 1 197 ? 22.714 34.189 64.880 1.00 28.61 177 GLY A CA 1
ATOM 1366 C C . GLY A 1 197 ? 21.562 33.374 64.316 1.00 29.45 177 GLY A C 1
ATOM 1367 O O . GLY A 1 197 ? 21.774 32.225 63.895 1.00 26.26 177 GLY A O 1
ATOM 1368 N N . THR A 1 198 ? 20.332 33.973 64.273 1.00 24.80 178 THR A N 1
ATOM 1369 C CA . THR A 1 198 ? 19.125 33.318 63.738 1.00 25.79 178 THR A CA 1
ATOM 1370 C C . THR A 1 198 ? 19.359 32.894 62.279 1.00 31.61 178 THR A C 1
ATOM 1371 O O . THR A 1 198 ? 18.925 31.823 61.862 1.00 31.89 178 THR A O 1
ATOM 1375 N N . ARG A 1 199 ? 19.988 33.775 61.500 1.00 28.62 179 ARG A N 1
ATOM 1376 C CA . ARG A 1 199 ? 20.212 33.549 60.087 1.00 27.90 179 ARG A CA 1
ATOM 1377 C C . ARG A 1 199 ? 21.328 32.518 59.891 1.00 31.80 179 ARG A C 1
ATOM 1378 O O . ARG A 1 199 ? 21.193 31.618 59.053 1.00 30.98 179 ARG A O 1
ATOM 1386 N N . SER A 1 200 ? 22.401 32.600 60.705 1.00 27.68 180 SER A N 1
ATOM 1387 C CA . SER A 1 200 ? 23.477 31.600 60.624 1.00 27.24 180 SER A CA 1
ATOM 1388 C C . SER A 1 200 ? 22.926 30.181 60.994 1.00 32.07 180 SER A C 1
ATOM 1389 O O . SER A 1 200 ? 23.255 29.199 60.334 1.00 32.02 180 SER A O 1
ATOM 1392 N N . ALA A 1 201 ? 22.088 30.087 62.020 1.00 27.85 181 ALA A N 1
ATOM 1393 C CA . ALA A 1 201 ? 21.564 28.785 62.432 1.00 28.24 181 ALA A CA 1
ATOM 1394 C C . ALA A 1 201 ? 20.600 28.192 61.406 1.00 34.27 181 ALA A C 1
ATOM 1395 O O . ALA A 1 201 ? 20.470 26.971 61.328 1.00 32.58 181 ALA A O 1
ATOM 1397 N N . ALA A 1 202 ? 19.914 29.053 60.625 1.00 31.78 182 ALA A N 1
ATOM 1398 C CA . ALA A 1 202 ? 18.872 28.607 59.702 1.00 32.31 182 ALA A CA 1
ATOM 1399 C C . ALA A 1 202 ? 19.378 27.933 58.423 1.00 38.68 182 ALA A C 1
ATOM 1400 O O . ALA A 1 202 ? 18.712 27.036 57.919 1.00 39.70 182 ALA A O 1
ATOM 1402 N N . GLY A 1 203 ? 20.513 28.359 57.894 1.00 35.48 183 GLY A N 1
ATOM 1403 C CA . GLY A 1 203 ? 21.033 27.771 56.666 1.00 35.44 183 GLY A CA 1
ATOM 1404 C C . GLY A 1 203 ? 21.996 28.686 55.950 1.00 41.00 183 GLY A C 1
ATOM 1405 O O . GLY A 1 203 ? 22.619 29.539 56.594 1.00 42.48 183 GLY A O 1
ATOM 1406 N N . ASN A 1 204 ? 22.158 28.493 54.623 1.00 34.59 184 ASN A N 1
ATOM 1407 C CA . ASN A 1 204 ? 23.115 29.277 53.847 1.00 33.76 184 ASN A CA 1
ATOM 1408 C C . ASN A 1 204 ? 22.553 30.565 53.307 1.00 38.15 184 ASN A C 1
ATOM 1409 O O . ASN A 1 204 ? 23.315 31.515 53.212 1.00 39.22 184 ASN A O 1
ATOM 1414 N N . LEU A 1 205 ? 21.258 30.615 52.941 1.00 33.37 185 LEU A N 1
ATOM 1415 C CA . LEU A 1 205 ? 20.596 31.832 52.516 1.00 32.48 185 LEU A CA 1
ATOM 1416 C C . LEU A 1 205 ? 19.362 31.915 53.401 1.00 34.32 185 LEU A C 1
ATOM 1417 O O . LEU A 1 205 ? 18.507 31.030 53.348 1.00 32.89 185 LEU A O 1
ATOM 1422 N N . SER A 1 206 ? 19.298 32.926 54.269 1.00 29.01 186 SER A N 1
ATOM 1423 C CA . SER A 1 206 ? 18.192 32.932 55.221 1.00 28.56 186 SER A CA 1
ATOM 1424 C C . SER A 1 206 ? 17.667 34.304 55.641 1.00 30.17 186 SER A C 1
ATOM 1425 O O . SER A 1 206 ? 18.362 35.313 55.595 1.00 29.55 186 SER A O 1
ATOM 1428 N N . MET A 1 207 ? 16.438 34.295 56.107 1.00 25.95 187 MET A N 1
ATOM 1429 C CA . MET A 1 207 ? 15.745 35.458 56.574 1.00 25.81 187 MET A CA 1
ATOM 1430 C C . MET A 1 207 ? 15.407 35.310 58.024 1.00 29.53 187 MET A C 1
ATOM 1431 O O . MET A 1 207 ? 15.001 34.239 58.453 1.00 30.48 187 MET A O 1
ATOM 1436 N N . TRP A 1 208 ? 15.538 36.397 58.774 1.00 26.71 188 TRP A N 1
ATOM 1437 C CA . TRP A 1 208 ? 15.107 36.472 60.168 1.00 25.90 188 TRP A CA 1
ATOM 1438 C C . TRP A 1 208 ? 13.846 37.353 60.192 1.00 29.39 188 TRP A C 1
ATOM 1439 O O . TRP A 1 208 ? 13.897 38.504 59.752 1.00 29.20 188 TRP A O 1
ATOM 1450 N N . LEU A 1 209 ? 12.713 36.801 60.635 1.00 25.77 189 LEU A N 1
ATOM 1451 C CA . LEU A 1 209 ? 11.489 37.574 60.759 1.00 26.44 189 LEU A CA 1
ATOM 1452 C C . LEU A 1 209 ? 11.511 38.249 62.145 1.00 32.07 189 LEU A C 1
ATOM 1453 O O . LEU A 1 209 ? 11.641 37.571 63.169 1.00 31.19 189 LEU A O 1
ATOM 1458 N N . SER A 1 210 ? 11.445 39.584 62.164 1.00 29.87 190 SER A N 1
ATOM 1459 C CA . SER A 1 210 ? 11.470 40.371 63.400 1.00 29.72 190 SER A CA 1
ATOM 1460 C C . SER A 1 210 ? 10.839 41.703 63.134 1.00 31.97 190 SER A C 1
ATOM 1461 O O . SER A 1 210 ? 10.962 42.233 62.029 1.00 31.35 190 SER A O 1
ATOM 1464 N N . TYR A 1 211 ? 10.120 42.220 64.128 1.00 27.93 191 TYR A N 1
ATOM 1465 C CA . TYR A 1 211 ? 9.457 43.528 64.100 1.00 28.08 191 TYR A CA 1
ATOM 1466 C C . TYR A 1 211 ? 8.930 43.834 65.516 1.00 32.97 191 TYR A C 1
ATOM 1467 O O . TYR A 1 211 ? 8.795 42.899 66.314 1.00 32.04 191 TYR A O 1
ATOM 1476 N N . PRO A 1 212 ? 8.624 45.103 65.856 1.00 31.77 192 PRO A N 1
ATOM 1477 C CA . PRO A 1 212 ? 8.111 45.399 67.212 1.00 32.73 192 PRO A CA 1
ATOM 1478 C C . PRO A 1 212 ? 6.825 44.630 67.545 1.00 36.17 192 PRO A C 1
ATOM 1479 O O . PRO A 1 212 ? 5.915 44.578 66.726 1.00 36.26 192 PRO A O 1
ATOM 1483 N N . GLY A 1 213 ? 6.774 44.012 68.724 1.00 31.26 193 GLY A N 1
ATOM 1484 C CA . GLY A 1 213 ? 5.582 43.286 69.154 1.00 30.33 193 GLY A CA 1
ATOM 1485 C C . GLY A 1 213 ? 5.464 41.844 68.682 1.00 37.51 193 GLY A C 1
ATOM 1486 O O . GLY A 1 213 ? 4.504 41.147 69.039 1.00 38.67 193 GLY A O 1
ATOM 1487 N N . ILE A 1 214 ? 6.439 41.354 67.883 1.00 34.69 194 ILE A N 1
ATOM 1488 C CA . ILE A 1 214 ? 6.420 39.957 67.424 1.00 33.94 194 ILE A CA 1
ATOM 1489 C C . ILE A 1 214 ? 6.461 38.985 68.629 1.00 39.85 194 ILE A C 1
ATOM 1490 O O . ILE A 1 214 ? 7.127 39.281 69.623 1.00 39.53 194 ILE A O 1
ATOM 1495 N N . ASP A 1 215 ? 5.775 37.832 68.523 1.00 37.92 195 ASP A N 1
ATOM 1496 C CA . ASP A 1 215 ? 5.834 36.787 69.556 1.00 39.16 195 ASP A CA 1
ATOM 1497 C C . ASP A 1 215 ? 7.259 36.175 69.569 1.00 42.80 195 ASP A C 1
ATOM 1498 O O . ASP A 1 215 ? 7.916 36.060 68.514 1.00 40.68 195 ASP A O 1
ATOM 1503 N N . ASP A 1 216 ? 7.711 35.786 70.763 1.00 37.82 196 ASP A N 1
ATOM 1504 C CA . ASP A 1 216 ? 9.014 35.207 71.004 1.00 38.51 196 ASP A CA 1
ATOM 1505 C C . ASP A 1 216 ? 9.390 34.087 70.027 1.00 39.99 196 ASP A C 1
ATOM 1506 O O . ASP A 1 216 ? 10.395 34.214 69.334 1.00 38.70 196 ASP A O 1
ATOM 1511 N N . LEU A 1 217 ? 8.562 33.042 69.928 1.00 34.22 197 LEU A N 1
ATOM 1512 C CA . LEU A 1 217 ? 8.836 31.872 69.080 1.00 34.06 197 LEU A CA 1
ATOM 1513 C C . LEU A 1 217 ? 8.626 32.127 67.578 1.00 35.28 197 LEU A C 1
ATOM 1514 O O . LEU A 1 217 ? 9.018 31.295 66.762 1.00 31.35 197 LEU A O 1
ATOM 1519 N N . SER A 1 218 ? 8.097 33.324 67.226 1.00 32.48 198 SER A N 1
ATOM 1520 C CA . SER A 1 218 ? 7.914 33.738 65.837 1.00 31.66 198 SER A CA 1
ATOM 1521 C C . SER A 1 218 ? 9.128 34.484 65.285 1.00 33.98 198 SER A C 1
ATOM 1522 O O . SER A 1 218 ? 9.283 34.555 64.079 1.00 34.71 198 SER A O 1
ATOM 1525 N N . SER A 1 219 ? 9.963 35.065 66.152 1.00 30.75 199 SER A N 1
ATOM 1526 C CA . SER A 1 219 ? 11.151 35.821 65.719 1.00 29.96 199 SER A CA 1
ATOM 1527 C C . SER A 1 219 ? 12.351 34.873 65.550 1.00 34.83 199 SER A C 1
ATOM 1528 O O . SER A 1 219 ? 13.199 34.742 66.439 1.00 33.95 199 SER A O 1
ATOM 1531 N N . ILE A 1 220 ? 12.377 34.197 64.403 1.00 30.20 200 ILE A N 1
ATOM 1532 C CA . ILE A 1 220 ? 13.363 33.198 64.052 1.00 31.10 200 ILE A CA 1
ATOM 1533 C C . ILE A 1 220 ? 13.856 33.358 62.630 1.00 31.91 200 ILE A C 1
ATOM 1534 O O . ILE A 1 220 ? 13.268 34.069 61.815 1.00 30.11 200 ILE A O 1
ATOM 1539 N N . GLY A 1 221 ? 14.897 32.618 62.331 1.00 29.00 201 GLY A N 1
ATOM 1540 C CA . GLY A 1 221 ? 15.478 32.549 61.003 1.00 28.02 201 GLY A CA 1
ATOM 1541 C C . GLY A 1 221 ? 14.932 31.329 60.298 1.00 30.43 201 GLY A C 1
ATOM 1542 O O . GLY A 1 221 ? 14.530 30.383 60.961 1.00 29.47 201 GLY A O 1
ATOM 1543 N N . PHE A 1 222 ? 14.845 31.362 58.967 1.00 26.33 202 PHE A N 1
ATOM 1544 C CA . PHE A 1 222 ? 14.389 30.228 58.167 1.00 26.14 202 PHE A CA 1
ATOM 1545 C C . PHE A 1 222 ? 15.142 30.282 56.860 1.00 32.08 202 PHE A C 1
ATOM 1546 O O . PHE A 1 222 ? 15.490 31.367 56.399 1.00 30.94 202 PHE A O 1
ATOM 1554 N N . GLU A 1 223 ? 15.410 29.122 56.267 1.00 30.63 203 GLU A N 1
ATOM 1555 C CA . GLU A 1 223 ? 16.141 29.027 55.023 1.00 32.11 203 GLU A CA 1
ATOM 1556 C C . GLU A 1 223 ? 15.285 29.435 53.830 1.00 38.75 203 GLU A C 1
ATOM 1557 O O . GLU A 1 223 ? 14.165 28.952 53.669 1.00 38.06 203 GLU A O 1
ATOM 1563 N N . ILE A 1 224 ? 15.819 30.306 52.980 1.00 36.17 204 ILE A N 1
ATOM 1564 C CA . ILE A 1 224 ? 15.080 30.665 51.771 1.00 37.51 204 ILE A CA 1
ATOM 1565 C C . ILE A 1 224 ? 15.194 29.510 50.768 1.00 44.89 204 ILE A C 1
ATOM 1566 O O . ILE A 1 224 ? 14.165 28.981 50.343 1.00 48.36 204 ILE A O 1
ATOM 1571 N N . ARG A 1 225 ? 16.423 29.066 50.469 1.00 41.35 205 ARG A N 1
ATOM 1572 C CA . ARG A 1 225 ? 16.695 27.907 49.584 1.00 62.77 205 ARG A CA 1
ATOM 1573 C C . ARG A 1 225 ? 18.148 27.439 49.744 1.00 89.36 205 ARG A C 1
ATOM 1574 O O . ARG A 1 225 ? 18.928 28.073 50.461 1.00 62.46 205 ARG A O 1
ATOM 1582 N N . ASP A 1 227 ? 19.280 26.446 46.203 1.00 68.04 207 ASP A N 1
ATOM 1583 C CA . ASP A 1 227 ? 19.162 25.901 44.851 1.00 68.39 207 ASP A CA 1
ATOM 1584 C C . ASP A 1 227 ? 20.020 26.653 43.795 1.00 73.04 207 ASP A C 1
ATOM 1585 O O . ASP A 1 227 ? 20.934 26.073 43.199 1.00 73.27 207 ASP A O 1
ATOM 1587 N N . ASP A 1 228 ? 19.696 27.940 43.570 1.00 67.98 208 ASP A N 1
ATOM 1588 C CA . ASP A 1 228 ? 20.277 28.876 42.599 1.00 66.20 208 ASP A CA 1
ATOM 1589 C C . ASP A 1 228 ? 20.942 30.029 43.389 1.00 65.27 208 ASP A C 1
ATOM 1590 O O . ASP A 1 228 ? 20.329 31.090 43.596 1.00 65.30 208 ASP A O 1
ATOM 1592 N N . LEU A 1 229 ? 22.175 29.801 43.869 1.00 57.09 209 LEU A N 1
ATOM 1593 C CA . LEU A 1 229 ? 22.858 30.801 44.700 1.00 54.30 209 LEU A CA 1
ATOM 1594 C C . LEU A 1 229 ? 23.865 31.705 43.929 1.00 51.08 209 LEU A C 1
ATOM 1595 O O . LEU A 1 229 ? 23.502 32.251 42.878 1.00 53.52 209 LEU A O 1
ATOM 1600 N N . PHE A 1 230 ? 25.063 31.942 44.504 1.00 38.81 210 PHE A N 1
ATOM 1601 C CA . PHE A 1 230 ? 26.080 32.840 43.947 1.00 35.45 210 PHE A CA 1
ATOM 1602 C C . PHE A 1 230 ? 27.493 32.559 44.521 1.00 36.96 210 PHE A C 1
ATOM 1603 O O . PHE A 1 230 ? 27.658 31.697 45.379 1.00 35.63 210 PHE A O 1
ATOM 1611 N N . HIS A 1 231 ? 28.500 33.284 44.036 1.00 34.22 211 HIS A N 1
ATOM 1612 C CA . HIS A 1 231 ? 29.909 33.170 44.453 1.00 34.05 211 HIS A CA 1
ATOM 1613 C C . HIS A 1 231 ? 30.328 34.478 45.063 1.00 34.20 211 HIS A C 1
ATOM 1614 O O . HIS A 1 231 ? 29.763 35.518 44.734 1.00 33.99 211 HIS A O 1
ATOM 1621 N N . PHE A 1 232 ? 31.277 34.429 45.987 1.00 29.48 212 PHE A N 1
ATOM 1622 C CA . PHE A 1 232 ? 31.689 35.615 46.710 1.00 28.55 212 PHE A CA 1
ATOM 1623 C C . PHE A 1 232 ? 33.146 35.542 47.157 1.00 33.42 212 PHE A C 1
ATOM 1624 O O . PHE A 1 232 ? 33.734 34.473 47.193 1.00 32.63 212 PHE A O 1
ATOM 1632 N N . TYR A 1 233 ? 33.720 36.707 47.472 1.00 30.92 213 TYR A N 1
ATOM 1633 C CA . TYR A 1 233 ? 35.124 36.904 47.792 1.00 30.16 213 TYR A CA 1
ATOM 1634 C C . TYR A 1 233 ? 35.191 38.132 48.712 1.00 32.92 213 TYR A C 1
ATOM 1635 O O . TYR A 1 233 ? 34.523 39.125 48.452 1.00 31.89 213 TYR A O 1
ATOM 1644 N N . ALA A 1 234 ? 35.960 38.057 49.789 1.00 29.06 214 ALA A N 1
ATOM 1645 C CA . ALA A 1 234 ? 36.040 39.168 50.734 1.00 28.80 214 ALA A CA 1
ATOM 1646 C C . ALA A 1 234 ? 37.354 39.890 50.648 1.00 31.94 214 ALA A C 1
ATOM 1647 O O . ALA A 1 234 ? 38.379 39.289 50.361 1.00 32.48 214 ALA A O 1
ATOM 1649 N N . ILE A 1 235 ? 37.339 41.189 50.922 1.00 28.75 215 ILE A N 1
ATOM 1650 C CA . ILE A 1 235 ? 38.556 41.987 50.992 1.00 28.86 215 ILE A CA 1
ATOM 1651 C C . ILE A 1 235 ? 38.533 42.461 52.454 1.00 32.77 215 ILE A C 1
ATOM 1652 O O . ILE A 1 235 ? 37.871 43.446 52.754 1.00 31.97 215 ILE A O 1
ATOM 1657 N N . PRO A 1 236 ? 39.127 41.710 53.404 1.00 32.12 216 PRO A N 1
ATOM 1658 C CA . PRO A 1 236 ? 39.076 42.144 54.824 1.00 31.77 216 PRO A CA 1
ATOM 1659 C C . PRO A 1 236 ? 39.867 43.427 55.004 1.00 37.21 216 PRO A C 1
ATOM 1660 O O . PRO A 1 236 ? 40.942 43.576 54.413 1.00 35.03 216 PRO A O 1
ATOM 1664 N N . MET A 1 237 ? 39.301 44.385 55.753 1.00 35.88 217 MET A N 1
ATOM 1665 C CA . MET A 1 237 ? 39.948 45.671 55.979 1.00 36.59 217 MET A CA 1
ATOM 1666 C C . MET A 1 237 ? 39.762 46.153 57.418 1.00 39.60 217 MET A C 1
ATOM 1667 O O . MET A 1 237 ? 38.767 45.821 58.063 1.00 36.03 217 MET A O 1
ATOM 1672 N N . ARG A 1 238 ? 40.712 46.980 57.891 1.00 40.08 218 ARG A N 1
ATOM 1673 C CA . ARG A 1 238 ? 40.728 47.578 59.234 1.00 41.72 218 ARG A CA 1
ATOM 1674 C C . ARG A 1 238 ? 39.782 48.777 59.296 1.00 47.77 218 ARG A C 1
ATOM 1675 O O . ARG A 1 238 ? 39.694 49.555 58.339 1.00 47.83 218 ARG A O 1
ATOM 1677 N N . SER A 1 239 ? 39.087 48.933 60.423 1.00 46.16 219 SER A N 1
ATOM 1678 C CA . SER A 1 239 ? 38.146 50.030 60.647 1.00 47.11 219 SER A CA 1
ATOM 1679 C C . SER A 1 239 ? 38.096 50.427 62.125 1.00 51.86 219 SER A C 1
ATOM 1680 O O . SER A 1 239 ? 38.493 49.646 62.991 1.00 50.44 219 SER A O 1
ATOM 1683 N N . ARG A 1 240 ? 37.557 51.616 62.401 1.00 52.25 220 ARG A N 1
ATOM 1684 C CA . ARG A 1 240 ? 37.459 52.222 63.736 1.00 54.02 220 ARG A CA 1
ATOM 1685 C C . ARG A 1 240 ? 36.227 51.838 64.559 1.00 60.04 220 ARG A C 1
ATOM 1686 O O . ARG A 1 240 ? 36.321 51.800 65.787 1.00 60.52 220 ARG A O 1
ATOM 1694 N N . ILE A 1 241 ? 35.063 51.648 63.906 1.00 57.30 221 ILE A N 1
ATOM 1695 C CA . ILE A 1 241 ? 33.780 51.430 64.589 1.00 56.99 221 ILE A CA 1
ATOM 1696 C C . ILE A 1 241 ? 33.481 49.942 64.880 1.00 60.97 221 ILE A C 1
ATOM 1697 O O . ILE A 1 241 ? 33.359 49.139 63.958 1.00 60.34 221 ILE A O 1
ATOM 1702 N N . GLU A 1 242 ? 33.315 49.602 66.174 1.00 57.78 222 GLU A N 1
ATOM 1703 C CA . GLU A 1 242 ? 32.958 48.247 66.617 1.00 57.46 222 GLU A CA 1
ATOM 1704 C C . GLU A 1 242 ? 31.490 48.002 66.265 1.00 61.68 222 GLU A C 1
ATOM 1705 O O . GLU A 1 242 ? 30.666 48.905 66.453 1.00 61.52 222 GLU A O 1
ATOM 1707 N N . THR A 1 243 ? 31.176 46.807 65.710 1.00 57.80 223 THR A N 1
ATOM 1708 C CA . THR A 1 243 ? 29.831 46.406 65.259 1.00 57.61 223 THR A CA 1
ATOM 1709 C C . THR A 1 243 ? 28.740 46.596 66.348 1.00 58.78 223 THR A C 1
ATOM 1710 O O . THR A 1 243 ? 27.646 47.042 66.015 1.00 57.58 223 THR A O 1
ATOM 1714 N N . LEU A 1 244 ? 29.045 46.282 67.620 1.00 54.67 224 LEU A N 1
ATOM 1715 C CA . LEU A 1 244 ? 28.109 46.433 68.745 1.00 55.52 224 LEU A CA 1
ATOM 1716 C C . LEU A 1 244 ? 27.712 47.907 68.996 1.00 57.43 224 LEU A C 1
ATOM 1717 O O . LEU A 1 244 ? 26.556 48.192 69.343 1.00 56.91 224 LEU A O 1
ATOM 1722 N N . ASN A 1 245 ? 28.673 48.841 68.794 1.00 51.74 225 ASN A N 1
ATOM 1723 C CA . ASN A 1 245 ? 28.439 50.279 68.944 1.00 50.10 225 ASN A CA 1
ATOM 1724 C C . ASN A 1 245 ? 27.657 50.836 67.758 1.00 48.17 225 ASN A C 1
ATOM 1725 O O . ASN A 1 245 ? 26.921 51.811 67.930 1.00 47.80 225 ASN A O 1
ATOM 1730 N N . ALA A 1 246 ? 27.804 50.217 66.562 1.00 40.59 226 ALA A N 1
ATOM 1731 C CA . ALA A 1 246 ? 27.105 50.645 65.354 1.00 39.05 226 ALA A CA 1
ATOM 1732 C C . ALA A 1 246 ? 25.587 50.551 65.507 1.00 41.26 226 ALA A C 1
ATOM 1733 O O . ALA A 1 246 ? 24.883 51.356 64.908 1.00 39.65 226 ALA A O 1
ATOM 1735 N N . HIS A 1 247 ? 25.081 49.614 66.347 1.00 39.59 227 HIS A N 1
ATOM 1736 C CA . HIS A 1 247 ? 23.648 49.509 66.633 1.00 40.08 227 HIS A CA 1
ATOM 1737 C C . HIS A 1 247 ? 23.153 50.796 67.299 1.00 45.48 227 HIS A C 1
ATOM 1738 O O . HIS A 1 247 ? 22.130 51.318 66.866 1.00 45.03 227 HIS A O 1
ATOM 1745 N N . ASP A 1 248 ? 23.896 51.339 68.303 1.00 43.90 228 ASP A N 1
ATOM 1746 C CA . ASP A 1 248 ? 23.530 52.594 68.996 1.00 45.09 228 ASP A CA 1
ATOM 1747 C C . ASP A 1 248 ? 23.684 53.798 68.069 1.00 48.27 228 ASP A C 1
ATOM 1748 O O . ASP A 1 248 ? 22.786 54.631 67.997 1.00 48.63 228 ASP A O 1
ATOM 1753 N N . TYR A 1 249 ? 24.814 53.879 67.357 1.00 43.41 229 TYR A N 1
ATOM 1754 C CA . TYR A 1 249 ? 25.108 54.952 66.412 1.00 43.64 229 TYR A CA 1
ATOM 1755 C C . TYR A 1 249 ? 24.017 55.074 65.321 1.00 45.65 229 TYR A C 1
ATOM 1756 O O . TYR A 1 249 ? 23.496 56.161 65.135 1.00 45.15 229 TYR A O 1
ATOM 1765 N N . ALA A 1 250 ? 23.640 53.962 64.646 1.00 41.32 230 ALA A N 1
ATOM 1766 C CA . ALA A 1 250 ? 22.595 53.960 63.619 1.00 40.23 230 ALA A CA 1
ATOM 1767 C C . ALA A 1 250 ? 21.227 54.292 64.191 1.00 41.21 230 ALA A C 1
ATOM 1768 O O . ALA A 1 250 ? 20.535 55.097 63.593 1.00 38.28 230 ALA A O 1
ATOM 1770 N N . SER A 1 251 ? 20.856 53.708 65.364 1.00 39.70 231 SER A N 1
ATOM 1771 C CA . SER A 1 251 ? 19.583 53.941 66.056 1.00 40.05 231 SER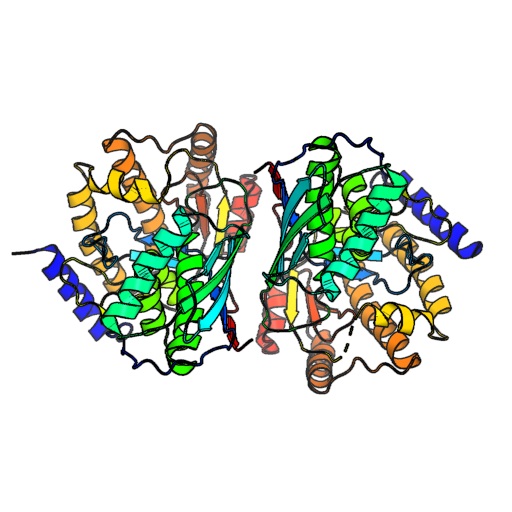 A CA 1
ATOM 1772 C C . SER A 1 251 ? 19.407 55.400 66.451 1.00 44.95 231 SER A C 1
ATOM 1773 O O . SER A 1 251 ? 18.272 55.858 66.561 1.00 46.22 231 SER A O 1
ATOM 1776 N N . SER A 1 252 ? 20.510 56.107 66.723 1.00 40.80 232 SER A N 1
ATOM 1777 C CA . SER A 1 252 ? 20.433 57.508 67.133 1.00 41.25 232 SER A CA 1
ATOM 1778 C C . SER A 1 252 ? 20.351 58.462 65.930 1.00 41.86 232 SER A C 1
ATOM 1779 O O . SER A 1 252 ? 20.075 59.640 66.129 1.00 41.20 232 SER A O 1
ATOM 1782 N N . SER A 1 253 ? 20.577 57.965 64.702 1.00 35.69 233 SER A N 1
ATOM 1783 C CA . SER A 1 253 ? 20.504 58.827 63.511 1.00 35.19 233 SER A CA 1
ATOM 1784 C C . SER A 1 253 ? 19.088 59.360 63.297 1.00 39.87 233 SER A C 1
ATOM 1785 O O . SER A 1 253 ? 18.110 58.613 63.501 1.00 39.20 233 SER A O 1
ATOM 1788 N N . ILE A 1 254 ? 18.976 60.626 62.813 1.00 36.67 234 ILE A N 1
ATOM 1789 C CA . ILE A 1 254 ? 17.678 61.224 62.475 1.00 36.79 234 ILE A CA 1
ATOM 1790 C C . ILE A 1 254 ? 17.084 60.496 61.268 1.00 37.00 234 ILE A C 1
ATOM 1791 O O . ILE A 1 254 ? 15.912 60.658 60.994 1.00 35.93 234 ILE A O 1
ATOM 1796 N N . PHE A 1 255 ? 17.907 59.732 60.528 1.00 31.86 235 PHE A N 1
ATOM 1797 C CA . PHE A 1 255 ? 17.428 59.000 59.359 1.00 30.92 235 PHE A CA 1
ATOM 1798 C C . PHE A 1 255 ? 17.023 57.556 59.674 1.00 30.99 235 PHE A C 1
ATOM 1799 O O . PHE A 1 255 ? 16.534 56.869 58.780 1.00 28.90 235 PHE A O 1
ATOM 1807 N N . TYR A 1 256 ? 17.217 57.102 60.936 1.00 26.01 236 TYR A N 1
ATOM 1808 C CA . TYR A 1 256 ? 16.938 55.725 61.312 1.00 26.44 236 TYR A CA 1
ATOM 1809 C C . TYR A 1 256 ? 15.477 55.269 61.065 1.00 32.94 236 TYR A C 1
ATOM 1810 O O . TYR A 1 256 ? 15.276 54.207 60.482 1.00 30.79 236 TYR A O 1
ATOM 1819 N N . ASN A 1 257 ? 14.486 56.070 61.483 1.00 31.71 237 ASN A N 1
ATOM 1820 C CA . ASN A 1 257 ? 13.068 55.771 61.279 1.00 31.88 237 ASN A CA 1
ATOM 1821 C C . ASN A 1 257 ? 12.703 55.650 59.803 1.00 35.57 237 ASN A C 1
ATOM 1822 O O . ASN A 1 257 ? 11.922 54.768 59.469 1.00 35.66 237 ASN A O 1
ATOM 1827 N N . ALA A 1 258 ? 13.273 56.507 58.923 1.00 31.45 238 ALA A N 1
ATOM 1828 C CA . ALA A 1 258 ? 13.044 56.435 57.476 1.00 31.68 238 ALA A CA 1
ATOM 1829 C C . ALA A 1 258 ? 13.632 55.139 56.940 1.00 35.56 238 ALA A C 1
ATOM 1830 O O . ALA A 1 258 ? 13.011 54.503 56.093 1.00 36.81 238 ALA A O 1
ATOM 1832 N N . TRP A 1 259 ? 14.799 54.718 57.458 1.00 31.50 239 TRP A N 1
ATOM 1833 C CA . TRP A 1 259 ? 15.416 53.463 57.035 1.00 31.81 239 TRP A CA 1
ATOM 1834 C C . TRP A 1 259 ? 14.526 52.257 57.438 1.00 33.06 239 TRP A C 1
ATOM 1835 O O . TRP A 1 259 ? 14.282 51.376 56.626 1.00 30.67 239 TRP A O 1
ATOM 1846 N N . VAL A 1 260 ? 14.079 52.227 58.691 1.00 29.53 240 VAL A N 1
ATOM 1847 C CA . VAL A 1 260 ? 13.248 51.164 59.223 1.00 30.73 240 VAL A CA 1
ATOM 1848 C C . VAL A 1 260 ? 11.968 51.024 58.368 1.00 37.92 240 VAL A C 1
ATOM 1849 O O . VAL A 1 260 ? 11.654 49.926 57.916 1.00 37.25 240 VAL A O 1
ATOM 1853 N N . LYS A 1 261 ? 11.279 52.149 58.112 1.00 35.73 241 LYS A N 1
ATOM 1854 C CA . LYS A 1 261 ? 10.042 52.172 57.332 1.00 34.99 241 LYS A CA 1
ATOM 1855 C C . LYS A 1 261 ? 10.253 51.591 55.939 1.00 39.24 241 LYS A C 1
ATOM 1856 O O . LYS A 1 261 ? 9.468 50.732 55.524 1.00 39.99 241 LYS A O 1
ATOM 1859 N N . SER A 1 262 ? 11.341 52.006 55.247 1.00 33.75 242 SER A N 1
ATOM 1860 C CA . SER A 1 262 ? 11.664 51.540 53.904 1.00 33.51 242 SER A CA 1
ATOM 1861 C C . SER A 1 262 ? 12.003 50.047 53.904 1.00 36.48 242 SER A C 1
ATOM 1862 O O . SER A 1 262 ? 11.760 49.368 52.909 1.00 34.80 242 SER A O 1
ATOM 1865 N N . LYS A 1 263 ? 12.548 49.537 55.018 1.00 32.79 243 LYS A N 1
ATOM 1866 C CA . LYS A 1 263 ? 12.885 48.126 55.147 1.00 32.22 243 LYS A CA 1
ATOM 1867 C C . LYS A 1 263 ? 11.651 47.239 55.051 1.00 35.30 243 LYS A C 1
ATOM 1868 O O . LYS A 1 263 ? 11.714 46.213 54.375 1.00 34.97 243 LYS A O 1
ATOM 1874 N N . PHE A 1 264 ? 10.526 47.636 55.683 1.00 30.30 244 PHE A N 1
ATOM 1875 C CA . PHE A 1 264 ? 9.289 46.844 55.584 1.00 30.51 244 PHE A CA 1
ATOM 1876 C C . PHE A 1 264 ? 8.797 46.760 54.125 1.00 36.23 244 PHE A C 1
ATOM 1877 O O . PHE A 1 264 ? 8.414 45.686 53.669 1.00 34.22 244 PHE A O 1
ATOM 1885 N N . PHE A 1 265 ? 8.820 47.889 53.399 1.00 36.48 245 PHE A N 1
ATOM 1886 C CA . PHE A 1 265 ? 8.381 47.923 52.003 1.00 37.65 245 PHE A CA 1
ATOM 1887 C C . PHE A 1 265 ? 9.330 47.157 51.100 1.00 37.34 245 PHE A C 1
ATOM 1888 O O . PHE A 1 265 ? 8.873 46.454 50.213 1.00 34.40 245 PHE A O 1
ATOM 1896 N N . ASP A 1 266 ? 10.646 47.206 51.391 1.00 31.97 246 ASP A N 1
ATOM 1897 C CA . ASP A 1 266 ? 11.649 46.457 50.628 1.00 31.58 246 ASP A CA 1
ATOM 1898 C C . ASP A 1 266 ? 11.543 44.954 50.874 1.00 32.56 246 ASP A C 1
ATOM 1899 O O . ASP A 1 266 ? 11.716 44.184 49.940 1.00 31.75 246 ASP A O 1
ATOM 1904 N N . ILE A 1 267 ? 11.226 44.543 52.103 1.00 29.22 247 ILE A N 1
ATOM 1905 C CA . ILE A 1 267 ? 11.058 43.122 52.450 1.00 31.12 247 ILE A CA 1
ATOM 1906 C C . ILE A 1 267 ? 9.796 42.556 51.756 1.00 35.93 247 ILE A C 1
ATOM 1907 O O . ILE A 1 267 ? 9.862 41.480 51.185 1.00 34.67 247 ILE A O 1
ATOM 1912 N N . ILE A 1 268 ? 8.679 43.307 51.772 1.00 34.54 248 ILE A N 1
ATOM 1913 C CA . ILE A 1 268 ? 7.433 42.915 51.094 1.00 34.29 248 ILE A CA 1
ATOM 1914 C C . ILE A 1 268 ? 7.739 42.713 49.602 1.00 38.65 248 ILE A C 1
ATOM 1915 O O . ILE A 1 268 ? 7.355 41.692 49.038 1.00 38.17 248 ILE A O 1
ATOM 1920 N N . ASP A 1 269 ? 8.472 43.666 48.988 1.00 35.27 249 ASP A N 1
ATOM 1921 C CA . ASP A 1 269 ? 8.844 43.619 47.576 1.00 36.37 249 ASP A CA 1
ATOM 1922 C C . ASP A 1 269 ? 9.730 42.397 47.237 1.00 39.13 249 ASP A C 1
ATOM 1923 O O . ASP A 1 269 ? 9.494 41.746 46.215 1.00 37.74 249 ASP A O 1
ATOM 1928 N N . ILE A 1 270 ? 10.728 42.060 48.101 1.00 34.00 250 ILE A N 1
ATOM 1929 C CA . ILE A 1 270 ? 11.577 40.905 47.806 1.00 33.02 250 ILE A CA 1
ATOM 1930 C C . ILE A 1 270 ? 10.775 39.586 47.947 1.00 34.33 250 ILE A C 1
ATOM 1931 O O . ILE A 1 270 ? 11.015 38.665 47.162 1.00 31.24 250 ILE A O 1
ATOM 1936 N N . ILE A 1 271 ? 9.808 39.521 48.894 1.00 31.41 251 ILE A N 1
ATOM 1937 C CA . ILE A 1 271 ? 8.970 38.328 49.059 1.00 32.57 251 ILE A CA 1
ATOM 1938 C C . ILE A 1 271 ? 8.101 38.152 47.811 1.00 40.74 251 ILE A C 1
ATOM 1939 O O . ILE A 1 271 ? 8.066 37.058 47.267 1.00 41.37 251 ILE A O 1
ATOM 1944 N N . GLU A 1 272 ? 7.472 39.240 47.318 1.00 39.77 252 GLU A N 1
ATOM 1945 C CA . GLU A 1 272 ? 6.650 39.224 46.106 1.00 40.49 252 GLU A CA 1
ATOM 1946 C C . GLU A 1 272 ? 7.486 38.853 44.879 1.00 45.78 252 GLU A C 1
ATOM 1947 O O . GLU A 1 272 ? 6.951 38.275 43.943 1.00 47.11 252 GLU A O 1
ATOM 1953 N N . ASN A 1 273 ? 8.802 39.134 44.906 1.00 40.83 253 ASN A N 1
ATOM 1954 C CA . ASN A 1 273 ? 9.721 38.804 43.815 1.00 40.19 253 ASN A CA 1
ATOM 1955 C C . ASN A 1 273 ? 10.439 37.489 44.021 1.00 43.76 253 ASN A C 1
ATOM 1956 O O . ASN A 1 273 ? 11.414 37.199 43.326 1.00 44.36 253 ASN A O 1
ATOM 1961 N N . LYS A 1 274 ? 9.931 36.675 44.966 1.00 39.97 254 LYS A N 1
ATOM 1962 C CA . LYS A 1 274 ? 10.403 35.334 45.298 1.00 39.42 254 LYS A CA 1
ATOM 1963 C C . LYS A 1 274 ? 11.915 35.260 45.531 1.00 41.64 254 LYS A C 1
ATOM 1964 O O . LYS A 1 274 ? 12.587 34.341 45.053 1.00 40.30 254 LYS A O 1
ATOM 1970 N N . PHE A 1 275 ? 12.456 36.260 46.260 1.00 37.12 255 PHE A N 1
ATOM 1971 C CA . PHE A 1 275 ? 13.870 36.318 46.645 1.00 35.48 255 PHE A CA 1
ATOM 1972 C C . PHE A 1 275 ? 14.842 36.148 45.479 1.00 38.49 255 PHE A C 1
ATOM 1973 O O . PHE A 1 275 ? 15.864 35.484 45.607 1.00 38.37 255 PHE A O 1
ATOM 1981 N N . ASN A 1 276 ? 14.507 36.741 44.342 1.00 34.28 256 ASN A N 1
ATOM 1982 C CA . ASN A 1 276 ? 15.322 36.710 43.141 1.00 32.91 256 ASN A CA 1
ATOM 1983 C C . ASN A 1 276 ? 16.759 37.109 43.515 1.00 36.32 256 ASN A C 1
ATOM 1984 O O . ASN A 1 276 ? 16.962 38.144 44.173 1.00 36.17 256 ASN A O 1
ATOM 1989 N N . THR A 1 277 ? 17.742 36.263 43.146 1.00 32.45 257 THR A N 1
ATOM 1990 C CA . THR A 1 277 ? 19.163 36.433 43.482 1.00 32.70 257 THR A CA 1
ATOM 1991 C C . THR A 1 277 ? 19.710 37.764 43.083 1.00 36.81 257 THR A C 1
ATOM 1992 O O . THR A 1 277 ? 20.249 38.457 43.939 1.00 37.12 257 THR A O 1
ATOM 1996 N N . ARG A 1 278 ? 19.593 38.099 41.790 1.00 34.48 258 ARG A N 1
ATOM 1997 C CA . ARG A 1 278 ? 20.067 39.342 41.198 1.00 35.96 258 ARG A CA 1
ATOM 1998 C C . ARG A 1 278 ? 19.545 40.559 41.986 1.00 38.93 258 ARG A C 1
ATOM 1999 O O . ARG A 1 278 ? 20.342 41.422 42.358 1.00 38.11 258 ARG A O 1
ATOM 2001 N N . MET A 1 279 ? 18.232 40.600 42.257 1.00 34.84 259 MET A N 1
ATOM 2002 C CA . MET A 1 279 ? 17.574 41.661 43.024 1.00 36.60 259 MET A CA 1
ATOM 2003 C C . MET A 1 279 ? 18.152 41.816 44.448 1.00 35.93 259 MET A C 1
ATOM 2004 O O . MET A 1 279 ? 18.301 42.936 44.914 1.00 35.41 259 MET A O 1
ATOM 2009 N N . MET A 1 280 ? 18.423 40.701 45.142 1.00 29.86 260 MET A N 1
ATOM 2010 C CA . MET A 1 280 ? 18.962 40.753 46.496 1.00 29.67 260 MET A CA 1
ATOM 2011 C C . MET A 1 280 ? 20.393 41.230 46.474 1.00 31.06 260 MET A C 1
ATOM 2012 O O . MET A 1 280 ? 20.788 41.953 47.387 1.00 29.56 260 MET A O 1
ATOM 2017 N N . LEU A 1 281 ? 21.170 40.839 45.439 1.00 29.38 261 LEU A N 1
ATOM 2018 C CA . LEU A 1 281 ? 22.575 41.249 45.313 1.00 30.68 261 LEU A CA 1
ATOM 2019 C C . LEU A 1 281 ? 22.654 42.738 45.030 1.00 34.17 261 LEU A C 1
ATOM 2020 O O . LEU A 1 281 ? 23.450 43.427 45.662 1.00 32.71 261 LEU A O 1
ATOM 2025 N N . GLU A 1 282 ? 21.793 43.231 44.118 1.00 30.63 262 GLU A N 1
ATOM 2026 C CA . GLU A 1 282 ? 21.695 44.641 43.797 1.00 31.25 262 GLU A CA 1
ATOM 2027 C C . GLU A 1 282 ? 21.215 45.411 45.047 1.00 33.57 262 GLU A C 1
ATOM 2028 O O . GLU A 1 282 ? 21.745 46.482 45.342 1.00 30.59 262 GLU A O 1
ATOM 2030 N N . TYR A 1 283 ? 20.219 44.865 45.771 1.00 28.55 263 TYR A N 1
ATOM 2031 C CA . TYR A 1 283 ? 19.740 45.521 46.980 1.00 28.64 263 TYR A CA 1
ATOM 2032 C C . TYR A 1 283 ? 20.880 45.681 48.015 1.00 31.76 263 TYR A C 1
ATOM 2033 O O . TYR A 1 283 ? 20.992 46.733 48.634 1.00 30.69 263 TYR A O 1
ATOM 2042 N N . SER A 1 284 ? 21.673 44.622 48.227 1.00 28.89 264 SER A N 1
ATOM 2043 C CA . SER A 1 284 ? 22.781 44.640 49.178 1.00 27.51 264 SER A CA 1
ATOM 2044 C C . SER A 1 284 ? 23.792 45.755 48.882 1.00 30.92 264 SER A C 1
ATOM 2045 O O . SER A 1 284 ? 24.387 46.268 49.824 1.00 29.20 264 SER A O 1
ATOM 2048 N N . MET A 1 285 ? 23.986 46.131 47.587 1.00 30.86 265 MET A N 1
ATOM 2049 C CA . MET A 1 285 ? 24.886 47.235 47.201 1.00 33.28 265 MET A CA 1
ATOM 2050 C C . MET A 1 285 ? 24.244 48.563 47.671 1.00 35.81 265 MET A C 1
ATOM 2051 O O . MET A 1 285 ? 24.930 49.406 48.236 1.00 35.03 265 MET A O 1
ATOM 2056 N N . LYS A 1 286 ? 22.933 48.762 47.386 1.00 31.36 266 LYS A N 1
ATOM 2057 C CA . LYS A 1 286 ? 22.210 49.987 47.751 1.00 31.11 266 LYS A CA 1
ATOM 2058 C C . LYS A 1 286 ? 22.186 50.124 49.248 1.00 34.86 266 LYS A C 1
ATOM 2059 O O . LYS A 1 286 ? 22.373 51.220 49.769 1.00 34.26 266 LYS A O 1
ATOM 2065 N N . ASP A 1 287 ? 21.968 49.001 49.942 1.00 30.45 267 ASP A N 1
ATOM 2066 C CA . ASP A 1 287 ? 21.861 48.973 51.387 1.00 30.64 267 ASP A CA 1
ATOM 2067 C C . ASP A 1 287 ? 23.179 49.286 52.078 1.00 32.75 267 ASP A C 1
ATOM 2068 O O . ASP A 1 287 ? 23.164 49.837 53.172 1.00 31.51 267 ASP A O 1
ATOM 2073 N N . MET A 1 288 ? 24.306 48.958 51.433 1.00 27.09 268 MET A N 1
ATOM 2074 C CA . MET A 1 288 ? 25.625 49.287 51.966 1.00 27.56 268 MET A CA 1
ATOM 2075 C C . MET A 1 288 ? 25.738 50.832 52.073 1.00 30.59 268 MET A C 1
ATOM 2076 O O . MET A 1 288 ? 26.122 51.325 53.127 1.00 28.39 268 MET A O 1
ATOM 2081 N N . TYR A 1 289 ? 25.340 51.575 51.002 1.00 28.42 269 TYR A N 1
ATOM 2082 C CA . TYR A 1 289 ? 25.366 53.042 50.985 1.00 29.74 269 TYR A CA 1
ATOM 2083 C C . TYR A 1 289 ? 24.464 53.636 52.052 1.00 31.55 269 TYR A C 1
ATOM 2084 O O . TYR A 1 289 ? 24.875 54.564 52.739 1.00 28.62 269 TYR A O 1
ATOM 2093 N N . ARG A 1 290 ? 23.251 53.080 52.215 1.00 29.17 270 ARG A N 1
ATOM 2094 C CA . ARG A 1 290 ? 22.294 53.557 53.212 1.00 29.00 270 ARG A CA 1
ATOM 2095 C C . ARG A 1 290 ? 22.771 53.392 54.648 1.00 33.54 270 ARG A C 1
ATOM 2096 O O . ARG A 1 290 ? 22.585 54.288 55.472 1.00 33.26 270 ARG A O 1
ATOM 2104 N N . LEU A 1 291 ? 23.411 52.262 54.927 1.00 31.89 271 LEU A N 1
ATOM 2105 C CA . LEU A 1 291 ? 23.978 51.904 56.212 1.00 33.58 271 LEU A CA 1
ATOM 2106 C C . LEU A 1 291 ? 25.102 52.912 56.520 1.00 34.08 271 LEU A C 1
ATOM 2107 O O . LEU A 1 291 ? 25.114 53.494 57.605 1.00 33.45 271 LEU A O 1
ATOM 2112 N N . GLN A 1 292 ? 26.022 53.135 55.565 1.00 28.82 272 GLN A N 1
ATOM 2113 C CA . GLN A 1 292 ? 27.131 54.091 55.745 1.00 29.34 272 GLN A CA 1
ATOM 2114 C C . GLN A 1 292 ? 26.601 55.491 56.002 1.00 32.84 272 GLN A C 1
ATOM 2115 O O . GLN A 1 292 ? 27.091 56.171 56.914 1.00 31.91 272 GLN A O 1
ATOM 2121 N N . ALA A 1 293 ? 25.539 55.880 55.257 1.00 28.62 273 ALA A N 1
ATOM 2122 C CA . ALA A 1 293 ? 24.867 57.162 55.420 1.00 27.86 273 ALA A CA 1
ATOM 2123 C C . ALA A 1 293 ? 24.301 57.318 56.823 1.00 32.23 273 ALA A C 1
ATOM 2124 O O . ALA A 1 293 ? 24.462 58.381 57.406 1.00 33.60 273 ALA A O 1
ATOM 2126 N N . LEU A 1 294 ? 23.690 56.275 57.392 1.00 31.21 274 LEU A N 1
ATOM 2127 C CA . LEU A 1 294 ? 23.162 56.350 58.768 1.00 31.67 274 LEU A CA 1
ATOM 2128 C C . LEU A 1 294 ? 24.278 56.648 59.746 1.00 33.96 274 LEU A C 1
ATOM 2129 O O . LEU A 1 294 ? 24.091 57.453 60.637 1.00 33.52 274 LEU A O 1
ATOM 2134 N N . LEU A 1 295 ? 25.404 55.963 59.614 1.00 31.50 275 LEU A N 1
ATOM 2135 C CA . LEU A 1 295 ? 26.568 56.171 60.494 1.00 33.15 275 LEU A CA 1
ATOM 2136 C C . LEU A 1 295 ? 27.163 57.573 60.304 1.00 34.37 275 LEU A C 1
ATOM 2137 O O . LEU A 1 295 ? 27.401 58.264 61.300 1.00 34.74 275 LEU A O 1
ATOM 2142 N N . ILE A 1 296 ? 27.343 58.005 59.028 1.00 27.04 276 ILE A N 1
ATOM 2143 C CA . ILE A 1 296 ? 27.874 59.325 58.692 1.00 28.45 276 ILE A CA 1
ATOM 2144 C C . ILE A 1 296 ? 26.978 60.452 59.281 1.00 31.36 276 ILE A C 1
ATOM 2145 O O . ILE A 1 296 ? 27.500 61.406 59.860 1.00 31.11 276 ILE A O 1
ATOM 2150 N N . SER A 1 297 ? 25.661 60.362 59.107 1.00 25.76 277 SER A N 1
ATOM 2151 C CA . SER A 1 297 ? 24.715 61.373 59.598 1.00 27.09 277 SER A CA 1
ATOM 2152 C C . SER A 1 297 ? 24.856 61.620 61.102 1.00 35.25 277 SER A C 1
ATOM 2153 O O . SER A 1 297 ? 24.556 62.719 61.537 1.00 34.27 277 SER A O 1
ATOM 2156 N N . SER A 1 298 ? 25.259 60.593 61.888 1.00 36.46 278 SER A N 1
ATOM 2157 C CA . SER A 1 298 ? 25.457 60.687 63.344 1.00 38.61 278 SER A CA 1
ATOM 2158 C C . SER A 1 298 ? 26.881 61.208 63.673 1.00 43.29 278 SER A C 1
ATOM 2159 O O . SER A 1 298 ? 27.236 61.300 64.839 1.00 43.79 278 SER A O 1
ATOM 2162 N N . GLY A 1 299 ? 27.694 61.479 62.654 1.00 39.79 279 GLY A N 1
ATOM 2163 C CA . GLY A 1 299 ? 29.073 61.943 62.820 1.00 39.16 279 GLY A CA 1
ATOM 2164 C C . GLY A 1 299 ? 30.122 60.847 62.917 1.00 43.46 279 GLY A C 1
ATOM 2165 O O . GLY A 1 299 ? 31.259 61.133 63.281 1.00 44.25 279 GLY A O 1
ATOM 2166 N N . TYR A 1 300 ? 29.765 59.592 62.603 1.00 39.62 280 TYR A N 1
ATOM 2167 C CA . TYR A 1 300 ? 30.705 58.473 62.641 1.00 40.57 280 TYR A CA 1
ATOM 2168 C C . TYR A 1 300 ? 31.171 58.132 61.223 1.00 44.92 280 TYR A C 1
ATOM 2169 O O . TYR A 1 300 ? 30.393 57.660 60.395 1.00 42.63 280 TYR A O 1
ATOM 2178 N N . ILE A 1 301 ? 32.434 58.433 60.937 1.00 43.44 281 ILE A N 1
ATOM 2179 C CA . ILE A 1 301 ? 32.998 58.201 59.612 1.00 43.77 281 ILE A CA 1
ATOM 2180 C C . ILE A 1 301 ? 33.622 56.805 59.557 1.00 50.85 281 ILE A C 1
ATOM 2181 O O . ILE A 1 301 ? 34.609 56.515 60.241 1.00 50.32 281 ILE A O 1
ATOM 2186 N N . ILE A 1 302 ? 33.003 55.932 58.765 1.00 48.83 282 ILE A N 1
ATOM 2187 C CA . ILE A 1 302 ? 33.474 54.574 58.576 1.00 49.95 282 ILE A CA 1
ATOM 2188 C C . ILE A 1 302 ? 34.712 54.538 57.623 1.00 51.36 282 ILE A C 1
ATOM 2189 O O . ILE A 1 302 ? 35.621 53.739 57.825 1.00 50.07 282 ILE A O 1
ATOM 2194 N N . TYR A 1 303 ? 34.763 55.456 56.650 1.00 46.74 283 TYR A N 1
ATOM 2195 C CA . TYR A 1 303 ? 35.822 55.495 55.646 1.00 46.50 283 TYR A CA 1
ATOM 2196 C C . TYR A 1 303 ? 37.246 55.586 56.181 1.00 47.98 283 TYR A C 1
ATOM 2197 O O . TYR A 1 303 ? 37.527 56.158 57.229 1.00 48.30 283 TYR A O 1
ATOM 2206 N N . GLU A 1 304 ? 38.127 54.971 55.440 1.00 40.40 284 GLU A N 1
ATOM 2207 C CA . GLU A 1 304 ? 39.565 54.996 55.635 1.00 39.06 284 GLU A CA 1
ATOM 2208 C C . GLU A 1 304 ? 40.126 55.204 54.216 1.00 42.10 284 GLU A C 1
ATOM 2209 O O . GLU A 1 304 ? 39.422 54.902 53.230 1.00 39.93 284 GLU A O 1
ATOM 2211 N N . LYS A 1 305 ? 41.348 55.756 54.104 1.00 38.31 285 LYS A N 1
ATOM 2212 C CA . LYS A 1 305 ? 41.962 56.069 52.813 1.00 39.41 285 LYS A CA 1
ATOM 2213 C C . LYS A 1 305 ? 42.039 54.865 51.860 1.00 45.19 285 LYS A C 1
ATOM 2214 O O . LYS A 1 305 ? 41.699 54.986 50.676 1.00 44.29 285 LYS A O 1
ATOM 2220 N N . HIS A 1 306 ? 42.448 53.714 52.390 1.00 42.60 286 HIS A N 1
ATOM 2221 C CA . HIS A 1 306 ? 42.590 52.492 51.621 1.00 43.30 286 HIS A CA 1
ATOM 2222 C C . HIS A 1 306 ? 41.229 51.968 51.135 1.00 44.24 286 HIS A C 1
ATOM 2223 O O . HIS A 1 306 ? 41.126 51.531 49.984 1.00 44.84 286 HIS A O 1
ATOM 2230 N N . TYR A 1 307 ? 40.189 52.069 51.980 1.00 37.11 287 TYR A N 1
ATOM 2231 C CA . TYR A 1 307 ? 38.820 51.683 51.638 1.00 35.76 287 TYR A CA 1
ATOM 2232 C C . TYR A 1 307 ? 38.365 52.550 50.467 1.00 39.92 287 TYR A C 1
ATOM 2233 O O . TYR A 1 307 ? 37.803 52.040 49.496 1.00 38.06 287 TYR A O 1
ATOM 2242 N N . LEU A 1 308 ? 38.640 53.860 50.557 1.00 38.45 288 LEU A N 1
ATOM 2243 C CA . LEU A 1 308 ? 38.291 54.813 49.507 1.00 41.05 288 LEU A CA 1
ATOM 2244 C C . LEU A 1 308 ? 38.941 54.442 48.180 1.00 43.31 288 LEU A C 1
ATOM 2245 O O . LEU A 1 308 ? 38.255 54.443 47.163 1.00 42.05 288 LEU A O 1
ATOM 2250 N N . ASP A 1 309 ? 40.243 54.064 48.202 1.00 40.04 289 ASP A N 1
ATOM 2251 C CA . ASP A 1 309 ? 40.950 53.640 46.992 1.00 40.66 289 ASP A CA 1
ATOM 2252 C C . ASP A 1 309 ? 40.338 52.364 46.389 1.00 44.40 289 ASP A C 1
ATOM 2253 O O . ASP A 1 309 ? 40.125 52.315 45.181 1.00 44.75 289 ASP A O 1
ATOM 2255 N N . ILE A 1 310 ? 39.978 51.376 47.231 1.00 39.78 290 ILE A N 1
ATOM 2256 C CA . ILE A 1 310 ? 39.379 50.129 46.754 1.00 38.84 290 ILE A CA 1
ATOM 2257 C C . ILE A 1 310 ? 37.950 50.340 46.199 1.00 38.52 290 ILE A C 1
ATOM 2258 O O . ILE A 1 310 ? 37.674 49.879 45.085 1.00 36.68 290 ILE A O 1
ATOM 2263 N N . ILE A 1 311 ? 37.078 51.055 46.931 1.00 34.58 291 ILE A N 1
ATOM 2264 C CA . ILE A 1 311 ? 35.699 51.269 46.493 1.00 37.07 291 ILE A CA 1
ATOM 2265 C C . ILE A 1 311 ? 35.646 52.048 45.152 1.00 39.43 291 ILE A C 1
ATOM 2266 O O . ILE A 1 311 ? 34.835 51.692 44.296 1.00 38.64 291 ILE A O 1
ATOM 2271 N N . ARG A 1 312 ? 36.561 53.024 44.939 1.00 34.83 292 ARG A N 1
ATOM 2272 C CA . ARG A 1 312 ? 36.641 53.777 43.690 1.00 36.11 292 ARG A CA 1
ATOM 2273 C C . ARG A 1 312 ? 37.082 52.841 42.561 1.00 40.37 292 ARG A C 1
ATOM 2274 O O . ARG A 1 312 ? 36.504 52.897 41.487 1.00 38.79 292 ARG A O 1
ATOM 2282 N N . LYS A 1 313 ? 38.054 51.937 42.824 1.00 38.72 293 LYS A N 1
ATOM 2283 C CA . LYS A 1 313 ? 38.503 50.944 41.832 1.00 39.90 293 LYS A CA 1
ATOM 2284 C C . LYS A 1 313 ? 37.320 50.009 41.446 1.00 44.21 293 LYS A C 1
ATOM 2285 O O . LYS A 1 313 ? 37.044 49.826 40.256 1.00 45.92 293 LYS A O 1
ATOM 2291 N N . LEU A 1 314 ? 36.602 49.476 42.457 1.00 37.52 294 LEU A N 1
ATOM 2292 C CA . LEU A 1 314 ? 35.438 48.596 42.287 1.00 36.79 294 LEU A CA 1
ATOM 2293 C C . LEU A 1 314 ? 34.314 49.276 41.489 1.00 39.61 294 LEU A C 1
ATOM 2294 O O . LEU A 1 314 ? 33.819 48.692 40.521 1.00 37.88 294 LEU A O 1
ATOM 2299 N N . ARG A 1 315 ? 33.896 50.488 41.910 1.00 37.46 295 ARG A N 1
ATOM 2300 C CA . ARG A 1 315 ? 32.797 51.238 41.285 1.00 39.58 295 ARG A CA 1
ATOM 2301 C C . ARG A 1 315 ? 33.086 51.574 39.825 1.00 47.55 295 ARG A C 1
ATOM 2302 O O . ARG A 1 315 ? 32.198 51.484 38.980 1.00 48.91 295 ARG A O 1
ATOM 2310 N N . SER A 1 316 ? 34.333 51.936 39.544 1.00 44.69 296 SER A N 1
ATOM 2311 C CA . SER A 1 316 ? 34.833 52.305 38.221 1.00 46.11 296 SER A CA 1
ATOM 2312 C C . SER A 1 316 ? 34.764 51.125 37.229 1.00 50.53 296 SER A C 1
ATOM 2313 O O . SER A 1 316 ? 34.537 51.345 36.040 1.00 50.80 296 SER A O 1
ATOM 2316 N N . SER A 1 317 ? 34.950 49.883 37.715 1.00 44.72 297 SER A N 1
ATOM 2317 C CA . SER A 1 317 ? 34.973 48.711 36.844 1.00 44.00 297 SER A CA 1
ATOM 2318 C C . SER A 1 317 ? 33.655 47.954 36.701 1.00 47.24 297 SER A C 1
ATOM 2319 O O . SER A 1 317 ? 33.530 47.177 35.749 1.00 47.26 297 SER A O 1
ATOM 2322 N N . LEU A 1 318 ? 32.687 48.150 37.621 1.00 43.69 298 LEU A N 1
ATOM 2323 C CA . LEU A 1 318 ? 31.409 47.412 37.634 1.00 44.35 298 LEU A CA 1
ATOM 2324 C C . LEU A 1 318 ? 30.646 47.387 36.318 1.00 48.26 298 LEU A C 1
ATOM 2325 O O . LEU A 1 318 ? 30.088 46.347 35.980 1.00 48.20 298 LEU A O 1
ATOM 2330 N N . ASN A 1 319 ? 30.627 48.509 35.581 1.00 45.43 299 ASN A N 1
ATOM 2331 C CA . ASN A 1 319 ? 29.945 48.617 34.290 1.00 46.84 299 ASN A CA 1
ATOM 2332 C C . ASN A 1 319 ? 30.475 47.608 33.263 1.00 50.40 299 ASN A C 1
ATOM 2333 O O . ASN A 1 319 ? 29.718 47.196 32.386 1.00 52.30 299 ASN A O 1
ATOM 2338 N N . ASN A 1 320 ? 31.761 47.204 33.376 1.00 44.58 300 ASN A N 1
ATOM 2339 C CA . ASN A 1 320 ? 32.396 46.263 32.448 1.00 43.90 300 ASN A CA 1
ATOM 2340 C C . ASN A 1 320 ? 32.122 44.787 32.782 1.00 48.17 300 ASN A C 1
ATOM 2341 O O . ASN A 1 320 ? 32.620 43.905 32.085 1.00 49.60 300 ASN A O 1
ATOM 2346 N N . TYR A 1 321 ? 31.358 44.510 33.854 1.00 42.65 301 TYR A N 1
ATOM 2347 C CA . TYR A 1 321 ? 31.049 43.137 34.257 1.00 41.71 301 TYR A CA 1
ATOM 2348 C C . TYR A 1 321 ? 29.539 42.975 34.271 1.00 44.45 301 TYR A C 1
ATOM 2349 O O . TYR A 1 321 ? 28.819 43.967 34.351 1.00 42.91 301 TYR A O 1
ATOM 2358 N N . LYS A 1 322 ? 29.039 41.772 34.060 1.00 41.32 302 LYS A N 1
ATOM 2359 C CA . LYS A 1 322 ? 27.596 41.570 33.975 1.00 41.43 302 LYS A CA 1
ATOM 2360 C C . LYS A 1 322 ? 26.910 41.345 35.338 1.00 43.06 302 LYS A C 1
ATOM 2361 O O . LYS A 1 322 ? 25.954 42.035 35.645 1.00 43.93 302 LYS A O 1
ATOM 2367 N N . ASN A 1 323 ? 27.341 40.375 36.114 1.00 38.84 303 ASN A N 1
ATOM 2368 C CA . ASN A 1 323 ? 26.621 40.051 37.359 1.00 38.72 303 ASN A CA 1
ATOM 2369 C C . ASN A 1 323 ? 27.484 40.206 38.598 1.00 39.66 303 ASN A C 1
ATOM 2370 O O . ASN A 1 323 ? 27.492 39.337 39.470 1.00 39.18 303 ASN A O 1
ATOM 2375 N N . VAL A 1 324 ? 28.209 41.300 38.670 1.00 34.53 304 VAL A N 1
ATOM 2376 C CA . VAL A 1 324 ? 29.140 41.509 39.761 1.00 34.53 304 VAL A CA 1
ATOM 2377 C C . VAL A 1 324 ? 28.617 42.630 40.645 1.00 36.87 304 VAL A C 1
ATOM 2378 O O . VAL A 1 324 ? 28.249 43.692 40.159 1.00 36.21 304 VAL A O 1
ATOM 2382 N N . TYR A 1 325 ? 28.549 42.361 41.940 1.00 32.63 305 TYR A N 1
ATOM 2383 C CA . TYR A 1 325 ? 28.042 43.298 42.942 1.00 32.61 305 TYR A CA 1
ATOM 2384 C C . TYR A 1 325 ? 28.996 43.288 44.123 1.00 34.01 305 TYR A C 1
ATOM 2385 O O . TYR A 1 325 ? 29.798 42.367 44.264 1.00 33.65 305 TYR A O 1
ATOM 2394 N N . PHE A 1 326 ? 28.902 44.276 44.990 1.00 30.26 306 PHE A N 1
ATOM 2395 C CA . PHE A 1 326 ? 29.729 44.265 46.193 1.00 29.47 306 PHE A CA 1
ATOM 2396 C C . PHE A 1 326 ? 28.949 44.936 47.302 1.00 33.10 306 PHE A C 1
ATOM 2397 O O . PHE A 1 326 ? 28.051 45.736 47.044 1.00 29.40 306 PHE A O 1
ATOM 2405 N N . THR A 1 327 ? 29.276 44.599 48.536 1.00 31.57 307 THR A N 1
ATOM 2406 C CA . THR A 1 327 ? 28.614 45.179 49.699 1.00 30.13 307 THR A CA 1
ATOM 2407 C C . THR A 1 327 ? 29.605 45.237 50.844 1.00 33.54 307 THR A C 1
ATOM 2408 O O . THR A 1 327 ? 30.688 44.664 50.749 1.00 31.06 307 THR A O 1
ATOM 2412 N N . SER A 1 328 ? 29.228 45.917 51.908 1.00 32.72 308 SER A N 1
ATOM 2413 C CA . SER A 1 328 ? 29.944 45.978 53.186 1.00 34.64 308 SER A CA 1
ATOM 2414 C C . SER A 1 328 ? 28.936 46.221 54.292 1.00 41.80 308 SER A C 1
ATOM 2415 O O . SER A 1 328 ? 27.861 46.757 54.024 1.00 41.32 308 SER A O 1
ATOM 2418 N N . ASP A 1 329 ? 29.238 45.746 55.504 1.00 42.53 309 ASP A N 1
ATOM 2419 C CA . ASP A 1 329 ? 28.366 45.902 56.663 1.00 44.42 309 ASP A CA 1
ATOM 2420 C C . ASP A 1 329 ? 28.910 47.075 57.503 1.00 48.51 309 ASP A C 1
ATOM 2421 O O . ASP A 1 329 ? 29.148 48.150 56.949 1.00 47.02 309 ASP A O 1
ATOM 2426 N N . THR A 1 330 ? 29.106 46.885 58.816 1.00 46.62 310 THR A N 1
ATOM 2427 C CA . THR A 1 330 ? 29.604 47.935 59.708 1.00 47.17 310 THR A CA 1
ATOM 2428 C C . THR A 1 330 ? 31.094 47.738 59.859 1.00 54.37 310 THR A C 1
ATOM 2429 O O . THR A 1 330 ? 31.578 47.260 60.892 1.00 59.03 310 THR A O 1
ATOM 2433 N N . GLY A 1 331 ? 31.789 47.988 58.774 1.00 46.04 311 GLY A N 1
ATOM 2434 C CA . GLY A 1 331 ? 33.223 47.819 58.657 1.00 43.78 311 GLY A CA 1
ATOM 2435 C C . GLY A 1 331 ? 33.646 48.233 57.274 1.00 42.33 311 GLY A C 1
ATOM 2436 O O . GLY A 1 331 ? 32.820 48.585 56.431 1.00 40.08 311 GLY A O 1
ATOM 2437 N N . THR A 1 332 ? 34.929 48.218 57.049 1.00 38.10 312 THR A N 1
ATOM 2438 C CA . THR A 1 332 ? 35.503 48.571 55.759 1.00 37.06 312 THR A CA 1
ATOM 2439 C C . THR A 1 332 ? 35.708 47.294 54.949 1.00 37.16 312 THR A C 1
ATOM 2440 O O . THR A 1 332 ? 36.087 47.380 53.784 1.00 37.38 312 THR A O 1
ATOM 2444 N N . SER A 1 333 ? 35.433 46.108 55.534 1.00 31.60 313 SER A N 1
ATOM 2445 C CA . SER A 1 333 ? 35.581 44.854 54.766 1.00 30.84 313 SER A CA 1
ATOM 2446 C C . SER A 1 333 ? 34.554 44.816 53.645 1.00 32.76 313 SER A C 1
ATOM 2447 O O . SER A 1 333 ? 33.408 45.175 53.875 1.00 33.35 313 SER A O 1
ATOM 2450 N N . ILE A 1 334 ? 34.972 44.466 52.433 1.00 28.32 314 ILE A N 1
ATOM 2451 C CA . ILE A 1 334 ? 34.063 44.414 51.291 1.00 28.84 314 ILE A CA 1
ATOM 2452 C C . ILE A 1 334 ? 33.868 42.985 50.889 1.00 30.67 314 ILE A C 1
ATOM 2453 O O . ILE A 1 334 ? 34.821 42.222 50.889 1.00 29.16 314 ILE A O 1
ATOM 2458 N N . VAL A 1 335 ? 32.650 42.632 50.502 1.00 26.84 315 VAL A N 1
ATOM 2459 C CA . VAL A 1 335 ? 32.352 41.307 49.972 1.00 26.58 315 VAL A CA 1
ATOM 2460 C C . VAL A 1 335 ? 31.911 41.510 48.526 1.00 30.76 315 VAL A C 1
ATOM 2461 O O . VAL A 1 335 ? 30.973 42.256 48.276 1.00 31.73 315 VAL A O 1
ATOM 2465 N N . VAL A 1 336 ? 32.620 40.887 47.583 1.00 29.50 316 VAL A N 1
ATOM 2466 C CA . VAL A 1 336 ? 32.328 40.944 46.145 1.00 29.80 316 VAL A CA 1
ATOM 2467 C C . VAL A 1 336 ? 31.533 39.684 45.833 1.00 35.38 316 VAL A C 1
ATOM 2468 O O . VAL A 1 336 ? 31.893 38.621 46.306 1.00 33.89 316 VAL A O 1
ATOM 2472 N N . MET A 1 337 ? 30.422 39.819 45.102 1.00 32.63 317 MET A N 1
ATOM 2473 C CA . MET A 1 337 ? 29.539 38.710 44.792 1.00 32.51 317 MET A CA 1
ATOM 2474 C C . MET A 1 337 ? 29.217 38.650 43.302 1.00 36.58 317 MET A C 1
ATOM 2475 O O . MET A 1 337 ? 29.126 39.686 42.640 1.00 33.60 317 MET A O 1
ATOM 2480 N N . SER A 1 338 ? 28.989 37.431 42.799 1.00 35.20 318 SER A N 1
ATOM 2481 C CA . SER A 1 338 ? 28.583 37.223 41.408 1.00 36.38 318 SER A CA 1
ATOM 2482 C C . SER A 1 338 ? 27.801 35.959 41.285 1.00 41.05 318 SER A C 1
ATOM 2483 O O . SER A 1 338 ? 28.092 35.021 42.009 1.00 39.67 318 SER A O 1
ATOM 2486 N N . THR A 1 339 ? 26.878 35.886 40.322 1.00 40.66 319 THR A N 1
ATOM 2487 C CA . THR A 1 339 ? 26.127 34.653 40.048 1.00 42.14 319 THR A CA 1
ATOM 2488 C C . THR A 1 339 ? 27.018 33.629 39.292 1.00 50.37 319 THR A C 1
ATOM 2489 O O . THR A 1 339 ? 26.696 32.444 39.273 1.00 52.46 319 THR A O 1
ATOM 2493 N N . SER A 1 340 ? 28.165 34.084 38.738 1.00 47.90 320 SER A N 1
ATOM 2494 C CA . SER A 1 340 ? 29.140 33.259 38.010 1.00 47.80 320 SER A CA 1
ATOM 2495 C C . SER A 1 340 ? 30.502 33.216 38.729 1.00 49.47 320 SER A C 1
ATOM 2496 O O . SER A 1 340 ? 31.048 34.271 39.068 1.00 46.47 320 SER A O 1
ATOM 2499 N N . MET A 1 341 ? 31.068 32.007 38.926 1.00 48.00 321 MET A N 1
ATOM 2500 C CA . MET A 1 341 ? 32.376 31.874 39.574 1.00 48.65 321 MET A CA 1
ATOM 2501 C C . MET A 1 341 ? 33.492 32.374 38.647 1.00 49.38 321 MET A C 1
ATOM 2502 O O . MET A 1 341 ? 34.441 33.008 39.111 1.00 48.06 321 MET A O 1
ATOM 2507 N N . ASN A 1 342 ? 33.339 32.143 37.335 1.00 43.97 322 ASN A N 1
ATOM 2508 C CA . ASN A 1 342 ? 34.329 32.564 36.346 1.00 44.22 322 ASN A CA 1
ATOM 2509 C C . ASN A 1 342 ? 34.368 34.069 36.183 1.00 45.41 322 ASN A C 1
ATOM 2510 O O . ASN A 1 342 ? 35.457 34.627 36.066 1.00 44.02 322 ASN A O 1
ATOM 2515 N N . GLU A 1 343 ? 33.200 34.733 36.176 1.00 39.77 323 GLU A N 1
ATOM 2516 C CA . GLU A 1 343 ? 33.165 36.187 36.117 1.00 38.85 323 GLU A CA 1
ATOM 2517 C C . GLU A 1 343 ? 33.796 36.804 37.389 1.00 40.59 323 GLU A C 1
ATOM 2518 O O . GLU A 1 343 ? 34.552 37.772 37.292 1.00 40.23 323 GLU A O 1
ATOM 2524 N N . LEU A 1 344 ? 33.479 36.243 38.572 1.00 35.99 324 LEU A N 1
ATOM 2525 C CA . LEU A 1 344 ? 34.033 36.730 39.833 1.00 34.56 324 LEU A CA 1
ATOM 2526 C C . LEU A 1 344 ? 35.573 36.635 39.815 1.00 38.88 324 LEU A C 1
ATOM 2527 O O . LEU A 1 344 ? 36.247 37.609 40.152 1.00 38.60 324 LEU A O 1
ATOM 2532 N N . SER A 1 345 ? 36.113 35.482 39.394 1.00 35.60 325 SER A N 1
ATOM 2533 C CA . SER A 1 345 ? 37.559 35.294 39.343 1.00 37.21 325 SER A CA 1
ATOM 2534 C C . SER A 1 345 ? 38.224 36.223 38.320 1.00 41.73 325 SER A C 1
ATOM 2535 O O . SER A 1 345 ? 39.282 36.791 38.606 1.00 42.56 325 SER A O 1
ATOM 2538 N N . ARG A 1 346 ? 37.558 36.472 37.193 1.00 37.02 326 ARG A N 1
ATOM 2539 C CA . ARG A 1 346 ? 38.031 37.403 36.165 1.00 37.39 326 ARG A CA 1
ATOM 2540 C C . ARG A 1 346 ? 38.078 38.834 36.745 1.00 38.82 326 ARG A C 1
ATOM 2541 O O . ARG A 1 346 ? 39.094 39.505 36.589 1.00 37.50 326 ARG A O 1
ATOM 2549 N N . PHE A 1 347 ? 37.017 39.253 37.495 1.00 34.60 327 PHE A N 1
ATOM 2550 C CA . PHE A 1 347 ? 36.924 40.551 38.178 1.00 33.56 327 PHE A CA 1
ATOM 2551 C C . PHE A 1 347 ? 38.050 40.698 39.208 1.00 35.92 327 PHE A C 1
ATOM 2552 O O . PHE A 1 347 ? 38.755 41.694 39.184 1.00 33.50 327 PHE A O 1
ATOM 2560 N N . VAL A 1 348 ? 38.237 39.689 40.083 1.00 34.61 328 VAL A N 1
ATOM 2561 C CA . VAL A 1 348 ? 39.260 39.674 41.142 1.00 34.61 328 VAL A CA 1
ATOM 2562 C C . VAL A 1 348 ? 40.669 39.785 40.538 1.00 39.92 328 VAL A C 1
ATOM 2563 O O . VAL A 1 348 ? 41.468 40.576 41.030 1.00 40.30 328 VAL A O 1
ATOM 2567 N N . ASN A 1 349 ? 40.945 39.034 39.447 1.00 36.83 329 ASN A N 1
ATOM 2568 C CA . ASN A 1 349 ? 42.231 39.049 38.766 1.00 37.27 329 ASN A CA 1
ATOM 2569 C C . ASN A 1 349 ? 42.489 40.374 38.040 1.00 43.02 329 ASN A C 1
ATOM 2570 O O . ASN A 1 349 ? 43.544 40.968 38.253 1.00 44.07 329 ASN A O 1
ATOM 2575 N N . ASP A 1 350 ? 41.522 40.880 37.242 1.00 40.60 330 ASP A N 1
ATOM 2576 C CA . ASP A 1 350 ? 41.673 42.167 36.517 1.00 42.20 330 ASP A CA 1
ATOM 2577 C C . ASP A 1 350 ? 41.953 43.366 37.435 1.00 48.61 330 ASP A C 1
ATOM 2578 O O . ASP A 1 350 ? 42.737 44.240 37.076 1.00 49.82 330 ASP A O 1
ATOM 2580 N N . LEU A 1 351 ? 41.337 43.400 38.616 1.00 44.73 331 LEU A N 1
ATOM 2581 C CA . LEU A 1 351 ? 41.522 44.502 39.556 1.00 45.24 331 LEU A CA 1
ATOM 2582 C C . LEU A 1 351 ? 42.643 44.221 40.565 1.00 48.66 331 LEU A C 1
ATOM 2583 O O . LEU A 1 351 ? 42.940 45.065 41.417 1.00 48.02 331 LEU A O 1
ATOM 2588 N N . ASP A 1 352 ? 43.272 43.040 40.446 1.00 45.83 332 ASP A N 1
ATOM 2589 C CA . ASP A 1 352 ? 44.356 42.561 41.311 1.00 45.91 332 ASP A CA 1
ATOM 2590 C C . ASP A 1 352 ? 43.975 42.709 42.808 1.00 49.71 332 ASP A C 1
ATOM 2591 O O . ASP A 1 352 ? 44.721 43.313 43.579 1.00 49.36 332 ASP A O 1
ATOM 2593 N N . LEU A 1 353 ? 42.773 42.206 43.190 1.00 45.53 333 LEU A N 1
ATOM 2594 C CA . LEU A 1 353 ? 42.288 42.295 44.567 1.00 45.55 333 LEU A CA 1
ATOM 2595 C C . LEU A 1 353 ? 43.057 41.340 45.470 1.00 50.77 333 LEU A C 1
ATOM 2596 O O . LEU A 1 353 ? 43.364 40.220 45.049 1.00 49.89 333 LEU A O 1
ATOM 2601 N N . ASP A 1 354 ? 43.390 41.780 46.699 1.00 48.69 334 ASP A N 1
ATOM 2602 C CA . ASP A 1 354 ? 44.118 40.917 47.628 1.00 49.00 334 ASP A CA 1
ATOM 2603 C C . ASP A 1 354 ? 43.241 40.557 48.833 1.00 49.76 334 ASP A C 1
ATOM 2604 O O . ASP A 1 354 ? 43.322 41.162 49.910 1.00 50.28 334 ASP A O 1
ATOM 2609 N N . GLY A 1 355 ? 42.386 39.577 48.618 1.00 43.68 335 GLY A N 1
ATOM 2610 C CA . GLY A 1 355 ? 41.448 39.140 49.640 1.00 41.41 335 GLY A CA 1
ATOM 2611 C C . GLY A 1 355 ? 41.389 37.651 49.802 1.00 41.72 335 GLY A C 1
ATOM 2612 O O . GLY A 1 355 ? 42.376 36.961 49.562 1.00 43.45 335 GLY A O 1
ATOM 2613 N N . ILE A 1 356 ? 40.232 37.153 50.218 1.00 34.22 336 ILE A N 1
ATOM 2614 C CA . ILE A 1 356 ? 40.039 35.742 50.487 1.00 31.93 336 ILE A CA 1
ATOM 2615 C C . ILE A 1 356 ? 38.802 35.230 49.773 1.00 33.66 336 ILE A C 1
ATOM 2616 O O . ILE A 1 356 ? 37.758 35.888 49.746 1.00 30.17 336 ILE A O 1
ATOM 2621 N N . SER A 1 357 ? 38.939 34.057 49.198 1.00 30.74 337 SER A N 1
ATOM 2622 C CA . SER A 1 357 ? 37.852 33.412 48.501 1.00 31.88 337 SER A CA 1
ATOM 2623 C C . SER A 1 357 ? 36.831 32.902 49.536 1.00 35.25 337 SER A C 1
ATOM 2624 O O . SER A 1 357 ? 37.188 32.472 50.634 1.00 33.58 337 SER A O 1
ATOM 2627 N N . GLY A 1 358 ? 35.575 33.063 49.219 1.00 32.50 338 GLY A N 1
ATOM 2628 C CA . GLY A 1 358 ? 34.525 32.635 50.116 1.00 32.64 338 GLY A CA 1
ATOM 2629 C C . GLY A 1 358 ? 33.783 31.465 49.540 1.00 38.29 338 GLY A C 1
ATOM 2630 O O . GLY A 1 358 ? 33.795 31.258 48.325 1.00 39.39 338 GLY A O 1
ATOM 2631 N N . ASN A 1 359 ? 33.173 30.677 50.411 1.00 34.98 339 ASN A N 1
ATOM 2632 C CA . ASN A 1 359 ? 32.297 29.578 50.024 1.00 35.88 339 ASN A CA 1
ATOM 2633 C C . ASN A 1 359 ? 31.232 29.378 51.084 1.00 38.59 339 ASN A C 1
ATOM 2634 O O . ASN A 1 359 ? 31.457 29.744 52.244 1.00 36.11 339 ASN A O 1
ATOM 2639 N N . PHE A 1 360 ? 30.040 28.856 50.688 1.00 36.27 340 PHE A N 1
ATOM 2640 C CA . PHE A 1 360 ? 28.989 28.546 51.657 1.00 35.77 340 PHE A CA 1
ATOM 2641 C C . PHE A 1 360 ? 29.463 27.310 52.423 1.00 38.98 340 PHE A C 1
ATOM 2642 O O . PHE A 1 360 ? 29.945 26.360 51.806 1.00 37.33 340 PHE A O 1
ATOM 2650 N N . PRO A 1 361 ? 29.334 27.277 53.748 1.00 37.16 341 PRO A N 1
ATOM 2651 C CA . PRO A 1 361 ? 29.756 26.062 54.479 1.00 38.35 341 PRO A CA 1
ATOM 2652 C C . PRO A 1 361 ? 28.994 24.833 54.018 1.00 42.59 341 PRO A C 1
ATOM 2653 O O . PRO A 1 361 ? 27.833 24.931 53.648 1.00 40.55 341 PRO A O 1
ATOM 2657 N N . GLU A 1 362 ? 29.674 23.691 53.984 1.00 40.93 342 GLU A N 1
ATOM 2658 C CA . GLU A 1 362 ? 29.067 22.463 53.469 1.00 42.49 342 GLU A CA 1
ATOM 2659 C C . GLU A 1 362 ? 28.717 21.456 54.533 1.00 43.44 342 GLU A C 1
ATOM 2660 O O . GLU A 1 362 ? 27.855 20.626 54.314 1.00 43.30 342 GLU A O 1
ATOM 2666 N N . LYS A 1 363 ? 29.344 21.567 55.702 1.00 38.53 343 LYS A N 1
ATOM 2667 C CA . LYS A 1 363 ? 29.138 20.628 56.786 1.00 36.93 343 LYS A CA 1
ATOM 2668 C C . LYS A 1 363 ? 28.837 21.322 58.130 1.00 39.57 343 LYS A C 1
ATOM 2669 O O . LYS A 1 363 ? 29.677 22.044 58.686 1.00 38.67 343 LYS A O 1
ATOM 2675 N N . ILE A 1 364 ? 27.639 21.062 58.660 1.00 34.68 344 ILE A N 1
ATOM 2676 C CA . ILE A 1 364 ? 27.258 21.513 59.982 1.00 33.93 344 ILE A CA 1
ATOM 2677 C C . ILE A 1 364 ? 27.407 20.284 60.880 1.00 37.75 344 ILE A C 1
ATOM 2678 O O . ILE A 1 364 ? 26.827 19.237 60.603 1.00 37.45 344 ILE A O 1
ATOM 2683 N N . ILE A 1 365 ? 28.222 20.407 61.923 1.00 34.64 345 ILE A N 1
ATOM 2684 C CA . ILE A 1 365 ? 28.501 19.319 62.844 1.00 33.61 345 ILE A CA 1
ATOM 2685 C C . ILE A 1 365 ? 27.763 19.552 64.128 1.00 37.23 345 ILE A C 1
ATOM 2686 O O . ILE A 1 365 ? 27.899 20.615 64.730 1.00 37.75 345 ILE A O 1
ATOM 2691 N N . ILE A 1 366 ? 27.019 18.552 64.575 1.00 33.32 346 ILE A N 1
ATOM 2692 C CA . ILE A 1 366 ? 26.353 18.543 65.881 1.00 33.96 346 ILE A CA 1
ATOM 2693 C C . ILE A 1 366 ? 26.579 17.124 66.382 1.00 39.68 346 ILE A C 1
ATOM 2694 O O . ILE A 1 366 ? 26.112 16.177 65.755 1.00 40.81 346 ILE A O 1
ATOM 2699 N N . GLU A 1 367 ? 27.364 16.963 67.447 1.00 35.51 347 GLU A N 1
ATOM 2700 C CA . GLU A 1 367 ? 27.676 15.629 67.918 1.00 36.81 347 GLU A CA 1
ATOM 2701 C C . GLU A 1 367 ? 27.922 15.561 69.407 1.00 43.44 347 GLU A C 1
ATOM 2702 O O . GLU A 1 367 ? 28.370 16.530 70.023 1.00 43.46 347 GLU A O 1
ATOM 2708 N N . GLU A 1 368 ? 27.690 14.380 69.960 1.00 42.47 348 GLU A N 1
ATOM 2709 C CA . GLU A 1 368 ? 28.003 14.046 71.333 1.00 43.72 348 GLU A CA 1
ATOM 2710 C C . GLU A 1 368 ? 29.443 13.527 71.297 1.00 49.45 348 GLU A C 1
ATOM 2711 O O . GLU A 1 368 ? 29.776 12.679 70.468 1.00 50.43 348 GLU A O 1
ATOM 2717 N N . LEU A 1 369 ? 30.307 14.132 72.124 1.00 45.78 349 LEU A N 1
ATOM 2718 C CA . LEU A 1 369 ? 31.740 13.891 72.349 1.00 60.60 349 LEU A CA 1
ATOM 2719 C C . LEU A 1 369 ? 32.612 14.575 71.299 1.00 86.29 349 LEU A C 1
ATOM 2720 O O . LEU A 1 369 ? 33.071 15.696 71.525 1.00 51.81 349 LEU A O 1
ATOM 2722 N N . MET B 1 21 ? 73.341 6.421 54.706 1.00 76.11 1 MET B N 1
ATOM 2723 C CA . MET B 1 21 ? 73.792 5.815 53.455 1.00 76.23 1 MET B CA 1
ATOM 2724 C C . MET B 1 21 ? 74.528 6.836 52.586 1.00 76.43 1 MET B C 1
ATOM 2725 O O . MET B 1 21 ? 74.062 7.962 52.435 1.00 75.72 1 MET B O 1
ATOM 2730 N N . ASN B 1 22 ? 75.665 6.424 52.002 1.00 70.91 2 ASN B N 1
ATOM 2731 C CA . ASN B 1 22 ? 76.502 7.269 51.145 1.00 69.98 2 ASN B CA 1
ATOM 2732 C C . ASN B 1 22 ? 75.865 7.558 49.789 1.00 69.40 2 ASN B C 1
ATOM 2733 O O . ASN B 1 22 ? 75.923 8.708 49.349 1.00 69.51 2 ASN B O 1
ATOM 2738 N N . ASP B 1 23 ? 75.270 6.538 49.120 1.00 61.66 3 ASP B N 1
ATOM 2739 C CA . ASP B 1 23 ? 74.629 6.755 47.815 1.00 59.80 3 ASP B CA 1
ATOM 2740 C C . ASP B 1 23 ? 73.398 7.631 47.962 1.00 56.80 3 ASP B C 1
ATOM 2741 O O . ASP B 1 23 ? 73.137 8.478 47.102 1.00 56.10 3 ASP B O 1
ATOM 2746 N N . LEU B 1 24 ? 72.664 7.465 49.069 1.00 47.56 4 LEU B N 1
ATOM 2747 C CA . LEU B 1 24 ? 71.490 8.292 49.288 1.00 45.12 4 LEU B CA 1
ATOM 2748 C C . LEU B 1 24 ? 71.935 9.762 49.508 1.00 43.40 4 LEU B C 1
ATOM 2749 O O . LEU B 1 24 ? 71.355 10.665 48.908 1.00 43.14 4 LEU B O 1
ATOM 2754 N N . ASN B 1 25 ? 73.024 9.974 50.265 1.00 35.69 5 ASN B N 1
ATOM 2755 C CA . ASN B 1 25 ? 73.598 11.298 50.482 1.00 35.56 5 ASN B CA 1
ATOM 2756 C C . ASN B 1 25 ? 73.990 11.960 49.131 1.00 38.02 5 ASN B C 1
ATOM 2757 O O . ASN B 1 25 ? 73.681 13.123 48.910 1.00 36.53 5 ASN B O 1
ATOM 2762 N N . VAL B 1 26 ? 74.638 11.199 48.241 1.00 34.78 6 VAL B N 1
ATOM 2763 C CA . VAL B 1 26 ? 75.047 11.661 46.918 1.00 35.22 6 VAL B CA 1
ATOM 2764 C C . VAL B 1 26 ? 73.826 12.187 46.129 1.00 34.56 6 VAL B C 1
ATOM 2765 O O . VAL B 1 26 ? 73.872 13.308 45.619 1.00 32.57 6 VAL B O 1
ATOM 2769 N N . TYR B 1 27 ? 72.728 11.414 46.105 1.00 31.12 7 TYR B N 1
ATOM 2770 C CA . TYR B 1 27 ? 71.501 11.789 45.407 1.00 31.73 7 TYR B CA 1
ATOM 2771 C C . TYR B 1 27 ? 70.799 12.968 46.069 1.00 31.55 7 TYR B C 1
ATOM 2772 O O . TYR B 1 27 ? 70.289 13.854 45.371 1.00 30.04 7 TYR B O 1
ATOM 2781 N N . GLY B 1 28 ? 70.838 13.019 47.396 1.00 26.98 8 GLY B N 1
ATOM 2782 C CA . GLY B 1 28 ? 70.287 14.130 48.153 1.00 26.23 8 GLY B CA 1
ATOM 2783 C C . GLY B 1 28 ? 71.018 15.411 47.819 1.00 29.50 8 GLY B C 1
ATOM 2784 O O . GLY B 1 28 ? 70.391 16.428 47.494 1.00 28.33 8 GLY B O 1
ATOM 2785 N N . GLU B 1 29 ? 72.354 15.355 47.855 1.00 27.13 9 GLU B N 1
ATOM 2786 C CA . GLU B 1 29 ? 73.203 16.503 47.531 1.00 27.37 9 GLU B CA 1
ATOM 2787 C C . GLU B 1 29 ? 73.005 16.943 46.075 1.00 31.00 9 GLU B C 1
ATOM 2788 O O . GLU B 1 29 ? 72.999 18.131 45.818 1.00 30.84 9 GLU B O 1
ATOM 2794 N N . LYS B 1 30 ? 72.786 15.999 45.128 1.00 28.38 10 LYS B N 1
ATOM 2795 C CA . LYS B 1 30 ? 72.536 16.339 43.726 1.00 28.44 10 LYS B CA 1
ATOM 2796 C C . LYS B 1 30 ? 71.223 17.154 43.634 1.00 33.76 10 LYS B C 1
ATOM 2797 O O . LYS B 1 30 ? 71.173 18.185 42.973 1.00 35.75 10 LYS B O 1
ATOM 2803 N N . ILE B 1 31 ? 70.191 16.703 44.336 1.00 28.10 11 ILE B N 1
ATOM 2804 C CA . ILE B 1 31 ? 68.895 17.371 44.411 1.00 27.43 11 ILE B CA 1
ATOM 2805 C C . ILE B 1 31 ? 69.084 18.770 45.010 1.00 31.94 11 ILE B C 1
ATOM 2806 O O . ILE B 1 31 ? 68.561 19.736 44.458 1.00 31.46 11 ILE B O 1
ATOM 2811 N N . ARG B 1 32 ? 69.845 18.875 46.113 1.00 28.24 12 ARG B N 1
ATOM 2812 C CA . ARG B 1 32 ? 70.102 20.162 46.755 1.00 28.12 12 ARG B CA 1
ATOM 2813 C C . ARG B 1 32 ? 70.767 21.154 45.763 1.00 32.16 12 ARG B C 1
ATOM 2814 O O . ARG B 1 32 ? 70.327 22.291 45.658 1.00 30.36 12 ARG B O 1
ATOM 2822 N N . ASN B 1 33 ? 71.792 20.700 45.011 1.00 30.86 13 ASN B N 1
ATOM 2823 C CA . ASN B 1 33 ? 72.484 21.543 44.012 1.00 30.37 13 ASN B CA 1
ATOM 2824 C C . ASN B 1 33 ? 71.512 21.981 42.915 1.00 35.32 13 ASN B C 1
ATOM 2825 O O . ASN B 1 33 ? 71.508 23.140 42.567 1.00 37.00 13 ASN B O 1
ATOM 2830 N N . MET B 1 34 ? 70.633 21.085 42.432 1.00 34.68 14 MET B N 1
ATOM 2831 C CA . MET B 1 34 ? 69.632 21.429 41.415 1.00 35.60 14 MET B CA 1
ATOM 2832 C C . MET B 1 34 ? 68.696 22.522 41.945 1.00 37.86 14 MET B C 1
ATOM 2833 O O . MET B 1 34 ? 68.373 23.467 41.227 1.00 38.98 14 MET B O 1
ATOM 2838 N N . LEU B 1 35 ? 68.291 22.413 43.203 1.00 31.79 15 LEU B N 1
ATOM 2839 C CA . LEU B 1 35 ? 67.383 23.386 43.806 1.00 32.13 15 LEU B CA 1
ATOM 2840 C C . LEU B 1 35 ? 68.033 24.751 44.065 1.00 38.28 15 LEU B C 1
ATOM 2841 O O . LEU B 1 35 ? 67.371 25.800 43.933 1.00 35.93 15 LEU B O 1
ATOM 2846 N N . LEU B 1 36 ? 69.332 24.724 44.434 1.00 37.18 16 LEU B N 1
ATOM 2847 C CA . LEU B 1 36 ? 70.117 25.925 44.662 1.00 38.47 16 LEU B CA 1
ATOM 2848 C C . LEU B 1 36 ? 70.269 26.677 43.350 1.00 43.51 16 LEU B C 1
ATOM 2849 O O . LEU B 1 36 ? 70.110 27.897 43.346 1.00 42.62 16 LEU B O 1
ATOM 2854 N N . GLU B 1 37 ? 70.465 25.937 42.229 1.00 41.03 17 GLU B N 1
ATOM 2855 C CA . GLU B 1 37 ? 70.606 26.503 40.887 1.00 42.36 17 GLU B CA 1
ATOM 2856 C C . GLU B 1 37 ? 69.301 27.141 40.408 1.00 50.57 17 GLU B C 1
ATOM 2857 O O . GLU B 1 37 ? 69.353 28.159 39.717 1.00 51.66 17 GLU B O 1
ATOM 2859 N N . LEU B 1 38 ? 68.136 26.559 40.783 1.00 46.58 18 LEU B N 1
ATOM 2860 C CA . LEU B 1 38 ? 66.828 27.093 40.414 1.00 46.26 18 LEU B CA 1
ATOM 2861 C C . LEU B 1 38 ? 66.509 28.393 41.152 1.00 49.65 18 LEU B C 1
ATOM 2862 O O . LEU B 1 38 ? 65.717 29.187 40.659 1.00 49.18 18 LEU B O 1
ATOM 2867 N N . GLY B 1 39 ? 67.090 28.583 42.333 1.00 45.77 19 GLY B N 1
ATOM 2868 C CA . GLY B 1 39 ? 66.896 29.779 43.145 1.00 45.16 19 GLY B CA 1
ATOM 2869 C C . GLY B 1 39 ? 65.717 29.708 44.087 1.00 49.65 19 GLY B C 1
ATOM 2870 O O . GLY B 1 39 ? 65.436 30.669 44.807 1.00 51.04 19 GLY B O 1
ATOM 2871 N N . ILE B 1 40 ? 65.024 28.569 44.103 1.00 43.76 20 ILE B N 1
ATOM 2872 C CA . ILE B 1 40 ? 63.853 28.399 44.954 1.00 42.22 20 ILE B CA 1
ATOM 2873 C C . ILE B 1 40 ? 64.228 27.916 46.347 1.00 41.76 20 ILE B C 1
ATOM 2874 O O . ILE B 1 40 ? 63.421 27.992 47.259 1.00 38.97 20 ILE B O 1
ATOM 2879 N N . TYR B 1 41 ? 65.446 27.414 46.521 1.00 38.04 21 TYR B N 1
ATOM 2880 C CA . TYR B 1 41 ? 65.857 26.896 47.817 1.00 35.85 21 TYR B CA 1
ATOM 2881 C C . TYR B 1 41 ? 67.126 27.579 48.308 1.00 37.66 21 TYR B C 1
ATOM 2882 O O . TYR B 1 41 ? 68.041 27.806 47.510 1.00 37.08 21 TYR B O 1
ATOM 2891 N N . ASN B 1 42 ? 67.230 27.777 49.636 1.00 32.39 22 ASN B N 1
ATOM 2892 C CA . ASN B 1 42 ? 68.441 28.261 50.312 1.00 34.12 22 ASN B CA 1
ATOM 2893 C C . ASN B 1 42 ? 68.463 27.631 51.680 1.00 39.23 22 ASN B C 1
ATOM 2894 O O . ASN B 1 42 ? 67.393 27.412 52.270 1.00 38.32 22 ASN B O 1
ATOM 2899 N N . LYS B 1 43 ? 69.662 27.355 52.209 1.00 35.75 23 LYS B N 1
ATOM 2900 C CA . LYS B 1 43 ? 69.826 26.870 53.581 1.00 35.21 23 LYS B CA 1
ATOM 2901 C C . LYS B 1 43 ? 69.165 27.950 54.481 1.00 40.88 23 LYS B C 1
ATOM 2902 O O . LYS B 1 43 ? 69.255 29.137 54.177 1.00 40.66 23 LYS B O 1
ATOM 2908 N N . SER B 1 44 ? 68.449 27.547 55.522 1.00 37.63 24 SER B N 1
ATOM 2909 C CA . SER B 1 44 ? 67.826 28.548 56.372 1.00 37.15 24 SER B CA 1
ATOM 2910 C C . SER B 1 44 ? 68.867 29.381 57.152 1.00 42.90 24 SER B C 1
ATOM 2911 O O . SER B 1 44 ? 69.896 28.861 57.583 1.00 42.34 24 SER B O 1
ATOM 2914 N N . ASP B 1 45 ? 68.546 30.652 57.384 1.00 40.89 25 ASP B N 1
ATOM 2915 C CA . ASP B 1 45 ? 69.317 31.508 58.261 1.00 42.35 25 ASP B CA 1
ATOM 2916 C C . ASP B 1 45 ? 68.911 31.115 59.687 1.00 46.19 25 ASP B C 1
ATOM 2917 O O . ASP B 1 45 ? 67.836 30.535 59.898 1.00 44.99 25 ASP B O 1
ATOM 2922 N N . ASP B 1 46 ? 69.776 31.382 60.650 1.00 44.01 26 ASP B N 1
ATOM 2923 C CA . ASP B 1 46 ? 69.514 31.088 62.056 1.00 44.55 26 ASP B CA 1
ATOM 2924 C C . ASP B 1 46 ? 69.369 32.420 62.798 1.00 49.61 26 ASP B C 1
ATOM 2925 O O . ASP B 1 46 ? 69.774 33.467 62.278 1.00 50.49 26 ASP B O 1
ATOM 2930 N N . TYR B 1 47 ? 68.736 32.391 63.975 1.00 44.64 27 TYR B N 1
ATOM 2931 C CA . TYR B 1 47 ? 68.462 33.591 64.768 1.00 43.92 27 TYR B CA 1
ATOM 2932 C C . TYR B 1 47 ? 68.839 33.387 66.224 1.00 48.29 27 TYR B C 1
ATOM 2933 O O . TYR B 1 47 ? 68.834 32.259 66.725 1.00 49.08 27 TYR B O 1
ATOM 2942 N N . SER B 1 48 ? 69.166 34.488 66.892 1.00 44.27 28 SER B N 1
ATOM 2943 C CA . SER B 1 48 ? 69.499 34.517 68.311 1.00 44.35 28 SER B CA 1
ATOM 2944 C C . SER B 1 48 ? 68.218 34.815 69.078 1.00 45.12 28 SER B C 1
ATOM 2945 O O . SER B 1 48 ? 67.445 35.662 68.628 1.00 41.11 28 SER B O 1
ATOM 2948 N N . PRO B 1 49 ? 67.963 34.137 70.226 1.00 42.41 29 PRO B N 1
ATOM 2949 C CA . PRO B 1 49 ? 66.744 34.437 70.993 1.00 42.56 29 PRO B CA 1
ATOM 2950 C C . PRO B 1 49 ? 66.749 35.868 71.535 1.00 48.30 29 PRO B C 1
ATOM 2951 O O . PRO B 1 49 ? 67.791 36.372 71.910 1.00 47.80 29 PRO B O 1
ATOM 2955 N N . ASP B 1 50 ? 65.591 36.526 71.506 1.00 47.54 30 ASP B N 1
ATOM 2956 C CA . ASP B 1 50 ? 65.328 37.865 72.058 1.00 49.03 30 ASP B CA 1
ATOM 2957 C C . ASP B 1 50 ? 63.882 37.789 72.570 1.00 49.80 30 ASP B C 1
ATOM 2958 O O . ASP B 1 50 ? 62.952 38.335 71.959 1.00 48.60 30 ASP B O 1
ATOM 2963 N N . ILE B 1 51 ? 63.699 37.026 73.663 1.00 45.33 31 ILE B N 1
ATOM 2964 C CA . ILE B 1 51 ? 62.383 36.701 74.220 1.00 43.89 31 ILE B CA 1
ATOM 2965 C C . ILE B 1 51 ? 61.582 37.928 74.701 1.00 48.77 31 ILE B C 1
ATOM 2966 O O . ILE B 1 51 ? 62.082 38.749 75.474 1.00 49.69 31 ILE B O 1
ATOM 2971 N N . LYS B 1 52 ? 60.324 38.009 74.224 1.00 43.90 32 LYS B N 1
ATOM 2972 C CA . LYS B 1 52 ? 59.331 39.003 74.610 1.00 43.43 32 LYS B CA 1
ATOM 2973 C C . LYS B 1 52 ? 58.431 38.275 75.636 1.00 45.74 32 LYS B C 1
ATOM 2974 O O . LYS B 1 52 ? 57.452 37.641 75.264 1.00 43.56 32 LYS B O 1
ATOM 2976 N N . TYR B 1 53 ? 58.851 38.276 76.915 1.00 41.91 33 TYR B N 1
ATOM 2977 C CA . TYR B 1 53 ? 58.149 37.624 78.029 1.00 41.17 33 TYR B CA 1
ATOM 2978 C C . TYR B 1 53 ? 56.791 38.245 78.299 1.00 46.97 33 TYR B C 1
ATOM 2979 O O . TYR B 1 53 ? 56.626 39.447 78.106 1.00 47.79 33 TYR B O 1
ATOM 2988 N N . ASN B 1 54 ? 55.820 37.418 78.751 1.00 44.21 34 ASN B N 1
ATOM 2989 C CA . ASN B 1 54 ? 54.469 37.831 79.167 1.00 45.55 34 ASN B CA 1
ATOM 2990 C C . ASN B 1 54 ? 53.597 38.454 78.071 1.00 49.84 34 ASN B C 1
ATOM 2991 O O . ASN B 1 54 ? 52.612 39.098 78.399 1.00 49.84 34 ASN B O 1
ATOM 2996 N N . LYS B 1 55 ? 53.970 38.329 76.795 1.00 45.98 35 LYS B N 1
ATOM 2997 C CA . LYS B 1 55 ? 53.142 38.867 75.699 1.00 44.06 35 LYS B CA 1
ATOM 2998 C C . LYS B 1 55 ? 52.560 37.669 74.944 1.00 43.04 35 LYS B C 1
ATOM 2999 O O . LYS B 1 55 ? 53.268 36.684 74.715 1.00 41.07 35 LYS B O 1
ATOM 3001 N N . THR B 1 56 ? 51.271 37.707 74.629 1.00 37.67 36 THR B N 1
ATOM 3002 C CA . THR B 1 56 ? 50.654 36.605 73.900 1.00 37.34 36 THR B CA 1
ATOM 3003 C C . THR B 1 56 ? 50.841 36.845 72.411 1.00 41.15 36 THR B C 1
ATOM 3004 O O . THR B 1 56 ? 50.571 37.939 71.914 1.00 41.12 36 THR B O 1
ATOM 3008 N N . PHE B 1 57 ? 51.313 35.820 71.709 1.00 37.41 37 PHE B N 1
ATOM 3009 C CA . PHE B 1 57 ? 51.464 35.841 70.258 1.00 35.64 37 PHE B CA 1
ATOM 3010 C C . PHE B 1 57 ? 50.487 34.857 69.675 1.00 38.57 37 PHE B C 1
ATOM 3011 O O . PHE B 1 57 ? 50.213 33.836 70.292 1.00 38.41 37 PHE B O 1
ATOM 3019 N N . HIS B 1 58 ? 49.970 35.160 68.497 1.00 33.77 38 HIS B N 1
ATOM 3020 C CA . HIS B 1 58 ? 48.981 34.369 67.803 1.00 32.70 38 HIS B CA 1
ATOM 3021 C C . HIS B 1 58 ? 49.398 34.037 66.378 1.00 34.30 38 HIS B C 1
ATOM 3022 O O . HIS B 1 58 ? 49.873 34.906 65.639 1.00 34.90 38 HIS B O 1
ATOM 3029 N N . ALA B 1 59 ? 49.186 32.786 65.961 1.00 28.25 39 ALA B N 1
ATOM 3030 C CA . ALA B 1 59 ? 49.469 32.421 64.570 1.00 27.59 39 ALA B CA 1
ATOM 3031 C C . ALA B 1 59 ? 48.532 31.351 64.111 1.00 29.95 39 ALA B C 1
ATOM 3032 O O . ALA B 1 59 ? 48.020 30.622 64.943 1.00 29.32 39 ALA B O 1
ATOM 3034 N N . ASN B 1 60 ? 48.310 31.239 62.806 1.00 26.65 40 ASN B N 1
ATOM 3035 C CA . ASN B 1 60 ? 47.484 30.178 62.251 1.00 26.02 40 ASN B CA 1
ATOM 3036 C C . ASN B 1 60 ? 48.355 29.236 61.424 1.00 29.37 40 ASN B C 1
ATOM 3037 O O . ASN B 1 60 ? 49.552 29.493 61.280 1.00 28.55 40 ASN B O 1
ATOM 3042 N N . GLY B 1 61 ? 47.774 28.135 60.966 1.00 26.90 41 GLY B N 1
ATOM 3043 C CA . GLY B 1 61 ? 48.469 27.086 60.220 1.00 27.04 41 GLY B CA 1
ATOM 3044 C C . GLY B 1 61 ? 47.459 26.162 59.567 1.00 29.35 41 GLY B C 1
ATOM 3045 O O . GLY B 1 61 ? 46.334 26.020 60.044 1.00 27.70 41 GLY B O 1
ATOM 3046 N N . TYR B 1 62 ? 47.854 25.549 58.472 1.00 25.68 42 TYR B N 1
ATOM 3047 C CA . TYR B 1 62 ? 46.942 24.743 57.693 1.00 25.08 42 TYR B CA 1
ATOM 3048 C C . TYR B 1 62 ? 47.437 23.329 57.434 1.00 28.52 42 TYR B C 1
ATOM 3049 O O . TYR B 1 62 ? 48.638 23.076 57.412 1.00 26.95 42 TYR B O 1
ATOM 3058 N N . PRO B 1 63 ? 46.513 22.368 57.302 1.00 23.86 43 PRO B N 1
ATOM 3059 C CA . PRO B 1 63 ? 46.947 20.978 57.068 1.00 23.67 43 PRO B CA 1
ATOM 3060 C C . PRO B 1 63 ? 47.513 20.784 55.656 1.00 27.07 43 PRO B C 1
ATOM 3061 O O . PRO B 1 63 ? 47.408 21.665 54.817 1.00 25.63 43 PRO B O 1
ATOM 3065 N N . ILE B 1 64 ? 48.117 19.632 55.403 1.00 28.63 44 ILE B N 1
ATOM 3066 C CA . ILE B 1 64 ? 48.682 19.316 54.079 1.00 28.29 44 ILE B CA 1
ATOM 3067 C C . ILE B 1 64 ? 48.152 17.981 53.562 1.00 28.95 44 ILE B C 1
ATOM 3068 O O . ILE B 1 64 ? 47.721 17.154 54.347 1.00 27.31 44 ILE B O 1
ATOM 3073 N N . THR B 1 65 ? 48.245 17.767 52.247 1.00 25.22 45 THR B N 1
ATOM 3074 C CA . THR B 1 65 ? 47.971 16.520 51.558 1.00 24.45 45 THR B CA 1
ATOM 3075 C C . THR B 1 65 ? 49.230 16.234 50.719 1.00 29.65 45 THR B C 1
ATOM 3076 O O . THR B 1 65 ? 49.628 17.080 49.914 1.00 26.98 45 THR B O 1
ATOM 3080 N N . GLY B 1 66 ? 49.835 15.060 50.919 1.00 28.36 46 GLY B N 1
ATOM 3081 C CA . GLY B 1 66 ? 51.063 14.653 50.223 1.00 27.45 46 GLY B CA 1
ATOM 3082 C C . GLY B 1 66 ? 50.864 14.325 48.759 1.00 31.59 46 GLY B C 1
ATOM 3083 O O . GLY B 1 66 ? 49.870 13.708 48.378 1.00 31.40 46 GLY B O 1
ATOM 3084 N N . LEU B 1 67 ? 51.788 14.775 47.927 1.00 28.56 47 LEU B N 1
ATOM 3085 C CA . LEU B 1 67 ? 51.845 14.475 46.499 1.00 27.63 47 LEU B CA 1
ATOM 3086 C C . LEU B 1 67 ? 53.007 13.462 46.346 1.00 29.15 47 LEU B C 1
ATOM 3087 O O . LEU B 1 67 ? 52.781 12.343 45.910 1.00 27.45 47 LEU B O 1
ATOM 3092 N N . TYR B 1 68 ? 54.242 13.850 46.722 1.00 25.50 48 TYR B N 1
ATOM 3093 C CA . TYR B 1 68 ? 55.414 12.954 46.783 1.00 24.35 48 TYR B CA 1
ATOM 3094 C C . TYR B 1 68 ? 55.447 12.701 48.303 1.00 27.65 48 TYR B C 1
ATOM 3095 O O . TYR B 1 68 ? 55.841 13.570 49.065 1.00 25.74 48 TYR B O 1
ATOM 3104 N N . LYS B 1 69 ? 54.857 11.592 48.726 1.00 25.56 49 LYS B N 1
ATOM 3105 C CA . LYS B 1 69 ? 54.593 11.249 50.122 1.00 27.24 49 LYS B CA 1
ATOM 3106 C C . LYS B 1 69 ? 55.799 10.893 50.933 1.00 35.50 49 LYS B C 1
ATOM 3107 O O . LYS B 1 69 ? 56.783 10.370 50.423 1.00 34.99 49 LYS B O 1
ATOM 3113 N N . PHE B 1 70 ? 55.675 11.123 52.227 1.00 35.04 50 PHE B N 1
ATOM 3114 C CA . PHE B 1 70 ? 56.736 10.866 53.170 1.00 35.26 50 PHE B CA 1
ATOM 3115 C C . PHE B 1 70 ? 56.304 9.888 54.267 1.00 35.51 50 PHE B C 1
ATOM 3116 O O . PHE B 1 70 ? 55.271 10.065 54.872 1.00 33.85 50 PHE B O 1
ATOM 3124 N N . LEU B 1 71 ? 57.171 8.930 54.574 1.00 31.78 51 LEU B N 1
ATOM 3125 C CA . LEU B 1 71 ? 57.067 8.005 55.696 1.00 31.87 51 LEU B CA 1
ATOM 3126 C C . LEU B 1 71 ? 58.488 7.587 56.067 1.00 32.69 51 LEU B C 1
ATOM 3127 O O . LEU B 1 71 ? 59.322 7.339 55.199 1.00 30.62 51 LEU B O 1
ATOM 3132 N N . GLY B 1 72 ? 58.740 7.522 57.356 1.00 29.96 52 GLY B N 1
ATOM 3133 C CA . GLY B 1 72 ? 60.016 7.089 57.897 1.00 30.46 52 GLY B CA 1
ATOM 3134 C C . GLY B 1 72 ? 61.040 8.179 58.056 1.00 36.62 52 GLY B C 1
ATOM 3135 O O . GLY B 1 72 ? 61.252 9.000 57.157 1.00 34.87 52 GLY B O 1
ATOM 3136 N N . TYR B 1 73 ? 61.715 8.153 59.191 1.00 34.44 53 TYR B N 1
ATOM 3137 C CA . TYR B 1 73 ? 62.731 9.133 59.506 1.00 33.82 53 TYR B CA 1
ATOM 3138 C C . TYR B 1 73 ? 64.121 8.550 59.457 1.00 39.01 53 TYR B C 1
ATOM 3139 O O . TYR B 1 73 ? 64.344 7.419 59.866 1.00 39.33 53 TYR B O 1
ATOM 3148 N N . TYR B 1 74 ? 65.078 9.340 59.007 1.00 35.49 54 TYR B N 1
ATOM 3149 C CA . TYR B 1 74 ? 66.481 8.957 59.084 1.00 35.73 54 TYR B CA 1
ATOM 3150 C C . TYR B 1 74 ? 66.924 9.181 60.553 1.00 40.84 54 TYR B C 1
ATOM 3151 O O . TYR B 1 74 ? 67.557 8.330 61.149 1.00 39.62 54 TYR B O 1
ATOM 3160 N N . ASP B 1 75 ? 66.562 10.331 61.121 1.00 40.08 55 ASP B N 1
ATOM 3161 C CA . ASP B 1 75 ? 66.891 10.708 62.491 1.00 39.97 55 ASP B CA 1
ATOM 3162 C C . ASP B 1 75 ? 65.601 11.204 63.133 1.00 43.22 55 ASP B C 1
ATOM 3163 O O . ASP B 1 75 ? 65.177 12.340 62.879 1.00 42.15 55 ASP B O 1
ATOM 3168 N N . ARG B 1 76 ? 64.962 10.337 63.934 1.00 40.74 56 ARG B N 1
ATOM 3169 C CA . ARG B 1 76 ? 63.681 10.638 64.585 1.00 41.67 56 ARG B CA 1
ATOM 3170 C C . ARG B 1 76 ? 63.801 11.686 65.691 1.00 47.66 56 ARG B C 1
ATOM 3171 O O . ARG B 1 76 ? 62.805 12.322 66.019 1.00 47.51 56 ARG B O 1
ATOM 3173 N N . ASP B 1 77 ? 65.009 11.900 66.231 1.00 46.40 57 ASP B N 1
ATOM 3174 C CA . ASP B 1 77 ? 65.240 12.893 67.287 1.00 47.62 57 ASP B CA 1
ATOM 3175 C C . ASP B 1 77 ? 65.186 14.333 66.749 1.00 50.43 57 ASP B C 1
ATOM 3176 O O . ASP B 1 77 ? 64.736 15.235 67.457 1.00 50.29 57 ASP B O 1
ATOM 3181 N N . ASN B 1 78 ? 65.655 14.543 65.510 1.00 44.56 58 ASN B N 1
ATOM 3182 C CA . ASN B 1 78 ? 65.691 15.850 64.859 1.00 43.74 58 ASN B CA 1
ATOM 3183 C C . ASN B 1 78 ? 64.655 15.943 63.726 1.00 43.69 58 ASN B C 1
ATOM 3184 O O . ASN B 1 78 ? 64.581 16.956 63.036 1.00 43.52 58 ASN B O 1
ATOM 3189 N N . ASN B 1 79 ? 63.866 14.883 63.543 1.00 36.14 59 ASN B N 1
ATOM 3190 C CA . ASN B 1 79 ? 62.881 14.764 62.482 1.00 36.00 59 ASN B CA 1
ATOM 3191 C C . ASN B 1 79 ? 63.490 14.986 61.056 1.00 37.69 59 ASN B C 1
ATOM 3192 O O . ASN B 1 79 ? 62.937 15.717 60.250 1.00 35.95 59 ASN B O 1
ATOM 3197 N N . ILE B 1 80 ? 64.590 14.298 60.748 1.00 33.84 60 ILE B N 1
ATOM 3198 C CA . ILE B 1 80 ? 65.196 14.341 59.416 1.00 33.38 60 ILE B CA 1
ATOM 3199 C C . ILE B 1 80 ? 64.611 13.141 58.701 1.00 36.79 60 ILE B C 1
ATOM 3200 O O . ILE B 1 80 ? 64.725 12.041 59.230 1.00 36.88 60 ILE B O 1
ATOM 3205 N N . ALA B 1 81 ? 63.991 13.341 57.524 1.00 32.06 61 ALA B N 1
ATOM 3206 C CA . ALA B 1 81 ? 63.418 12.262 56.710 1.00 30.53 61 ALA B CA 1
ATOM 3207 C C . ALA B 1 81 ? 64.508 11.605 55.855 1.00 32.97 61 ALA B C 1
ATOM 3208 O O . ALA B 1 81 ? 65.534 12.213 55.586 1.00 32.69 61 ALA B O 1
ATOM 3210 N N . ASN B 1 82 ? 64.250 10.370 55.398 1.00 29.53 62 ASN B N 1
ATOM 3211 C CA . ASN B 1 82 ? 65.168 9.626 54.540 1.00 29.16 62 ASN B CA 1
ATOM 3212 C C . ASN B 1 82 ? 65.210 10.187 53.117 1.00 31.77 62 ASN B C 1
ATOM 3213 O O . ASN B 1 82 ? 66.152 9.921 52.386 1.00 30.58 62 ASN B O 1
ATOM 3218 N N . PHE B 1 83 ? 64.168 10.928 52.702 1.00 28.26 63 PHE B N 1
ATOM 3219 C CA . PHE B 1 83 ? 64.106 11.441 51.339 1.00 27.06 63 PHE B CA 1
ATOM 3220 C C . PHE B 1 83 ? 63.252 12.696 51.249 1.00 29.47 63 PHE B C 1
ATOM 3221 O O . PHE B 1 83 ? 62.469 12.946 52.157 1.00 27.44 63 PHE B O 1
ATOM 3229 N N . PRO B 1 84 ? 63.324 13.464 50.138 1.00 27.51 64 PRO B N 1
ATOM 3230 C CA . PRO B 1 84 ? 62.498 14.670 50.032 1.00 26.89 64 PRO B CA 1
ATOM 3231 C C . PRO B 1 84 ? 61.027 14.353 49.744 1.00 30.81 64 PRO B C 1
ATOM 3232 O O . PRO B 1 84 ? 60.703 13.305 49.186 1.00 29.22 64 PRO B O 1
ATOM 3236 N N . SER B 1 85 ? 60.140 15.260 50.144 1.00 27.67 65 SER B N 1
ATOM 3237 C CA . SER B 1 85 ? 58.703 15.114 49.922 1.00 26.43 65 SER B CA 1
ATOM 3238 C C . SER B 1 85 ? 58.092 16.420 49.425 1.00 29.24 65 SER B C 1
ATOM 3239 O O . SER B 1 85 ? 58.679 17.489 49.590 1.00 30.23 65 SER B O 1
ATOM 3242 N N . ILE B 1 86 ? 56.909 16.325 48.800 1.00 25.79 66 ILE B N 1
ATOM 3243 C CA . ILE B 1 86 ? 56.189 17.427 48.185 1.00 24.46 66 ILE B CA 1
ATOM 3244 C C . ILE B 1 86 ? 54.707 17.323 48.543 1.00 28.53 66 ILE B C 1
ATOM 3245 O O . ILE B 1 86 ? 54.082 16.299 48.261 1.00 27.51 66 ILE B O 1
ATOM 3250 N N . SER B 1 87 ? 54.132 18.412 49.086 1.00 26.32 67 SER B N 1
ATOM 3251 C CA . SER B 1 87 ? 52.714 18.442 49.413 1.00 26.48 67 SER B CA 1
ATOM 3252 C C . SER B 1 87 ? 52.066 19.768 49.038 1.00 31.45 67 SER B C 1
ATOM 3253 O O . SER B 1 87 ? 52.728 20.724 48.625 1.00 30.17 67 SER B O 1
ATOM 3256 N N . PHE B 1 88 ? 50.752 19.821 49.198 1.00 27.67 68 PHE B N 1
ATOM 3257 C CA . PHE B 1 88 ? 50.008 21.042 49.042 1.00 26.05 68 PHE B CA 1
ATOM 3258 C C . PHE B 1 88 ? 49.244 21.290 50.322 1.00 28.13 68 PHE B C 1
ATOM 3259 O O . PHE B 1 88 ? 48.878 20.348 51.019 1.00 28.44 68 PHE B O 1
ATOM 3267 N N . THR B 1 89 ? 49.077 22.560 50.663 1.00 26.24 69 THR B N 1
ATOM 3268 C CA . THR B 1 89 ? 48.398 23.044 51.855 1.00 25.84 69 THR B CA 1
ATOM 3269 C C . THR B 1 89 ? 46.917 23.206 51.571 1.00 29.82 69 THR B C 1
ATOM 3270 O O . THR B 1 89 ? 46.557 23.742 50.526 1.00 28.91 69 THR B O 1
ATOM 3274 N N . THR B 1 90 ? 46.063 22.700 52.467 1.00 28.17 70 THR B N 1
ATOM 3275 C CA . THR B 1 90 ? 44.605 22.741 52.247 1.00 28.68 70 THR B CA 1
ATOM 3276 C C . THR B 1 90 ? 43.872 23.532 53.361 1.00 30.82 70 THR B C 1
ATOM 3277 O O . THR B 1 90 ? 44.477 23.922 54.340 1.00 29.63 70 THR B O 1
ATOM 3281 N N . ASN B 1 91 ? 42.539 23.646 53.234 1.00 29.38 71 ASN B N 1
ATOM 3282 C CA . ASN B 1 91 ? 41.679 24.299 54.215 1.00 29.61 71 ASN B CA 1
ATOM 3283 C C . ASN B 1 91 ? 40.694 23.269 54.808 1.00 32.79 71 ASN B C 1
ATOM 3284 O O . ASN B 1 91 ? 39.587 23.649 55.197 1.00 33.48 71 ASN B O 1
ATOM 3289 N N . PHE B 1 92 ? 41.053 21.965 54.830 1.00 28.27 72 PHE B N 1
ATOM 3290 C CA . PHE B 1 92 ? 40.124 20.956 55.380 1.00 28.29 72 PHE B CA 1
ATOM 3291 C C . PHE B 1 92 ? 39.909 21.131 56.891 1.00 30.87 72 PHE B C 1
ATOM 3292 O O . PHE B 1 92 ? 38.910 20.682 57.437 1.00 30.04 72 PHE B O 1
ATOM 3300 N N . SER B 1 93 ? 40.830 21.842 57.532 1.00 28.09 73 SER B N 1
ATOM 3301 C CA . SER B 1 93 ? 40.805 22.231 58.934 1.00 26.73 73 SER B CA 1
ATOM 3302 C C . SER B 1 93 ? 41.707 23.440 59.017 1.00 30.62 73 SER B C 1
ATOM 3303 O O . SER B 1 93 ? 42.331 23.809 58.019 1.00 29.49 73 SER B O 1
ATOM 3306 N N . SER B 1 94 ? 41.723 24.105 60.165 1.00 27.51 74 SER B N 1
ATOM 3307 C CA . SER B 1 94 ? 42.581 25.260 60.380 1.00 29.44 74 SER B CA 1
ATOM 3308 C C . SER B 1 94 ? 43.020 25.198 61.820 1.00 33.59 74 SER B C 1
ATOM 3309 O O . SER B 1 94 ? 42.254 24.767 62.681 1.00 31.07 74 SER B O 1
ATOM 3312 N N . CYS B 1 95 ? 44.247 25.612 62.071 1.00 30.12 75 CYS B N 1
ATOM 3313 C CA . CYS B 1 95 ? 44.771 25.645 63.409 1.00 31.07 75 CYS B CA 1
ATOM 3314 C C . CYS B 1 95 ? 45.097 27.082 63.774 1.00 33.11 75 CYS B C 1
ATOM 3315 O O . CYS B 1 95 ? 45.616 27.819 62.953 1.00 34.36 75 CYS B O 1
ATOM 3318 N N . ASP B 1 96 ? 44.825 27.464 64.999 1.00 28.73 76 ASP B N 1
ATOM 3319 C CA . ASP B 1 96 ? 45.182 28.767 65.532 1.00 28.94 76 ASP B CA 1
ATOM 3320 C C . ASP B 1 96 ? 45.899 28.502 66.846 1.00 34.27 76 ASP B C 1
ATOM 3321 O O . ASP B 1 96 ? 45.481 27.650 67.631 1.00 35.80 76 ASP B O 1
ATOM 3326 N N . VAL B 1 97 ? 47.019 29.151 67.046 1.00 29.32 77 VAL B N 1
ATOM 3327 C CA . VAL B 1 97 ? 47.807 28.950 68.249 1.00 30.25 77 VAL B CA 1
ATOM 3328 C C . VAL B 1 97 ? 48.081 30.254 68.926 1.00 35.60 77 VAL B C 1
ATOM 3329 O O . VAL B 1 97 ? 48.429 31.229 68.279 1.00 33.61 77 VAL B O 1
ATOM 3333 N N . THR B 1 98 ? 48.005 30.220 70.251 1.00 35.48 78 THR B N 1
ATOM 3334 C CA . THR B 1 98 ? 48.295 31.293 71.194 1.00 36.30 78 THR B CA 1
ATOM 3335 C C . THR B 1 98 ? 49.518 30.846 72.010 1.00 42.43 78 THR B C 1
ATOM 3336 O O . THR B 1 98 ? 49.550 29.733 72.525 1.00 41.55 78 THR B O 1
ATOM 3340 N N . CYS B 1 99 ? 50.554 31.676 72.057 1.00 42.13 79 CYS B N 1
ATOM 3341 C CA . CYS B 1 99 ? 51.795 31.347 72.754 1.00 42.97 79 CYS B CA 1
ATOM 3342 C C . CYS B 1 99 ? 52.186 32.480 73.684 1.00 43.79 79 CYS B C 1
ATOM 3343 O O . CYS B 1 99 ? 52.113 33.649 73.311 1.00 42.61 79 CYS B O 1
ATOM 3346 N N . ARG B 1 100 ? 52.615 32.120 74.886 1.00 39.55 80 ARG B N 1
ATOM 3347 C CA . ARG B 1 100 ? 53.073 33.041 75.905 1.00 40.32 80 ARG B CA 1
ATOM 3348 C C . ARG B 1 100 ? 54.306 32.447 76.558 1.00 43.65 80 ARG B C 1
ATOM 3349 O O . ARG B 1 100 ? 54.298 31.281 76.951 1.00 42.72 80 ARG B O 1
ATOM 3357 N N . VAL B 1 101 ? 55.382 33.232 76.632 1.00 40.91 81 VAL B N 1
ATOM 3358 C CA . VAL B 1 101 ? 56.638 32.811 77.232 1.00 40.77 81 VAL B CA 1
ATOM 3359 C C . VAL B 1 101 ? 56.784 33.470 78.602 1.00 45.17 81 VAL B C 1
ATOM 3360 O O . VAL B 1 101 ? 56.549 34.665 78.735 1.00 45.21 81 VAL B O 1
ATOM 3364 N N . LEU B 1 102 ? 57.094 32.671 79.626 1.00 43.45 82 LEU B N 1
ATOM 3365 C CA . LEU B 1 102 ? 57.240 33.138 81.007 1.00 44.82 82 LEU B CA 1
ATOM 3366 C C . LEU B 1 102 ? 58.637 32.889 81.501 1.00 50.06 82 LEU B C 1
ATOM 3367 O O . LEU B 1 102 ? 59.253 31.912 81.084 1.00 49.75 82 LEU B O 1
ATOM 3372 N N . ARG B 1 103 ? 59.148 33.764 82.380 1.00 48.59 83 ARG B N 1
ATOM 3373 C CA . ARG B 1 103 ? 60.509 33.656 82.929 1.00 49.93 83 ARG B CA 1
ATOM 3374 C C . ARG B 1 103 ? 60.674 32.411 83.797 1.00 56.78 83 ARG B C 1
ATOM 3375 O O . ARG B 1 103 ? 61.746 31.803 83.818 1.00 57.02 83 ARG B O 1
ATOM 3383 N N . SER B 1 104 ? 59.608 32.036 84.498 1.00 55.28 84 SER B N 1
ATOM 3384 C CA . SER B 1 104 ? 59.576 30.879 85.381 1.00 56.26 84 SER B CA 1
ATOM 3385 C C . SER B 1 104 ? 58.177 30.254 85.339 1.00 60.70 84 SER B C 1
ATOM 3386 O O . SER B 1 104 ? 57.222 30.850 84.793 1.00 61.02 84 SER B O 1
ATOM 3389 N N . GLY B 1 105 ? 58.081 29.063 85.923 1.00 55.83 85 GLY B N 1
ATOM 3390 C CA . GLY B 1 105 ? 56.838 28.317 85.993 1.00 54.73 85 GLY B CA 1
ATOM 3391 C C . GLY B 1 105 ? 56.929 27.018 85.235 1.00 55.57 85 GLY B C 1
ATOM 3392 O O . GLY B 1 105 ? 58.015 26.571 84.865 1.00 52.91 85 GLY B O 1
ATOM 3393 N N . ASN B 1 106 ? 55.775 26.456 84.943 1.00 52.18 86 ASN B N 1
ATOM 3394 C CA . ASN B 1 106 ? 55.632 25.185 84.261 1.00 50.96 86 ASN B CA 1
ATOM 3395 C C . ASN B 1 106 ? 55.001 25.361 82.887 1.00 51.63 86 ASN B C 1
ATOM 3396 O O . ASN B 1 106 ? 54.133 26.220 82.697 1.00 50.79 86 ASN B O 1
ATOM 3401 N N . ASP B 1 107 ? 55.392 24.501 81.953 1.00 47.17 87 ASP B N 1
ATOM 3402 C CA . ASP B 1 107 ? 54.797 24.510 80.620 1.00 47.01 87 ASP B CA 1
ATOM 3403 C C . ASP B 1 107 ? 53.327 24.109 80.706 1.00 52.11 87 ASP B C 1
ATOM 3404 O O . ASP B 1 107 ? 52.960 23.270 81.532 1.00 52.94 87 ASP B O 1
ATOM 3409 N N . ARG B 1 108 ? 52.485 24.729 79.892 1.00 47.20 88 ARG B N 1
ATOM 3410 C CA . ARG B 1 108 ? 51.073 24.373 79.833 1.00 46.04 88 ARG B CA 1
ATOM 3411 C C . ARG B 1 108 ? 50.699 24.269 78.381 1.00 47.88 88 ARG B C 1
ATOM 3412 O O . ARG B 1 108 ? 50.920 25.211 77.626 1.00 45.91 88 ARG B O 1
ATOM 3414 N N . ILE B 1 109 ? 50.234 23.091 77.967 1.00 44.65 89 ILE B N 1
ATOM 3415 C CA . ILE B 1 109 ? 49.830 22.829 76.593 1.00 44.65 89 ILE B CA 1
ATOM 3416 C C . ILE B 1 109 ? 48.345 22.457 76.604 1.00 47.83 89 ILE B C 1
ATOM 3417 O O . ILE B 1 109 ? 47.964 21.418 77.141 1.00 47.81 89 ILE B O 1
ATOM 3422 N N . ILE B 1 110 ? 47.501 23.362 76.090 1.00 42.18 90 ILE B N 1
ATOM 3423 C CA . ILE B 1 110 ? 46.056 23.157 76.004 1.00 39.24 90 ILE B CA 1
ATOM 3424 C C . ILE B 1 110 ? 45.731 22.902 74.541 1.00 37.41 90 ILE B C 1
ATOM 3425 O O . ILE B 1 110 ? 46.118 23.691 73.682 1.00 34.74 90 ILE B O 1
ATOM 3430 N N . PHE B 1 111 ? 45.057 21.785 74.254 1.00 33.35 91 PHE B N 1
ATOM 3431 C CA . PHE B 1 111 ? 44.689 21.420 72.893 1.00 34.20 91 PHE B CA 1
ATOM 3432 C C . PHE B 1 111 ? 43.158 21.286 72.839 1.00 38.80 91 PHE B C 1
ATOM 3433 O O . PHE B 1 111 ? 42.597 20.451 73.555 1.00 38.36 91 PHE B O 1
ATOM 3441 N N . ASN B 1 112 ? 42.482 22.144 72.043 1.00 34.27 92 ASN B N 1
ATOM 3442 C CA . ASN B 1 112 ? 41.011 22.176 71.957 1.00 33.98 92 ASN B CA 1
ATOM 3443 C C . ASN B 1 112 ? 40.363 22.150 73.348 1.00 39.45 92 ASN B C 1
ATOM 3444 O O . ASN B 1 112 ? 39.452 21.365 73.579 1.00 40.25 92 ASN B O 1
ATOM 3449 N N . GLY B 1 113 ? 40.889 22.961 74.269 1.00 37.61 93 GLY B N 1
ATOM 3450 C CA . GLY B 1 113 ? 40.405 23.038 75.644 1.00 38.94 93 GLY B CA 1
ATOM 3451 C C . GLY B 1 113 ? 40.824 21.911 76.584 1.00 46.48 93 GLY B C 1
ATOM 3452 O O . GLY B 1 113 ? 40.422 21.912 77.743 1.00 46.62 93 GLY B O 1
ATOM 3453 N N . LYS B 1 114 ? 41.620 20.942 76.115 1.00 47.02 94 LYS B N 1
ATOM 3454 C CA . LYS B 1 114 ? 42.054 19.799 76.938 1.00 49.11 94 LYS B CA 1
ATOM 3455 C C . LYS B 1 114 ? 43.523 19.876 77.342 1.00 57.71 94 LYS B C 1
ATOM 3456 O O . LYS B 1 114 ? 44.392 20.212 76.530 1.00 55.47 94 LYS B O 1
ATOM 3462 N N . ASN B 1 115 ? 43.794 19.514 78.594 1.00 60.55 95 ASN B N 1
ATOM 3463 C CA . ASN B 1 115 ? 45.141 19.460 79.158 1.00 62.84 95 ASN B CA 1
ATOM 3464 C C . ASN B 1 115 ? 45.377 17.977 79.452 1.00 70.70 95 ASN B C 1
ATOM 3465 O O . ASN B 1 115 ? 45.050 17.497 80.542 1.00 71.04 95 ASN B O 1
ATOM 3467 N N . ASN B 1 116 ? 45.807 17.235 78.417 1.00 69.91 96 ASN B N 1
ATOM 3468 C CA . ASN B 1 116 ? 46.067 15.795 78.479 1.00 71.09 96 ASN B CA 1
ATOM 3469 C C . ASN B 1 116 ? 47.558 15.518 78.267 1.00 76.04 96 ASN B C 1
ATOM 3470 O O . ASN B 1 116 ? 48.216 16.211 77.481 1.00 74.27 96 ASN B O 1
ATOM 3475 N N . GLU B 1 117 ? 48.078 14.518 79.017 1.00 74.35 97 GLU B N 1
ATOM 3476 C CA . GLU B 1 117 ? 49.478 14.059 79.041 1.00 74.54 97 GLU B CA 1
ATOM 3477 C C . GLU B 1 117 ? 50.045 13.735 77.654 1.00 76.70 97 GLU B C 1
ATOM 3478 O O . GLU B 1 117 ? 51.242 13.915 77.434 1.00 76.00 97 GLU B O 1
ATOM 3484 N N . LYS B 1 118 ? 49.182 13.252 76.732 1.00 72.91 98 LYS B N 1
ATOM 3485 C CA . LYS B 1 118 ? 49.516 12.898 75.351 1.00 72.58 98 LYS B CA 1
ATOM 3486 C C . LYS B 1 118 ? 50.067 14.110 74.582 1.00 77.00 98 LYS B C 1
ATOM 3487 O O . LYS B 1 118 ? 51.151 14.009 74.000 1.00 75.36 98 LYS B O 1
ATOM 3489 N N . TYR B 1 119 ? 49.320 15.254 74.601 1.00 75.34 99 TYR B N 1
ATOM 3490 C CA . TYR B 1 119 ? 49.691 16.518 73.945 1.00 76.10 99 TYR B CA 1
ATOM 3491 C C . TYR B 1 119 ? 50.947 17.130 74.564 1.00 79.65 99 TYR B C 1
ATOM 3492 O O . TYR B 1 119 ? 51.811 17.635 73.842 1.00 78.06 99 TYR B O 1
ATOM 3501 N N . TYR B 1 120 ? 51.045 17.061 75.901 1.00 78.12 100 TYR B N 1
ATOM 3502 C CA . TYR B 1 120 ? 52.189 17.556 76.661 1.00 79.95 100 TYR B CA 1
ATOM 3503 C C . TYR B 1 120 ? 53.467 16.864 76.191 1.00 85.35 100 TYR B C 1
ATOM 3504 O O . TYR B 1 120 ? 54.450 17.546 75.897 1.00 85.22 100 TYR B O 1
ATOM 3513 N N . LYS B 1 121 ? 53.426 15.514 76.087 1.00 82.48 101 LYS B N 1
ATOM 3514 C CA . LYS B 1 121 ? 54.514 14.636 75.636 1.00 82.12 101 LYS B CA 1
ATOM 3515 C C . LYS B 1 121 ? 55.031 14.958 74.223 1.00 83.70 101 LYS B C 1
ATOM 3516 O O . LYS B 1 121 ? 56.234 14.858 73.983 1.00 83.79 101 LYS B O 1
ATOM 3518 N N . ARG B 1 122 ? 54.141 15.343 73.299 1.00 78.18 102 ARG B N 1
ATOM 3519 C CA . ARG B 1 122 ? 54.547 15.669 71.925 1.00 77.37 102 ARG B CA 1
ATOM 3520 C C . ARG B 1 122 ? 55.173 17.060 71.827 1.00 80.09 102 ARG B C 1
ATOM 3521 O O . ARG B 1 122 ? 56.021 17.285 70.955 1.00 80.65 102 ARG B O 1
ATOM 3529 N N . ALA B 1 123 ? 54.709 18.006 72.692 1.00 73.89 103 ALA B N 1
ATOM 3530 C CA . ALA B 1 123 ? 55.165 19.406 72.731 1.00 71.70 103 ALA B CA 1
ATOM 3531 C C . ALA B 1 123 ? 56.526 19.568 73.403 1.00 69.56 103 ALA B C 1
ATOM 3532 O O . ALA B 1 123 ? 57.400 20.255 72.871 1.00 67.65 103 ALA B O 1
ATOM 3534 N N . GLU B 1 124 ? 56.687 18.964 74.590 1.00 64.65 104 GLU B N 1
ATOM 3535 C CA . GLU B 1 124 ? 57.898 19.018 75.394 1.00 64.07 104 GLU B CA 1
ATOM 3536 C C . GLU B 1 124 ? 59.131 18.505 74.640 1.00 67.89 104 GLU B C 1
ATOM 3537 O O . GLU B 1 124 ? 60.241 18.855 75.022 1.00 68.91 104 GLU B O 1
ATOM 3539 N N . LYS B 1 125 ? 58.935 17.747 73.536 1.00 63.08 105 LYS B N 1
ATOM 3540 C CA . LYS B 1 125 ? 60.009 17.222 72.688 1.00 62.08 105 LYS B CA 1
ATOM 3541 C C . LYS B 1 125 ? 60.580 18.318 71.775 1.00 62.51 105 LYS B C 1
ATOM 3542 O O . LYS B 1 125 ? 61.799 18.429 71.665 1.00 63.80 105 LYS B O 1
ATOM 3544 N N . ALA B 1 126 ? 59.718 19.134 71.136 1.00 54.37 106 ALA B N 1
ATOM 3545 C CA . ALA B 1 126 ? 60.185 20.240 70.295 1.00 52.39 106 ALA B CA 1
ATOM 3546 C C . ALA B 1 126 ? 60.747 21.367 71.179 1.00 54.46 106 ALA B C 1
ATOM 3547 O O . ALA B 1 126 ? 61.690 22.061 70.781 1.00 53.57 106 ALA B O 1
ATOM 3549 N N . LEU B 1 127 ? 60.153 21.546 72.382 1.00 49.18 107 LEU B N 1
ATOM 3550 C CA . LEU B 1 127 ? 60.600 22.557 73.326 1.00 48.53 107 LEU B CA 1
ATOM 3551 C C . LEU B 1 127 ? 61.960 22.194 73.912 1.00 52.11 107 LEU B C 1
ATOM 3552 O O . LEU B 1 127 ? 62.751 23.096 74.174 1.00 50.42 107 LEU B O 1
ATOM 3557 N N . SER B 1 128 ? 62.248 20.872 74.072 1.00 49.72 108 SER B N 1
ATOM 3558 C CA . SER B 1 128 ? 63.539 20.375 74.549 1.00 49.66 108 SER B CA 1
ATOM 3559 C C . SER B 1 128 ? 64.618 20.790 73.562 1.00 50.52 108 SER B C 1
ATOM 3560 O O . SER B 1 128 ? 65.625 21.333 73.989 1.00 50.11 108 SER B O 1
ATOM 3563 N N . PHE B 1 129 ? 64.370 20.610 72.242 1.00 45.34 109 PHE B N 1
ATOM 3564 C CA . PHE B 1 129 ? 65.295 21.026 71.190 1.00 45.40 109 PHE B CA 1
ATOM 3565 C C . PHE B 1 129 ? 65.569 22.511 71.325 1.00 49.30 109 PHE B C 1
ATOM 3566 O O . PHE B 1 129 ? 66.721 22.910 71.307 1.00 48.57 109 PHE B O 1
ATOM 3574 N N . LEU B 1 130 ? 64.509 23.319 71.449 1.00 47.48 110 LEU B N 1
ATOM 3575 C CA . LEU B 1 130 ? 64.587 24.773 71.562 1.00 48.57 110 LEU B CA 1
ATOM 3576 C C . LEU B 1 130 ? 65.415 25.216 72.774 1.00 51.68 110 LEU B C 1
ATOM 3577 O O . LEU B 1 130 ? 66.332 26.021 72.616 1.00 49.85 110 LEU B O 1
ATOM 3582 N N . ARG B 1 131 ? 65.129 24.649 73.959 1.00 49.68 111 ARG B N 1
ATOM 3583 C CA . ARG B 1 131 ? 65.856 24.965 75.192 1.00 51.21 111 ARG B CA 1
ATOM 3584 C C . ARG B 1 131 ? 67.312 24.502 75.169 1.00 56.34 111 ARG B C 1
ATOM 3585 O O . ARG B 1 131 ? 68.172 25.221 75.664 1.00 58.17 111 ARG B O 1
ATOM 3593 N N . LYS B 1 132 ? 67.602 23.341 74.569 1.00 52.26 112 LYS B N 1
ATOM 3594 C CA . LYS B 1 132 ? 68.978 22.834 74.497 1.00 52.65 112 LYS B CA 1
ATOM 3595 C C . LYS B 1 132 ? 69.814 23.572 73.450 1.00 54.78 112 LYS B C 1
ATOM 3596 O O . LYS B 1 132 ? 70.899 24.049 73.790 1.00 54.43 112 LYS B O 1
ATOM 3602 N N . LYS B 1 133 ? 69.318 23.691 72.191 1.00 48.60 113 LYS B N 1
ATOM 3603 C CA . LYS B 1 133 ? 70.056 24.410 71.144 1.00 47.81 113 LYS B CA 1
ATOM 3604 C C . LYS B 1 133 ? 70.266 25.912 71.447 1.00 50.80 113 LYS B C 1
ATOM 3605 O O . LYS B 1 133 ? 71.367 26.418 71.228 1.00 49.73 113 LYS B O 1
ATOM 3611 N N . TYR B 1 134 ? 69.214 26.621 71.918 1.00 47.13 114 TYR B N 1
ATOM 3612 C CA . TYR B 1 134 ? 69.295 28.072 72.114 1.00 46.81 114 TYR B CA 1
ATOM 3613 C C . TYR B 1 134 ? 69.514 28.535 73.556 1.00 53.58 114 TYR B C 1
ATOM 3614 O O . TYR B 1 134 ? 69.532 29.743 73.792 1.00 54.00 114 TYR B O 1
ATOM 3623 N N . ARG B 1 135 ? 69.747 27.595 74.497 1.00 52.73 115 ARG B N 1
ATOM 3624 C CA . ARG B 1 135 ? 70.012 27.871 75.918 1.00 54.72 115 ARG B CA 1
ATOM 3625 C C . ARG B 1 135 ? 68.962 28.827 76.512 1.00 60.23 115 ARG B C 1
ATOM 3626 O O . ARG B 1 135 ? 69.278 29.924 76.977 1.00 61.23 115 ARG B O 1
ATOM 3628 N N . ILE B 1 136 ? 67.699 28.406 76.430 1.00 56.09 116 ILE B N 1
ATOM 3629 C CA . ILE B 1 136 ? 66.543 29.152 76.917 1.00 55.69 116 ILE B CA 1
ATOM 3630 C C . ILE B 1 136 ? 66.119 28.572 78.259 1.00 62.46 116 ILE B C 1
ATOM 3631 O O . ILE B 1 136 ? 65.918 27.356 78.371 1.00 63.35 116 ILE B O 1
ATOM 3636 N N . ASP B 1 137 ? 65.982 29.441 79.266 1.00 60.10 117 ASP B N 1
ATOM 3637 C CA . ASP B 1 137 ? 65.492 29.079 80.594 1.00 60.91 117 ASP B CA 1
ATOM 3638 C C . ASP B 1 137 ? 64.177 29.850 80.734 1.00 62.67 117 ASP B C 1
ATOM 3639 O O . ASP B 1 137 ? 64.175 31.030 81.112 1.00 64.53 117 ASP B O 1
ATOM 3644 N N . ALA B 1 138 ? 63.075 29.215 80.311 1.00 54.49 118 ALA B N 1
ATOM 3645 C CA . ALA B 1 138 ? 61.730 29.799 80.313 1.00 52.82 118 ALA B CA 1
ATOM 3646 C C . ALA B 1 138 ? 60.645 28.729 80.255 1.00 51.77 118 ALA B C 1
ATOM 3647 O O . ALA B 1 138 ? 60.910 27.608 79.834 1.00 51.34 118 ALA B O 1
ATOM 3649 N N . ALA B 1 139 ? 59.414 29.089 80.645 1.00 45.02 119 ALA B N 1
ATOM 3650 C CA . ALA B 1 139 ? 58.251 28.211 80.599 1.00 43.43 119 ALA B CA 1
ATOM 3651 C C . ALA B 1 139 ? 57.366 28.688 79.438 1.00 45.86 119 ALA B C 1
ATOM 3652 O O . ALA B 1 139 ? 57.318 29.884 79.141 1.00 45.73 119 ALA B O 1
ATOM 3654 N N . PHE B 1 140 ? 56.662 27.754 78.794 1.00 40.77 120 PHE B N 1
ATOM 3655 C CA . PHE B 1 140 ? 55.813 28.046 77.650 1.00 39.44 120 PHE B CA 1
ATOM 3656 C C . PHE B 1 140 ? 54.353 27.690 77.905 1.00 41.80 120 PHE B C 1
ATOM 3657 O O . PHE B 1 140 ? 54.058 26.610 78.399 1.00 41.84 120 PHE B O 1
ATOM 3665 N N . GLU B 1 141 ? 53.443 28.589 77.543 1.00 37.68 121 GLU B N 1
ATOM 3666 C CA . GLU B 1 141 ? 52.001 28.338 77.613 1.00 37.88 121 GLU B CA 1
ATOM 3667 C C . GLU B 1 141 ? 51.477 28.372 76.188 1.00 41.30 121 GLU B C 1
ATOM 3668 O O . GLU B 1 141 ? 51.610 29.393 75.500 1.00 41.57 121 GLU B O 1
ATOM 3674 N N . PHE B 1 142 ? 50.919 27.252 75.735 1.00 36.21 122 PHE B N 1
ATOM 3675 C CA . PHE B 1 142 ? 50.345 27.143 74.405 1.00 34.47 122 PHE B CA 1
ATOM 3676 C C . PHE B 1 142 ? 48.900 26.796 74.491 1.00 37.26 122 PHE B C 1
ATOM 3677 O O . PHE B 1 142 ? 48.528 25.888 75.243 1.00 35.59 122 PHE B O 1
ATOM 3685 N N . ASN B 1 143 ? 48.091 27.469 73.670 1.00 33.29 123 ASN B N 1
ATOM 3686 C CA . ASN B 1 143 ? 46.672 27.205 73.541 1.00 33.63 123 ASN B CA 1
ATOM 3687 C C . ASN B 1 143 ? 46.453 26.942 72.056 1.00 37.05 123 ASN B C 1
ATOM 3688 O O . ASN B 1 143 ? 46.649 27.834 71.229 1.00 37.28 123 ASN B O 1
ATOM 3693 N N . ILE B 1 144 ? 46.164 25.680 71.717 1.00 32.56 124 ILE B N 1
ATOM 3694 C CA . ILE B 1 144 ? 45.996 25.197 70.335 1.00 31.38 124 ILE B CA 1
ATOM 3695 C C . ILE B 1 144 ? 44.542 24.944 70.029 1.00 34.31 124 ILE B C 1
ATOM 3696 O O . ILE B 1 144 ? 43.858 24.279 70.801 1.00 34.86 124 ILE B O 1
ATOM 3701 N N . ARG B 1 145 ? 44.066 25.511 68.925 1.00 29.70 125 ARG B N 1
ATOM 3702 C CA . ARG B 1 145 ? 42.693 25.381 68.494 1.00 30.10 125 ARG B CA 1
ATOM 3703 C C . ARG B 1 145 ? 42.664 24.834 67.083 1.00 32.89 125 ARG B C 1
ATOM 3704 O O . ARG B 1 145 ? 43.181 25.468 66.172 1.00 31.93 125 ARG B O 1
ATOM 3712 N N . ILE B 1 146 ? 42.074 23.658 66.908 1.00 29.63 126 ILE B N 1
ATOM 3713 C CA . ILE B 1 146 ? 41.898 23.075 65.585 1.00 29.81 126 ILE B CA 1
ATOM 3714 C C . ILE B 1 146 ? 40.403 23.003 65.348 1.00 29.92 126 ILE B C 1
ATOM 3715 O O . ILE B 1 146 ? 39.682 22.377 66.134 1.00 28.66 126 ILE B O 1
ATOM 3720 N N . ASN B 1 147 ? 39.952 23.626 64.245 1.00 24.76 127 ASN B N 1
ATOM 3721 C CA . ASN B 1 147 ? 38.576 23.598 63.767 1.00 24.78 127 ASN B CA 1
ATOM 3722 C C . ASN B 1 147 ? 38.562 22.789 62.504 1.00 30.73 127 ASN B C 1
ATOM 3723 O O . ASN B 1 147 ? 39.163 23.193 61.510 1.00 30.35 127 ASN B O 1
ATOM 3728 N N . ARG B 1 148 ? 37.904 21.629 62.548 1.00 28.43 128 ARG B N 1
ATOM 3729 C CA . ARG B 1 148 ? 37.837 20.707 61.408 1.00 29.00 128 ARG B CA 1
ATOM 3730 C C . ARG B 1 148 ? 36.538 20.852 60.674 1.00 34.30 128 ARG B C 1
ATOM 3731 O O . ARG B 1 148 ? 35.523 21.138 61.283 1.00 33.35 128 ARG B O 1
ATOM 3739 N N . ARG B 1 149 ? 36.548 20.582 59.370 1.00 32.28 129 ARG B N 1
ATOM 3740 C CA . ARG B 1 149 ? 35.328 20.599 58.563 1.00 30.97 129 ARG B CA 1
ATOM 3741 C C . ARG B 1 149 ? 34.788 19.179 58.374 1.00 32.95 129 ARG B C 1
ATOM 3742 O O . ARG B 1 149 ? 34.221 18.849 57.333 1.00 33.15 129 ARG B O 1
ATOM 3750 N N . TYR B 1 150 ? 34.977 18.336 59.381 1.00 29.62 130 TYR B N 1
ATOM 3751 C CA . TYR B 1 150 ? 34.581 16.929 59.363 1.00 30.86 130 TYR B CA 1
ATOM 3752 C C . TYR B 1 150 ? 34.518 16.504 60.802 1.00 38.29 130 TYR B C 1
ATOM 3753 O O . TYR B 1 150 ? 35.165 17.099 61.662 1.00 35.28 130 TYR B O 1
ATOM 3762 N N . ARG B 1 151 ? 33.646 15.554 61.079 1.00 40.81 131 ARG B N 1
ATOM 3763 C CA . ARG B 1 151 ? 33.405 15.089 62.438 1.00 43.14 131 ARG B CA 1
ATOM 3764 C C . ARG B 1 151 ? 34.595 14.273 62.910 1.00 51.15 131 ARG B C 1
ATOM 3765 O O . ARG B 1 151 ? 35.163 14.571 63.964 1.00 52.05 131 ARG B O 1
ATOM 3773 N N . ASP B 1 152 ? 35.002 13.282 62.111 1.00 49.66 132 ASP B N 1
ATOM 3774 C CA . ASP B 1 152 ? 36.110 12.382 62.425 1.00 51.35 132 ASP B CA 1
ATOM 3775 C C . ASP B 1 152 ? 36.645 11.853 61.122 1.00 57.09 132 ASP B C 1
ATOM 3776 O O . ASP B 1 152 ? 35.866 11.474 60.239 1.00 60.93 132 ASP B O 1
ATOM 3781 N N . ALA B 1 153 ? 37.958 11.850 60.995 1.00 49.29 133 ALA B N 1
ATOM 3782 C CA . ALA B 1 153 ? 38.698 11.415 59.823 1.00 48.62 133 ALA B CA 1
ATOM 3783 C C . ALA B 1 153 ? 40.188 11.431 60.106 1.00 50.29 133 ALA B C 1
ATOM 3784 O O . ALA B 1 153 ? 40.642 12.207 60.935 1.00 51.60 133 ALA B O 1
ATOM 3786 N N . LYS B 1 154 ? 40.940 10.558 59.444 1.00 44.72 134 LYS B N 1
ATOM 3787 C CA . LYS B 1 154 ? 42.398 10.478 59.570 1.00 44.40 134 LYS B CA 1
ATOM 3788 C C . LYS B 1 154 ? 43.023 10.649 58.208 1.00 41.90 134 LYS B C 1
ATOM 3789 O O . LYS B 1 154 ? 42.384 10.363 57.202 1.00 40.03 134 LYS B O 1
ATOM 3795 N N . GLY B 1 155 ? 44.266 11.085 58.173 1.00 35.32 135 GLY B N 1
ATOM 3796 C CA . GLY B 1 155 ? 44.968 11.257 56.912 1.00 34.96 135 GLY B CA 1
ATOM 3797 C C . GLY B 1 155 ? 44.618 12.541 56.178 1.00 37.37 135 GLY B C 1
ATOM 3798 O O . GLY B 1 155 ? 44.734 12.579 54.956 1.00 37.46 135 GLY B O 1
ATOM 3799 N N . LEU B 1 156 ? 44.236 13.617 56.914 1.00 32.68 136 LEU B N 1
ATOM 3800 C CA . LEU B 1 156 ? 43.966 14.918 56.291 1.00 31.99 136 LEU B CA 1
ATOM 3801 C C . LEU B 1 156 ? 44.991 15.964 56.728 1.00 36.71 136 LEU B C 1
ATOM 3802 O O . LEU B 1 156 ? 44.776 17.156 56.523 1.00 37.83 136 LEU B O 1
ATOM 3807 N N . GLY B 1 157 ? 46.125 15.481 57.240 1.00 32.40 137 GLY B N 1
ATOM 3808 C CA . GLY B 1 157 ? 47.323 16.245 57.563 1.00 32.40 137 GLY B CA 1
ATOM 3809 C C . GLY B 1 157 ? 47.208 17.276 58.657 1.00 35.03 137 GLY B C 1
ATOM 3810 O O . GLY B 1 157 ? 47.903 18.289 58.590 1.00 34.68 137 GLY B O 1
ATOM 3811 N N . GLU B 1 158 ? 46.395 17.001 59.686 1.00 29.93 138 GLU B N 1
ATOM 3812 C CA . GLU B 1 158 ? 46.174 17.893 60.840 1.00 30.57 138 GLU B CA 1
ATOM 3813 C C . GLU B 1 158 ? 47.445 18.248 61.578 1.00 32.64 138 GLU B C 1
ATOM 3814 O O . GLU B 1 158 ? 47.545 19.367 62.048 1.00 32.76 138 GLU B O 1
ATOM 3820 N N . SER B 1 159 ? 48.375 17.301 61.742 1.00 30.15 139 SER B N 1
ATOM 3821 C CA . SER B 1 159 ? 49.642 17.513 62.472 1.00 31.32 139 SER B CA 1
ATOM 3822 C C . SER B 1 159 ? 50.540 18.592 61.808 1.00 31.73 139 SER B C 1
ATOM 3823 O O . SER B 1 159 ? 51.242 19.295 62.512 1.00 30.84 139 SER B O 1
ATOM 3826 N N . ALA B 1 160 ? 50.479 18.743 60.472 1.00 28.55 140 ALA B N 1
ATOM 3827 C CA . ALA B 1 160 ? 51.210 19.803 59.768 1.00 29.01 140 ALA B CA 1
ATOM 3828 C C . ALA B 1 160 ? 50.660 21.201 60.164 1.00 30.40 140 ALA B C 1
ATOM 3829 O O . ALA B 1 160 ? 51.444 22.135 60.276 1.00 30.59 140 ALA B O 1
ATOM 3831 N N . ALA B 1 161 ? 49.334 21.323 60.376 1.00 27.55 141 ALA B N 1
ATOM 3832 C CA . ALA B 1 161 ? 48.654 22.583 60.757 1.00 27.71 141 ALA B CA 1
ATOM 3833 C C . ALA B 1 161 ? 49.091 23.014 62.140 1.00 32.39 141 ALA B C 1
ATOM 3834 O O . ALA B 1 161 ? 49.402 24.187 62.323 1.00 32.60 141 ALA B O 1
ATOM 3836 N N . VAL B 1 162 ? 49.160 22.063 63.098 1.00 29.57 142 VAL B N 1
ATOM 3837 C CA . VAL B 1 162 ? 49.606 22.357 64.466 1.00 29.91 142 VAL B CA 1
ATOM 3838 C C . VAL B 1 162 ? 51.096 22.738 64.435 1.00 32.44 142 VAL B C 1
ATOM 3839 O O . VAL B 1 162 ? 51.473 23.733 65.034 1.00 30.66 142 VAL B O 1
ATOM 3843 N N . ALA B 1 163 ? 51.926 21.951 63.720 1.00 28.43 143 ALA B N 1
ATOM 3844 C CA . ALA B 1 163 ? 53.359 22.209 63.630 1.00 27.59 143 ALA B CA 1
ATOM 3845 C C . ALA B 1 163 ? 53.658 23.604 63.054 1.00 29.68 143 ALA B C 1
ATOM 3846 O O . ALA B 1 163 ? 54.424 24.345 63.661 1.00 27.78 143 ALA B O 1
ATOM 3848 N N . SER B 1 164 ? 53.007 23.996 61.941 1.00 27.09 144 SER B N 1
ATOM 3849 C CA . SER B 1 164 ? 53.285 25.316 61.365 1.00 26.87 144 SER B CA 1
ATOM 3850 C C . SER B 1 164 ? 52.770 26.466 62.246 1.00 29.80 144 SER B C 1
ATOM 3851 O O . SER B 1 164 ? 53.479 27.448 62.410 1.00 27.87 144 SER B O 1
ATOM 3854 N N . ALA B 1 165 ? 51.581 26.335 62.836 1.00 26.99 145 ALA B N 1
ATOM 3855 C CA . ALA B 1 165 ? 51.037 27.417 63.676 1.00 27.79 145 ALA B CA 1
ATOM 3856 C C . ALA B 1 165 ? 51.842 27.584 64.968 1.00 30.66 145 ALA B C 1
ATOM 3857 O O . ALA B 1 165 ? 52.172 28.717 65.330 1.00 31.12 145 ALA B O 1
ATOM 3859 N N . THR B 1 166 ? 52.231 26.472 65.619 1.00 29.69 146 THR B N 1
ATOM 3860 C CA . THR B 1 166 ? 53.065 26.565 66.826 1.00 30.42 146 THR B CA 1
ATOM 3861 C C . THR B 1 166 ? 54.434 27.138 66.487 1.00 32.02 146 THR B C 1
ATOM 3862 O O . THR B 1 166 ? 54.938 27.952 67.244 1.00 31.58 146 THR B O 1
ATOM 3866 N N . ALA B 1 167 ? 55.011 26.769 65.333 1.00 30.08 147 ALA B N 1
ATOM 3867 C CA . ALA B 1 167 ? 56.352 27.286 64.960 1.00 30.59 147 ALA B CA 1
ATOM 3868 C C . ALA B 1 167 ? 56.332 28.780 64.713 1.00 34.38 147 ALA B C 1
ATOM 3869 O O . ALA B 1 167 ? 57.300 29.456 65.038 1.00 33.41 147 ALA B O 1
ATOM 3871 N N . ARG B 1 168 ? 55.244 29.284 64.094 1.00 30.88 148 ARG B N 1
ATOM 3872 C CA . ARG B 1 168 ? 55.092 30.706 63.800 1.00 29.93 148 ARG B CA 1
ATOM 3873 C C . ARG B 1 168 ? 54.965 31.507 65.089 1.00 34.74 148 ARG B C 1
ATOM 3874 O O . ARG B 1 168 ? 55.618 32.543 65.231 1.00 34.69 148 ARG B O 1
ATOM 3882 N N . ALA B 1 169 ? 54.154 31.009 66.040 1.00 32.73 149 ALA B N 1
ATOM 3883 C CA . ALA B 1 169 ? 53.931 31.673 67.325 1.00 33.57 149 ALA B CA 1
ATOM 3884 C C . ALA B 1 169 ? 55.192 31.670 68.184 1.00 39.60 149 ALA B C 1
ATOM 3885 O O . ALA B 1 169 ? 55.494 32.702 68.781 1.00 39.51 149 ALA B O 1
ATOM 3887 N N . VAL B 1 170 ? 55.943 30.542 68.228 1.00 38.43 150 VAL B N 1
ATOM 3888 C CA . VAL B 1 170 ? 57.203 30.460 68.990 1.00 39.45 150 VAL B CA 1
ATOM 3889 C C . VAL B 1 170 ? 58.259 31.328 68.371 1.00 40.05 150 VAL B C 1
ATOM 3890 O O . VAL B 1 170 ? 58.999 31.959 69.112 1.00 38.37 150 VAL B O 1
ATOM 3894 N N . ALA B 1 171 ? 58.350 31.346 67.017 1.00 35.94 151 ALA B N 1
ATOM 3895 C CA . ALA B 1 171 ? 59.352 32.183 66.338 1.00 35.94 151 ALA B CA 1
ATOM 3896 C C . ALA B 1 171 ? 59.106 33.665 66.682 1.00 38.17 151 ALA B C 1
ATOM 3897 O O . ALA B 1 171 ? 60.047 34.352 67.024 1.00 37.42 151 ALA B O 1
ATOM 3899 N N . ALA B 1 172 ? 57.842 34.118 66.669 1.00 34.58 152 ALA B N 1
ATOM 3900 C CA . ALA B 1 172 ? 57.500 35.502 67.002 1.00 35.06 152 ALA B CA 1
ATOM 3901 C C . ALA B 1 172 ? 57.848 35.827 68.464 1.00 40.01 152 ALA B C 1
ATOM 3902 O O . ALA B 1 172 ? 58.500 36.838 68.717 1.00 39.37 152 ALA B O 1
ATOM 3904 N N . ALA B 1 173 ? 57.468 34.944 69.406 1.00 37.35 153 ALA B N 1
ATOM 3905 C CA . ALA B 1 173 ? 57.711 35.145 70.837 1.00 36.82 153 ALA B CA 1
ATOM 3906 C C . ALA B 1 173 ? 59.164 35.036 71.259 1.00 41.58 153 ALA B C 1
ATOM 3907 O O . ALA B 1 173 ? 59.617 35.807 72.113 1.00 41.01 153 ALA B O 1
ATOM 3909 N N . VAL B 1 174 ? 59.885 34.042 70.719 1.00 37.72 154 VAL B N 1
ATOM 3910 C CA . VAL B 1 174 ? 61.261 33.764 71.129 1.00 37.69 154 VAL B CA 1
ATOM 3911 C C . VAL B 1 174 ? 62.288 34.554 70.323 1.00 40.37 154 VAL B C 1
ATOM 3912 O O . VAL B 1 174 ? 63.241 35.048 70.910 1.00 40.20 154 VAL B O 1
ATOM 3916 N N . PHE B 1 175 ? 62.089 34.688 69.003 1.00 36.78 155 PHE B N 1
ATOM 3917 C CA . PHE B 1 175 ? 63.058 35.324 68.114 1.00 36.22 155 PHE B CA 1
ATOM 3918 C C . PHE B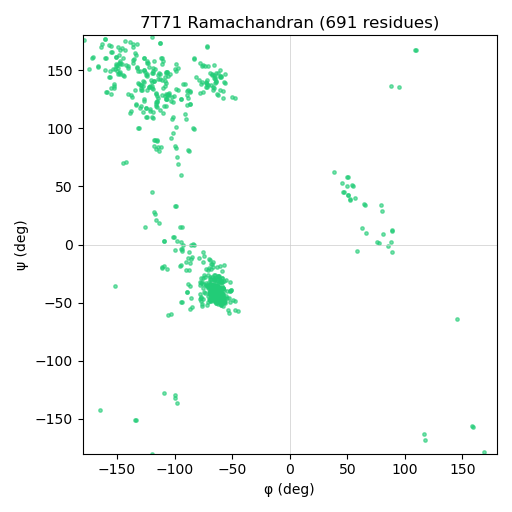 1 175 ? 62.636 36.674 67.521 1.00 43.75 155 PHE B C 1
ATOM 3919 O O . PHE B 1 175 ? 63.503 37.440 67.103 1.00 45.66 155 PHE B O 1
ATOM 3927 N N . GLY B 1 176 ? 61.341 36.972 67.495 1.00 39.92 156 GLY B N 1
ATOM 3928 C CA . GLY B 1 176 ? 60.851 38.238 66.961 1.00 40.40 156 GLY B CA 1
ATOM 3929 C C . GLY B 1 176 ? 60.130 38.086 65.643 1.00 47.44 156 GLY B C 1
ATOM 3930 O O . GLY B 1 176 ? 60.210 37.035 64.996 1.00 45.39 156 GLY B O 1
ATOM 3931 N N . MET B 1 177 ? 59.444 39.151 65.231 1.00 49.28 157 MET B N 1
ATOM 3932 C CA . MET B 1 177 ? 58.620 39.166 64.022 1.00 51.67 157 MET B CA 1
ATOM 3933 C C . MET B 1 177 ? 59.394 38.917 62.737 1.00 55.91 157 MET B C 1
ATOM 3934 O O . MET B 1 177 ? 58.881 38.219 61.857 1.00 56.63 157 MET B O 1
ATOM 3939 N N . ASP B 1 178 ? 60.625 39.439 62.644 1.00 50.04 158 ASP B N 1
ATOM 3940 C CA . ASP B 1 178 ? 61.501 39.261 61.482 1.00 50.12 158 ASP B CA 1
ATOM 3941 C C . ASP B 1 178 ? 61.726 37.761 61.233 1.00 49.99 158 ASP B C 1
ATOM 3942 O O . ASP B 1 178 ? 61.522 37.289 60.111 1.00 49.99 158 ASP B O 1
ATOM 3947 N N . ALA B 1 179 ? 62.070 37.012 62.305 1.00 42.99 159 ALA B N 1
ATOM 3948 C CA . ALA B 1 179 ? 62.265 35.563 62.257 1.00 40.86 159 ALA B CA 1
ATOM 3949 C C . ALA B 1 179 ? 60.959 34.831 61.927 1.00 42.98 159 ALA B C 1
ATOM 3950 O O . ALA B 1 179 ? 60.974 33.899 61.118 1.00 42.09 159 ALA B O 1
ATOM 3952 N N . ALA B 1 180 ? 59.821 35.277 62.504 1.00 39.98 160 ALA B N 1
ATOM 3953 C CA . ALA B 1 180 ? 58.516 34.666 62.252 1.00 39.06 160 ALA B CA 1
ATOM 3954 C C . ALA B 1 180 ? 58.053 34.834 60.798 1.00 43.34 160 ALA B C 1
ATOM 3955 O O . ALA B 1 180 ? 57.293 34.008 60.302 1.00 42.25 160 ALA B O 1
ATOM 3957 N N . LYS B 1 181 ? 58.522 35.879 60.116 1.00 42.60 161 LYS B N 1
ATOM 3958 C CA . LYS B 1 181 ? 58.192 36.156 58.713 1.00 43.16 161 LYS B CA 1
ATOM 3959 C C . LYS B 1 181 ? 59.138 35.402 57.755 1.00 46.04 161 LYS B C 1
ATOM 3960 O O . LYS B 1 181 ? 58.865 35.333 56.551 1.00 47.08 161 LYS B O 1
ATOM 3962 N N . ASP B 1 182 ? 60.241 34.839 58.289 1.00 39.88 162 ASP B N 1
ATOM 3963 C CA . ASP B 1 182 ? 61.226 34.063 57.524 1.00 37.79 162 ASP B CA 1
ATOM 3964 C C . ASP B 1 182 ? 60.687 32.624 57.422 1.00 39.18 162 ASP B C 1
ATOM 3965 O O . ASP B 1 182 ? 60.790 31.830 58.367 1.00 37.78 162 ASP B O 1
ATOM 3970 N N . ARG B 1 183 ? 60.091 32.301 56.270 1.00 35.13 163 ARG B N 1
ATOM 3971 C CA . ARG B 1 183 ? 59.446 31.016 56.043 1.00 35.23 163 ARG B CA 1
ATOM 3972 C C . ARG B 1 183 ? 60.403 29.821 56.194 1.00 34.58 163 ARG B C 1
ATOM 3973 O O . ARG B 1 183 ? 60.035 28.830 56.814 1.00 32.31 163 ARG B O 1
ATOM 3981 N N . GLY B 1 184 ? 61.642 29.984 55.747 1.00 30.61 164 GLY B N 1
ATOM 3982 C CA . GLY B 1 184 ? 62.664 28.957 55.890 1.00 29.48 164 GLY B CA 1
ATOM 3983 C C . GLY B 1 184 ? 62.933 28.637 57.346 1.00 33.69 164 GLY B C 1
ATOM 3984 O O . GLY B 1 184 ? 62.965 27.468 57.728 1.00 33.63 164 GLY B O 1
ATOM 3985 N N . PHE B 1 185 ? 63.086 29.682 58.180 1.00 32.56 165 PHE B N 1
ATOM 3986 C CA . PHE B 1 185 ? 63.355 29.516 59.610 1.00 32.32 165 PHE B CA 1
ATOM 3987 C C . PHE B 1 185 ? 62.174 28.899 60.357 1.00 34.57 165 PHE B C 1
ATOM 3988 O O . PHE B 1 185 ? 62.368 28.029 61.200 1.00 34.29 165 PHE B O 1
ATOM 3996 N N . VAL B 1 186 ? 60.959 29.344 60.044 1.00 30.74 166 VAL B N 1
ATOM 3997 C CA . VAL B 1 186 ? 59.734 28.811 60.616 1.00 30.80 166 VAL B CA 1
ATOM 3998 C C . VAL B 1 186 ? 59.567 27.350 60.187 1.00 32.47 166 VAL B C 1
ATOM 3999 O O . VAL B 1 186 ? 59.235 26.536 61.049 1.00 30.62 166 VAL B O 1
ATOM 4003 N N . SER B 1 187 ? 59.928 26.979 58.902 1.00 28.22 167 SER B N 1
ATOM 4004 C CA . SER B 1 187 ? 59.833 25.561 58.500 1.00 28.45 167 SER B CA 1
ATOM 4005 C C . SER B 1 187 ? 60.819 24.698 59.287 1.00 31.63 167 SER B C 1
ATOM 4006 O O . SER B 1 187 ? 60.485 23.600 59.703 1.00 31.36 167 SER B O 1
ATOM 4009 N N . TYR B 1 188 ? 61.987 25.248 59.577 1.00 30.76 168 TYR B N 1
ATOM 4010 C CA . TYR B 1 188 ? 63.008 24.576 60.367 1.00 31.67 168 TYR B CA 1
ATOM 4011 C C . TYR B 1 188 ? 62.479 24.282 61.782 1.00 34.86 168 TYR B C 1
ATOM 4012 O O . TYR B 1 188 ? 62.605 23.154 62.252 1.00 33.32 168 TYR B O 1
ATOM 4021 N N . LEU B 1 189 ? 61.847 25.283 62.435 1.00 31.45 169 LEU B N 1
ATOM 4022 C CA . LEU B 1 189 ? 61.262 25.093 63.760 1.00 31.71 169 LEU B CA 1
ATOM 4023 C C . LEU B 1 189 ? 60.096 24.099 63.716 1.00 34.25 169 LEU B C 1
ATOM 4024 O O . LEU B 1 189 ? 60.030 23.230 64.580 1.00 32.68 169 LEU B O 1
ATOM 4029 N N . ALA B 1 190 ? 59.204 24.211 62.698 1.00 30.41 170 ALA B N 1
ATOM 4030 C CA . ALA B 1 190 ? 58.022 23.349 62.545 1.00 30.20 170 ALA B CA 1
ATOM 4031 C C . ALA B 1 190 ? 58.390 21.875 62.386 1.00 34.94 170 ALA B C 1
ATOM 4032 O O . ALA B 1 190 ? 57.634 21.002 62.808 1.00 33.54 170 ALA B O 1
ATOM 4034 N N . ARG B 1 191 ? 59.555 21.610 61.757 1.00 33.15 171 ARG B N 1
ATOM 4035 C CA . ARG B 1 191 ? 60.066 20.262 61.527 1.00 32.31 171 ARG B CA 1
ATOM 4036 C C . ARG B 1 191 ? 60.229 19.534 62.843 1.00 35.47 171 ARG B C 1
ATOM 4037 O O . ARG B 1 191 ? 59.926 18.348 62.915 1.00 33.45 171 ARG B O 1
ATOM 4045 N N . HIS B 1 192 ? 60.665 20.250 63.896 1.00 32.46 172 HIS B N 1
ATOM 4046 C CA . HIS B 1 192 ? 60.869 19.648 65.219 1.00 32.30 172 HIS B CA 1
ATOM 4047 C C . HIS B 1 192 ? 59.570 19.256 65.923 1.00 39.01 172 HIS B C 1
ATOM 4048 O O . HIS B 1 192 ? 59.614 18.498 66.887 1.00 40.79 172 HIS B O 1
ATOM 4055 N N . VAL B 1 193 ? 58.419 19.716 65.424 1.00 36.12 173 VAL B N 1
ATOM 4056 C CA . VAL B 1 193 ? 57.124 19.318 65.977 1.00 35.55 173 VAL B CA 1
ATOM 4057 C C . VAL B 1 193 ? 56.650 18.128 65.148 1.00 39.64 173 VAL B C 1
ATOM 4058 O O . VAL B 1 193 ? 56.226 17.115 65.713 1.00 40.62 173 VAL B O 1
ATOM 4062 N N . SER B 1 194 ? 56.685 18.264 63.807 1.00 34.11 174 SER B N 1
ATOM 4063 C CA . SER B 1 194 ? 56.249 17.214 62.879 1.00 34.54 174 SER B CA 1
ATOM 4064 C C . SER B 1 194 ? 56.901 17.510 61.551 1.00 38.89 174 SER B C 1
ATOM 4065 O O . SER B 1 194 ? 56.824 18.650 61.083 1.00 37.59 174 SER B O 1
ATOM 4068 N N . GLY B 1 195 ? 57.518 16.496 60.948 1.00 36.29 175 GLY B N 1
ATOM 4069 C CA . GLY B 1 195 ? 58.198 16.628 59.666 1.00 34.80 175 GLY B CA 1
ATOM 4070 C C . GLY B 1 195 ? 57.369 17.344 58.615 1.00 35.79 175 GLY B C 1
ATOM 4071 O O . GLY B 1 195 ? 57.845 18.305 58.009 1.00 34.81 175 GLY B O 1
ATOM 4072 N N . SER B 1 196 ? 56.097 16.931 58.450 1.00 32.76 176 SER B N 1
ATOM 4073 C CA . SER B 1 196 ? 55.144 17.529 57.486 1.00 33.74 176 SER B CA 1
ATOM 4074 C C . SER B 1 196 ? 54.904 19.040 57.731 1.00 36.23 176 SER B C 1
ATOM 4075 O O . SER B 1 196 ? 54.499 19.763 56.811 1.00 36.09 176 SER B O 1
ATOM 4078 N N . GLY B 1 197 ? 55.163 19.499 58.955 1.00 31.44 177 GLY B N 1
ATOM 4079 C CA . GLY B 1 197 ? 55.047 20.911 59.312 1.00 29.57 177 GLY B CA 1
ATOM 4080 C C . GLY B 1 197 ? 55.993 21.779 58.500 1.00 31.96 177 GLY B C 1
ATOM 4081 O O . GLY B 1 197 ? 55.662 22.937 58.247 1.00 29.05 177 GLY B O 1
ATOM 4082 N N . THR B 1 198 ? 57.149 21.218 58.013 1.00 27.32 178 THR B N 1
ATOM 4083 C CA . THR B 1 198 ? 58.056 21.981 57.142 1.00 28.09 178 THR B CA 1
ATOM 4084 C C . THR B 1 198 ? 57.334 22.464 55.895 1.00 31.32 178 THR B C 1
ATOM 4085 O O . THR B 1 198 ? 57.533 23.596 55.483 1.00 30.88 178 THR B O 1
ATOM 4089 N N . ARG B 1 199 ? 56.505 21.604 55.291 1.00 29.33 179 ARG B N 1
ATOM 4090 C CA . ARG B 1 199 ? 55.804 21.952 54.063 1.00 28.60 179 ARG B CA 1
ATOM 4091 C C . ARG B 1 199 ? 54.630 22.899 54.332 1.00 29.47 179 ARG B C 1
ATOM 4092 O O . ARG B 1 199 ? 54.396 23.811 53.548 1.00 27.62 179 ARG B O 1
ATOM 4100 N N . SER B 1 200 ? 53.912 22.722 55.446 1.00 27.63 180 SER B N 1
ATOM 4101 C CA . SER B 1 200 ? 52.822 23.641 55.802 1.00 28.19 180 SER B CA 1
ATOM 4102 C C . SER B 1 200 ? 53.383 25.066 56.093 1.00 31.41 180 SER B C 1
ATOM 4103 O O . SER B 1 200 ? 52.804 26.060 55.666 1.00 29.54 180 SER B O 1
ATOM 4106 N N . ALA B 1 201 ? 54.521 25.153 56.780 1.00 29.47 181 ALA B N 1
ATOM 4107 C CA . ALA B 1 201 ? 55.109 26.462 57.096 1.00 31.20 181 ALA B CA 1
ATOM 4108 C C . ALA B 1 201 ? 55.611 27.213 55.866 1.00 37.51 181 ALA B C 1
ATOM 4109 O O . ALA B 1 201 ? 55.626 28.438 55.853 1.00 37.59 181 ALA B O 1
ATOM 4111 N N . ALA B 1 202 ? 55.998 26.482 54.831 1.00 36.03 182 ALA B N 1
ATOM 4112 C CA . ALA B 1 202 ? 56.630 27.074 53.665 1.00 35.99 182 ALA B CA 1
ATOM 4113 C C . ALA B 1 202 ? 55.695 27.769 52.694 1.00 40.31 182 ALA B C 1
ATOM 4114 O O . ALA B 1 202 ? 56.098 28.750 52.080 1.00 41.69 182 ALA B O 1
ATOM 4116 N N . GLY B 1 203 ? 54.489 27.263 52.522 1.00 35.99 183 GLY B N 1
ATOM 4117 C CA . GLY B 1 203 ? 53.559 27.849 51.561 1.00 36.26 183 GLY B CA 1
ATOM 4118 C C . GLY B 1 203 ? 52.465 26.897 51.132 1.00 40.10 183 GLY B C 1
ATOM 4119 O O . GLY B 1 203 ? 52.147 25.980 51.887 1.00 39.25 183 GLY B O 1
ATOM 4120 N N . ASN B 1 204 ? 51.853 27.127 49.939 1.00 36.06 184 ASN B N 1
ATOM 4121 C CA . ASN B 1 204 ? 50.731 26.321 49.443 1.00 35.88 184 ASN B CA 1
ATOM 4122 C C . ASN B 1 204 ? 51.161 25.083 48.702 1.00 40.37 184 ASN B C 1
ATOM 4123 O O . ASN B 1 204 ? 50.597 24.034 48.932 1.00 42.30 184 ASN B O 1
ATOM 4128 N N . LEU B 1 205 ? 52.125 25.194 47.807 1.00 33.48 185 LEU B N 1
ATOM 4129 C CA . LEU B 1 205 ? 52.674 24.043 47.125 1.00 31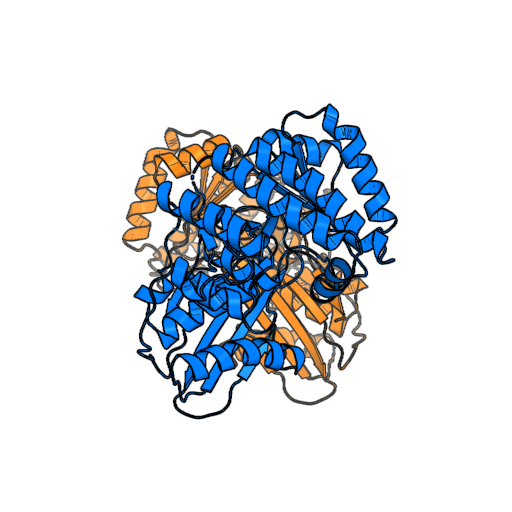.36 185 LEU B CA 1
ATOM 4130 C C . LEU B 1 205 ? 54.133 24.050 47.531 1.00 33.24 185 LEU B C 1
ATOM 4131 O O . LEU B 1 205 ? 54.854 25.011 47.239 1.00 31.59 185 LEU B O 1
ATOM 4136 N N . SER B 1 206 ? 54.566 23.026 48.285 1.00 28.77 186 SER B N 1
ATOM 4137 C CA . SER B 1 206 ? 55.918 23.053 48.807 1.00 27.68 186 SER B CA 1
ATOM 4138 C C . SER B 1 206 ? 56.626 21.717 48.889 1.00 30.82 186 SER B C 1
ATOM 4139 O O . SER B 1 206 ? 56.032 20.643 48.926 1.00 28.27 186 SER B O 1
ATOM 4142 N N . MET B 1 207 ? 57.941 21.826 48.968 1.00 27.73 187 MET B N 1
ATOM 4143 C CA . MET B 1 207 ? 58.840 20.712 49.063 1.00 26.27 187 MET B CA 1
ATOM 4144 C C . MET B 1 207 ? 59.659 20.803 50.328 1.00 28.32 187 MET B C 1
ATOM 4145 O O . MET B 1 207 ? 60.093 21.876 50.702 1.00 30.55 187 MET B O 1
ATOM 4150 N N . TRP B 1 208 ? 59.906 19.669 50.957 1.00 25.73 188 TRP B N 1
ATOM 4151 C CA . TRP B 1 208 ? 60.798 19.577 52.109 1.00 25.53 188 TRP B CA 1
ATOM 4152 C C . TRP B 1 208 ? 62.040 18.838 51.621 1.00 27.32 188 TRP B C 1
ATOM 4153 O O . TRP B 1 208 ? 61.925 17.715 51.149 1.00 29.24 188 TRP B O 1
ATOM 4164 N N . LEU B 1 209 ? 63.214 19.482 51.684 1.00 24.85 189 LEU B N 1
ATOM 4165 C CA . LEU B 1 209 ? 64.456 18.842 51.294 1.00 25.90 189 LEU B CA 1
ATOM 4166 C C . LEU B 1 209 ? 65.003 18.097 52.528 1.00 30.67 189 LEU B C 1
ATOM 4167 O O . LEU B 1 209 ? 65.217 18.695 53.585 1.00 30.45 189 LEU B O 1
ATOM 4172 N N . SER B 1 210 ? 65.166 16.790 52.398 1.00 25.87 190 SER B N 1
ATOM 4173 C CA . SER B 1 210 ? 65.670 15.955 53.478 1.00 26.06 190 SER B CA 1
ATOM 4174 C C . SER B 1 210 ? 66.290 14.713 52.864 1.00 31.93 190 SER B C 1
ATOM 4175 O O . SER B 1 210 ? 65.820 14.229 51.834 1.00 33.29 190 SER B O 1
ATOM 4178 N N . TYR B 1 211 ? 67.367 14.231 53.463 1.00 28.36 191 TYR B N 1
ATOM 4179 C CA . TYR 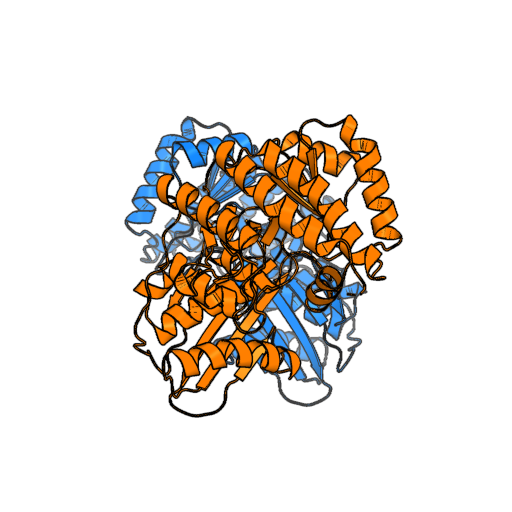B 1 211 ? 68.083 13.015 53.069 1.00 28.55 191 TYR B CA 1
ATOM 4180 C C . TYR B 1 211 ? 69.138 12.691 54.137 1.00 32.81 191 TYR B C 1
ATOM 4181 O O . TYR B 1 211 ? 69.472 13.577 54.903 1.00 31.07 191 TYR B O 1
ATOM 4190 N N . PRO B 1 212 ? 69.662 11.443 54.224 1.00 31.63 192 PRO B N 1
ATOM 4191 C CA . PRO B 1 212 ? 70.675 11.137 55.256 1.00 32.29 192 PRO B CA 1
ATOM 4192 C C . PRO B 1 212 ? 71.937 11.989 55.126 1.00 35.77 192 PRO B C 1
ATOM 4193 O O . PRO B 1 212 ? 72.464 12.174 54.024 1.00 34.83 192 PRO B O 1
ATOM 4197 N N . GLY B 1 213 ? 72.387 12.535 56.240 1.00 32.78 193 GLY B N 1
ATOM 4198 C CA . GLY B 1 213 ? 73.594 13.355 56.255 1.00 33.35 193 GLY B CA 1
ATOM 4199 C C . GLY B 1 213 ? 73.361 14.828 55.997 1.00 39.78 193 GLY B C 1
ATOM 4200 O O . GLY B 1 213 ? 74.300 15.598 56.128 1.00 41.01 193 GLY B O 1
ATOM 4201 N N . ILE B 1 214 ? 72.121 15.255 55.646 1.00 34.91 194 ILE B N 1
ATOM 4202 C CA . ILE B 1 214 ? 71.825 16.674 55.415 1.00 33.53 194 ILE B CA 1
ATOM 4203 C C . ILE B 1 214 ? 72.090 17.494 56.711 1.00 39.73 194 ILE B C 1
ATOM 4204 O O . ILE B 1 214 ? 71.818 17.008 57.819 1.00 38.65 194 ILE B O 1
ATOM 4209 N N . ASP B 1 215 ? 72.587 18.736 56.563 1.00 39.20 195 ASP B N 1
ATOM 4210 C CA . ASP B 1 215 ? 72.780 19.631 57.700 1.00 41.10 195 ASP B CA 1
ATOM 4211 C C . ASP B 1 215 ? 71.399 20.067 58.263 1.00 44.59 195 ASP B C 1
ATOM 4212 O O . ASP B 1 215 ? 70.425 20.197 57.512 1.00 43.14 195 ASP B O 1
ATOM 4217 N N . ASP B 1 216 ? 71.342 20.290 59.574 1.00 40.86 196 ASP B N 1
ATOM 4218 C CA . ASP B 1 216 ? 70.171 20.732 60.313 1.00 40.11 196 ASP B CA 1
ATOM 4219 C C . ASP B 1 216 ? 69.412 21.889 59.636 1.00 41.19 196 ASP B C 1
ATOM 4220 O O . ASP B 1 216 ? 68.243 21.727 59.316 1.00 37.30 196 ASP B O 1
ATOM 4225 N N . LEU B 1 217 ? 70.081 23.024 59.371 1.00 37.02 197 LEU B N 1
ATOM 4226 C CA . LEU B 1 217 ? 69.447 24.208 58.777 1.00 36.53 197 LEU B CA 1
ATOM 4227 C C . LEU B 1 217 ? 69.140 24.089 57.268 1.00 37.79 197 LEU B C 1
ATOM 4228 O O . LEU B 1 217 ? 68.420 24.926 56.731 1.00 36.34 197 LEU B O 1
ATOM 4233 N N . SER B 1 218 ? 69.639 23.038 56.604 1.00 33.78 198 SER B N 1
ATOM 4234 C CA . SER B 1 218 ? 69.379 22.743 55.187 1.00 32.78 198 SER B CA 1
ATOM 4235 C C . SER B 1 218 ? 68.111 21.903 55.003 1.00 34.65 198 SER B C 1
ATOM 4236 O O . SER B 1 218 ? 67.601 21.864 53.883 1.00 35.44 198 SER B O 1
ATOM 4239 N N . SER B 1 219 ? 67.647 21.163 56.058 1.00 29.58 199 SER B N 1
ATOM 4240 C CA . SER B 1 219 ? 66.441 20.319 55.975 1.00 29.19 199 SER B CA 1
ATOM 4241 C C . SER B 1 219 ? 65.191 21.117 56.327 1.00 32.25 199 SER B C 1
ATOM 4242 O O . SER B 1 219 ? 64.698 21.092 57.467 1.00 30.89 199 SER B O 1
ATOM 4245 N N . ILE B 1 220 ? 64.701 21.858 55.337 1.00 30.68 200 ILE B N 1
ATOM 4246 C CA . ILE B 1 220 ? 63.557 22.767 55.469 1.00 30.36 200 ILE B CA 1
ATOM 4247 C C . ILE B 1 220 ? 62.613 22.649 54.296 1.00 30.52 200 ILE B C 1
ATOM 4248 O O . ILE B 1 220 ? 62.928 22.036 53.273 1.00 29.95 200 ILE B O 1
ATOM 4253 N N . GLY B 1 221 ? 61.490 23.322 54.427 1.00 26.68 201 GLY B N 1
ATOM 4254 C CA . GLY B 1 221 ? 60.486 23.387 53.381 1.00 26.81 201 GLY B CA 1
ATOM 4255 C C . GLY B 1 221 ? 60.659 24.682 52.634 1.00 30.39 201 GLY B C 1
ATOM 4256 O O . GLY B 1 221 ? 61.209 25.644 53.179 1.00 28.13 201 GLY B O 1
ATOM 4257 N N . PHE B 1 222 ? 60.209 24.705 51.372 1.00 27.68 202 PHE B N 1
ATOM 4258 C CA . PHE B 1 222 ? 60.251 25.917 50.545 1.00 28.07 202 PHE B CA 1
ATOM 4259 C C . PHE B 1 222 ? 59.099 25.869 49.563 1.00 31.82 202 PHE B C 1
ATOM 4260 O O . PHE B 1 222 ? 58.704 24.793 49.151 1.00 31.77 202 PHE B O 1
ATOM 4268 N N . GLU B 1 223 ? 58.570 27.011 49.185 1.00 31.35 203 GLU B N 1
ATOM 4269 C CA . GLU B 1 223 ? 57.453 27.064 48.248 1.00 31.85 203 GLU B CA 1
ATOM 4270 C C . GLU B 1 223 ? 57.919 26.815 46.807 1.00 35.97 203 GLU B C 1
ATOM 4271 O O . GLU B 1 223 ? 58.969 27.306 46.401 1.00 34.38 203 GLU B O 1
ATOM 4277 N N . ILE B 1 224 ? 57.146 26.062 46.049 1.00 35.68 204 ILE B N 1
ATOM 4278 C CA . ILE B 1 224 ? 57.444 25.829 44.639 1.00 38.68 204 ILE B CA 1
ATOM 4279 C C . ILE B 1 224 ? 56.867 26.990 43.805 1.00 50.44 204 ILE B C 1
ATOM 4280 O O . ILE B 1 224 ? 57.609 27.617 43.063 1.00 53.13 204 ILE B O 1
ATOM 4285 N N . ARG B 1 225 ? 55.574 27.290 43.951 1.00 51.66 205 ARG B N 1
ATOM 4286 C CA . ARG B 1 225 ? 54.900 28.419 43.283 1.00 54.67 205 ARG B CA 1
ATOM 4287 C C . ARG B 1 225 ? 53.559 28.725 43.966 1.00 64.92 205 ARG B C 1
ATOM 4288 O O . ARG B 1 225 ? 53.133 27.986 44.872 1.00 64.54 205 ARG B O 1
ATOM 4296 N N . LYS B 1 226 ? 52.925 29.835 43.545 1.00 65.48 206 LYS B N 1
ATOM 4297 C CA . LYS B 1 226 ? 51.635 30.325 44.043 1.00 66.60 206 LYS B CA 1
ATOM 4298 C C . LYS B 1 226 ? 50.666 30.525 42.848 1.00 74.50 206 LYS B C 1
ATOM 4299 O O . LYS B 1 226 ? 49.634 31.197 42.979 1.00 75.44 206 LYS B O 1
ATOM 4301 N N . ASP B 1 227 ? 51.021 29.936 41.681 1.00 71.68 207 ASP B N 1
ATOM 4302 C CA . ASP B 1 227 ? 50.260 30.012 40.429 1.00 72.02 207 ASP B CA 1
ATOM 4303 C C . ASP B 1 227 ? 50.120 28.621 39.809 1.00 73.90 207 ASP B C 1
ATOM 4304 O O . ASP B 1 227 ? 50.766 27.674 40.274 1.00 73.87 207 ASP B O 1
ATOM 4309 N N . ASP B 1 228 ? 49.311 28.526 38.727 1.00 67.10 208 ASP B N 1
ATOM 4310 C CA . ASP B 1 228 ? 49.002 27.326 37.939 1.00 64.90 208 ASP B CA 1
ATOM 4311 C C . ASP B 1 228 ? 48.856 26.065 38.806 1.00 60.59 208 ASP B C 1
ATOM 4312 O O . ASP B 1 228 ? 49.630 25.113 38.672 1.00 60.04 208 ASP B O 1
ATOM 4317 N N . LEU B 1 229 ? 47.861 26.072 39.712 1.00 50.70 209 LEU B N 1
ATOM 4318 C CA . LEU B 1 229 ? 47.641 24.937 40.607 1.00 46.89 209 LEU B CA 1
ATOM 4319 C C . LEU B 1 229 ? 46.490 24.006 40.118 1.00 44.92 209 LEU B C 1
ATOM 4320 O O . LEU B 1 229 ? 46.501 23.570 38.953 1.00 44.12 209 LEU B O 1
ATOM 4325 N N . PHE B 1 230 ? 45.557 23.628 40.997 1.00 36.20 210 PHE B N 1
ATOM 4326 C CA . PHE B 1 230 ? 44.512 22.671 40.629 1.00 32.47 210 PHE B CA 1
ATOM 4327 C C . PHE B 1 230 ? 43.350 22.791 41.604 1.00 32.31 210 PHE B C 1
ATOM 4328 O O . PHE B 1 230 ? 43.430 23.498 42.595 1.00 30.04 210 PHE B O 1
ATOM 4336 N N . HIS B 1 231 ? 42.305 22.033 41.357 1.00 29.76 211 HIS B N 1
ATOM 4337 C CA . HIS B 1 231 ? 41.103 21.999 42.166 1.00 29.19 211 HIS B CA 1
ATOM 4338 C C . HIS B 1 231 ? 41.081 20.692 42.927 1.00 32.18 211 HIS B C 1
ATOM 4339 O O . HIS B 1 231 ? 41.592 19.690 42.427 1.00 32.79 211 HIS B O 1
ATOM 4346 N N . PHE B 1 232 ? 40.525 20.695 44.137 1.00 25.18 212 PHE B N 1
ATOM 4347 C CA . PHE B 1 232 ? 40.530 19.469 44.932 1.00 24.33 212 PHE B CA 1
ATOM 4348 C C . PHE B 1 232 ? 39.333 19.382 45.872 1.00 31.10 212 PHE B C 1
ATOM 4349 O O . PHE B 1 232 ? 38.710 20.384 46.187 1.00 28.27 212 PHE B O 1
ATOM 4357 N N . TYR B 1 233 ? 39.040 18.167 46.338 1.00 30.34 213 TYR B N 1
ATOM 4358 C CA . TYR B 1 233 ? 37.866 17.876 47.139 1.00 30.73 213 TYR B CA 1
ATOM 4359 C C . TYR B 1 233 ? 38.202 16.665 48.019 1.00 33.31 213 TYR B C 1
ATOM 4360 O O . TYR B 1 233 ? 38.802 15.711 47.538 1.00 33.96 213 TYR B O 1
ATOM 4369 N N . ALA B 1 234 ? 37.838 16.694 49.283 1.00 28.95 214 ALA B N 1
ATOM 4370 C CA . ALA B 1 234 ? 38.130 15.571 50.178 1.00 29.03 214 ALA B CA 1
ATOM 4371 C C . ALA B 1 234 ? 36.926 14.747 50.525 1.00 32.63 214 ALA B C 1
ATOM 4372 O O . ALA B 1 234 ? 35.836 15.285 50.637 1.00 31.39 214 ALA B O 1
ATOM 4374 N N . ILE B 1 235 ? 37.128 13.445 50.743 1.00 31.36 215 ILE B N 1
ATOM 4375 C CA . ILE B 1 235 ? 36.090 12.535 51.219 1.00 31.53 215 ILE B CA 1
ATOM 4376 C C . ILE B 1 235 ? 36.650 12.077 52.589 1.00 35.00 215 ILE B C 1
ATOM 4377 O O . ILE B 1 235 ? 37.481 11.163 52.641 1.00 31.55 215 ILE B O 1
ATOM 4382 N N . PRO B 1 236 ? 36.328 12.788 53.688 1.00 34.45 216 PRO B N 1
ATOM 4383 C CA . PRO B 1 236 ? 36.866 12.380 55.005 1.00 34.83 216 PRO B CA 1
ATOM 4384 C C . PRO B 1 236 ? 36.316 11.021 55.425 1.00 41.21 216 PRO B C 1
ATOM 4385 O O . PRO B 1 236 ? 35.126 10.783 55.238 1.00 41.78 216 PRO B O 1
ATOM 4389 N N . MET B 1 237 ? 37.176 10.118 55.922 1.00 41.05 217 MET B N 1
ATOM 4390 C CA . MET B 1 237 ? 36.775 8.764 56.347 1.00 44.03 217 MET B CA 1
ATOM 4391 C C . MET B 1 237 ? 37.492 8.328 57.628 1.00 51.16 217 MET B C 1
ATOM 4392 O O . MET B 1 237 ? 38.618 8.751 57.871 1.00 47.63 217 MET B O 1
ATOM 4397 N N . ARG B 1 238 ? 36.850 7.453 58.423 1.00 53.99 218 ARG B N 1
ATOM 4398 C CA . ARG B 1 238 ? 37.397 6.894 59.664 1.00 56.65 218 ARG B CA 1
ATOM 4399 C C . ARG B 1 238 ? 38.342 5.724 59.373 1.00 66.64 218 ARG B C 1
ATOM 4400 O O . ARG B 1 238 ? 38.122 4.952 58.432 1.00 68.14 218 ARG B O 1
ATOM 4402 N N . SER B 1 239 ? 39.407 5.610 60.173 1.00 66.40 219 SER B N 1
ATOM 4403 C CA . SER B 1 239 ? 40.459 4.593 60.023 1.00 67.85 219 SER B CA 1
ATOM 4404 C C . SER B 1 239 ? 41.022 4.185 61.402 1.00 73.65 219 SER B C 1
ATOM 4405 O O . SER B 1 239 ? 41.021 5.002 62.320 1.00 73.98 219 SER B O 1
ATOM 4408 N N . ARG B 1 240 ? 41.421 2.902 61.562 1.00 70.32 220 ARG B N 1
ATOM 4409 C CA . ARG B 1 240 ? 41.925 2.348 62.832 1.00 94.23 220 ARG B CA 1
ATOM 4410 C C . ARG B 1 240 ? 43.449 2.387 62.932 1.00 111.72 220 ARG B C 1
ATOM 4411 O O . ARG B 1 240 ? 44.058 3.424 62.678 1.00 66.29 220 ARG B O 1
ATOM 4413 N N . THR B 1 243 ? 49.412 6.925 62.931 1.00 74.46 223 THR B N 1
ATOM 4414 C CA . THR B 1 243 ? 50.167 7.798 62.029 1.00 74.19 223 THR B CA 1
ATOM 4415 C C . THR B 1 243 ? 51.637 7.905 62.438 1.00 76.35 223 THR B C 1
ATOM 4416 O O . THR B 1 243 ? 52.495 7.995 61.560 1.00 76.39 223 THR B O 1
ATOM 4420 N N . LEU B 1 244 ? 51.934 7.899 63.761 1.00 70.83 224 LEU B N 1
ATOM 4421 C CA . LEU B 1 244 ? 53.316 7.887 64.280 1.00 69.11 224 LEU B CA 1
ATOM 4422 C C . LEU B 1 244 ? 53.844 6.432 64.118 1.00 66.41 224 LEU B C 1
ATOM 4423 O O . LEU B 1 244 ? 55.053 6.191 63.929 1.00 65.69 224 LEU B O 1
ATOM 4425 N N . ASN B 1 245 ? 52.890 5.468 64.175 1.00 56.52 225 ASN B N 1
ATOM 4426 C CA . ASN B 1 245 ? 53.111 4.048 63.974 1.00 53.55 225 ASN B CA 1
ATOM 4427 C C . ASN B 1 245 ? 53.331 3.802 62.506 1.00 49.18 225 ASN B C 1
ATOM 4428 O O . ASN B 1 245 ? 54.025 2.846 62.174 1.00 48.06 225 ASN B O 1
ATOM 4433 N N . ALA B 1 246 ? 52.754 4.659 61.608 1.00 41.34 226 ALA B N 1
ATOM 4434 C CA . ALA B 1 246 ? 52.947 4.487 60.163 1.00 39.55 226 ALA B CA 1
ATOM 4435 C C . ALA B 1 246 ? 54.440 4.590 59.804 1.00 39.79 226 ALA B C 1
ATOM 4436 O O . ALA B 1 246 ? 54.917 3.757 59.026 1.00 38.34 226 ALA B O 1
ATOM 4438 N N . HIS B 1 247 ? 55.196 5.508 60.465 1.00 34.49 227 HIS B N 1
ATOM 4439 C CA . HIS B 1 247 ? 56.655 5.629 60.264 1.00 33.99 227 HIS B CA 1
ATOM 4440 C C . HIS B 1 247 ? 57.411 4.351 60.599 1.00 38.64 227 HIS B C 1
ATOM 4441 O O . HIS B 1 247 ? 58.208 3.898 59.778 1.00 37.50 227 HIS B O 1
ATOM 4448 N N . ASP B 1 248 ? 57.122 3.733 61.769 1.00 37.55 228 ASP B N 1
ATOM 4449 C CA . ASP B 1 248 ? 57.760 2.483 62.207 1.00 38.53 228 ASP B CA 1
ATOM 4450 C C . ASP B 1 248 ? 57.387 1.334 61.277 1.00 41.44 228 ASP B C 1
ATOM 4451 O O . ASP B 1 248 ? 58.267 0.607 60.841 1.00 40.50 228 ASP B O 1
ATOM 4456 N N . TYR B 1 249 ? 56.083 1.189 60.966 1.00 38.31 229 TYR B N 1
ATOM 4457 C CA . TYR B 1 249 ? 55.577 0.138 60.101 1.00 38.59 229 TYR B CA 1
ATOM 4458 C C . TYR B 1 249 ? 56.181 0.192 58.712 1.00 39.71 229 TYR B C 1
ATOM 4459 O O . TYR B 1 249 ? 56.679 -0.830 58.244 1.00 37.21 229 TYR B O 1
ATOM 4468 N N . ALA B 1 250 ? 56.238 1.393 58.095 1.00 35.05 230 ALA B N 1
ATOM 4469 C CA . ALA B 1 250 ? 56.832 1.536 56.773 1.00 34.08 230 ALA B CA 1
ATOM 4470 C C . ALA B 1 250 ? 58.328 1.267 56.788 1.00 38.20 230 ALA B C 1
ATOM 4471 O O . ALA B 1 250 ? 58.801 0.552 55.916 1.00 36.82 230 ALA B O 1
ATOM 4473 N N . SER B 1 251 ? 59.058 1.814 57.776 1.00 35.88 231 SER B N 1
ATOM 4474 C CA . SER B 1 251 ? 60.514 1.676 57.926 1.00 37.46 231 SER B CA 1
ATOM 4475 C C . SER B 1 251 ? 60.933 0.244 58.136 1.00 41.02 231 SER B C 1
ATOM 4476 O O . SER B 1 251 ? 62.060 -0.113 57.793 1.00 40.64 231 SER B O 1
ATOM 4479 N N . SER B 1 252 ? 60.063 -0.566 58.754 1.00 36.70 232 SER B N 1
ATOM 4480 C CA . SER B 1 252 ? 60.431 -1.958 59.010 1.00 36.74 232 SER B CA 1
ATOM 4481 C C . SER B 1 252 ? 60.086 -2.859 57.810 1.00 38.21 232 SER B C 1
ATOM 4482 O O . SER B 1 252 ? 60.424 -4.024 57.825 1.00 36.65 232 SER B O 1
ATOM 4485 N N . SER B 1 253 ? 59.400 -2.332 56.781 1.00 34.66 233 SER B N 1
ATOM 4486 C CA . SER B 1 253 ? 59.067 -3.144 55.602 1.00 33.96 233 SER B CA 1
ATOM 4487 C C . SER B 1 253 ? 60.355 -3.550 54.861 1.00 37.65 233 SER B C 1
ATOM 4488 O O . SER B 1 253 ? 61.280 -2.727 54.746 1.00 36.55 233 SER B O 1
ATOM 4491 N N . ILE B 1 254 ? 60.395 -4.790 54.314 1.00 34.05 234 ILE B N 1
ATOM 4492 C CA . ILE B 1 254 ? 61.527 -5.237 53.482 1.00 34.88 234 ILE B CA 1
ATOM 4493 C C . ILE B 1 254 ? 61.582 -4.438 52.173 1.00 35.94 234 ILE B C 1
ATOM 4494 O O . ILE B 1 254 ? 62.584 -4.482 51.480 1.00 36.36 234 ILE B O 1
ATOM 4499 N N . PHE B 1 255 ? 60.506 -3.741 51.834 1.00 31.95 235 PHE B N 1
ATOM 4500 C CA . PHE B 1 255 ? 60.432 -2.939 50.618 1.00 31.65 235 PHE B CA 1
ATOM 4501 C C . PHE B 1 255 ? 60.819 -1.461 50.849 1.00 34.76 235 PHE B C 1
ATOM 4502 O O . PHE B 1 255 ? 60.869 -0.691 49.894 1.00 34.18 235 PHE B O 1
ATOM 4510 N N . TYR B 1 256 ? 61.058 -1.070 52.104 1.00 29.75 236 TYR B N 1
ATOM 4511 C CA . TYR B 1 256 ? 61.336 0.320 52.429 1.00 29.76 236 TYR B CA 1
ATOM 4512 C C . TYR B 1 256 ? 62.557 0.941 51.685 1.00 35.48 236 TYR B C 1
ATOM 4513 O O . TYR B 1 256 ? 62.430 2.033 51.125 1.00 33.20 236 TYR B O 1
ATOM 4522 N N . ASN B 1 257 ? 63.702 0.248 51.673 1.00 34.20 237 ASN B N 1
ATOM 4523 C CA . ASN B 1 257 ? 64.906 0.725 50.985 1.00 35.05 237 ASN B CA 1
ATOM 4524 C C . ASN B 1 257 ? 64.687 0.914 49.479 1.00 37.34 237 ASN B C 1
ATOM 4525 O O . ASN B 1 257 ? 65.220 1.874 48.924 1.00 35.11 237 ASN B O 1
ATOM 4530 N N . ALA B 1 258 ? 63.903 0.013 48.829 1.00 32.89 238 ALA B N 1
ATOM 4531 C CA . ALA B 1 258 ? 63.572 0.131 47.405 1.00 32.77 238 ALA B CA 1
ATOM 4532 C C . ALA B 1 258 ? 62.714 1.369 47.195 1.00 36.41 238 ALA B C 1
ATOM 4533 O O . ALA B 1 258 ? 62.902 2.067 46.206 1.00 37.62 238 ALA B O 1
ATOM 4535 N N . TRP B 1 259 ? 61.778 1.648 48.120 1.00 31.93 239 TRP B N 1
ATOM 4536 C CA . TRP B 1 259 ? 60.935 2.834 48.024 1.00 31.07 239 TRP B CA 1
ATOM 4537 C C . TRP B 1 259 ? 61.797 4.116 48.154 1.00 34.93 239 TRP B C 1
ATOM 4538 O O . TRP B 1 259 ? 61.640 5.035 47.362 1.00 35.30 239 TRP B O 1
ATOM 4549 N N . VAL B 1 260 ? 62.705 4.151 49.144 1.00 30.50 240 VAL B N 1
ATOM 4550 C CA . VAL B 1 260 ? 63.582 5.287 49.424 1.00 30.73 240 VAL B CA 1
ATOM 4551 C C . VAL B 1 260 ? 64.421 5.594 48.175 1.00 35.75 240 VAL B C 1
ATOM 4552 O O . VAL B 1 260 ? 64.453 6.738 47.748 1.00 33.49 240 VAL B O 1
ATOM 4556 N N . LYS B 1 261 ? 65.034 4.557 47.566 1.00 34.01 241 LYS B N 1
ATOM 4557 C CA . LYS B 1 261 ? 65.864 4.687 46.370 1.00 35.49 241 LYS B CA 1
ATOM 4558 C C . LYS B 1 261 ? 65.080 5.278 45.198 1.00 38.07 241 LYS B C 1
ATOM 4559 O O . LYS B 1 261 ? 65.558 6.228 44.569 1.00 36.01 241 LYS B O 1
ATOM 4565 N N . SER B 1 262 ? 63.855 4.768 44.952 1.00 34.71 242 SER B N 1
ATOM 4566 C CA . SER B 1 262 ? 63.000 5.236 43.857 1.00 34.31 242 SER B CA 1
ATOM 4567 C C . SER B 1 262 ? 62.550 6.676 44.072 1.00 36.57 242 SER B C 1
ATOM 4568 O O . SER B 1 262 ? 62.344 7.413 43.105 1.00 34.52 242 SER B O 1
ATOM 4571 N N . LYS B 1 263 ? 62.422 7.083 45.343 1.00 33.74 243 LYS B N 1
ATOM 4572 C CA . LYS B 1 263 ? 62.041 8.445 45.682 1.00 33.15 243 LYS B CA 1
ATOM 4573 C C . LYS B 1 263 ? 63.055 9.476 45.197 1.00 34.89 243 LYS B C 1
ATOM 4574 O O . LYS B 1 263 ? 62.649 10.513 44.674 1.00 34.03 243 LYS B O 1
ATOM 4580 N N . PHE B 1 264 ? 64.363 9.188 45.335 1.00 30.49 244 PHE B N 1
ATOM 4581 C CA . PHE B 1 264 ? 65.390 10.106 44.856 1.00 30.41 244 PHE B CA 1
ATOM 4582 C C . PHE B 1 264 ? 65.297 10.300 43.337 1.00 37.80 244 PHE B C 1
ATOM 4583 O O . PHE B 1 264 ? 65.364 11.432 42.861 1.00 38.54 244 PHE B O 1
ATOM 4591 N N . PHE B 1 265 ? 65.113 9.207 42.592 1.00 36.98 245 PHE B N 1
ATOM 4592 C CA . PHE B 1 265 ? 64.998 9.273 41.136 1.00 38.08 245 PHE B CA 1
ATOM 4593 C C . PHE B 1 265 ? 63.717 9.968 40.703 1.00 38.28 245 PHE B C 1
ATOM 4594 O O . PHE B 1 265 ? 63.751 10.745 39.758 1.00 37.17 245 PHE B O 1
ATOM 4602 N N . ASP B 1 266 ? 62.622 9.761 41.448 1.00 32.65 246 ASP B N 1
ATOM 4603 C CA . ASP B 1 266 ? 61.345 10.421 41.154 1.00 32.76 246 ASP B CA 1
ATOM 4604 C C . ASP B 1 266 ? 61.389 11.920 41.444 1.00 33.23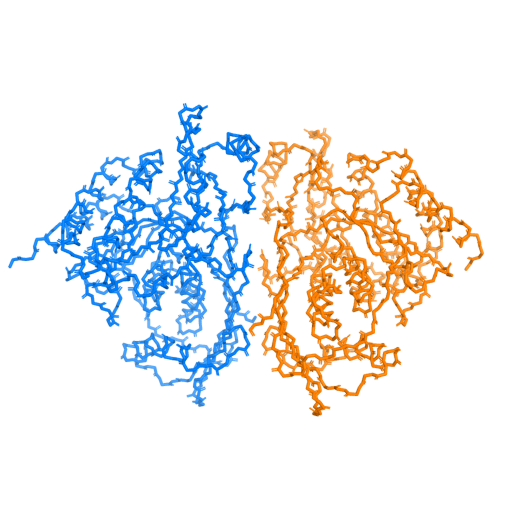 246 ASP B C 1
ATOM 4605 O O . ASP B 1 266 ? 60.813 12.694 40.680 1.00 30.97 246 ASP B O 1
ATOM 4610 N N . ILE B 1 267 ? 62.090 12.326 42.531 1.00 28.24 247 ILE B N 1
ATOM 4611 C CA . ILE B 1 267 ? 62.248 13.736 42.887 1.00 27.51 247 ILE B CA 1
ATOM 4612 C C . ILE B 1 267 ? 63.100 14.470 41.834 1.00 32.68 247 ILE B C 1
ATOM 4613 O O . ILE B 1 267 ? 62.729 15.570 41.415 1.00 33.14 247 ILE B O 1
ATOM 4618 N N . ILE B 1 268 ? 64.200 13.845 41.389 1.00 30.47 248 ILE B N 1
ATOM 4619 C CA . ILE B 1 268 ? 65.087 14.402 40.348 1.00 31.32 248 ILE B CA 1
ATOM 4620 C C . ILE B 1 268 ? 64.258 14.625 39.078 1.00 37.01 248 ILE B C 1
ATOM 4621 O O . ILE B 1 268 ? 64.336 15.696 38.489 1.00 36.06 248 ILE B O 1
ATOM 4626 N N . ASP B 1 269 ? 63.445 13.623 38.698 1.00 35.33 249 ASP B N 1
ATOM 4627 C CA . ASP B 1 269 ? 62.593 13.671 37.520 1.00 36.54 249 ASP B CA 1
ATOM 4628 C C . ASP B 1 269 ? 61.550 14.806 37.602 1.00 37.33 249 ASP B C 1
ATOM 4629 O O . ASP B 1 269 ? 61.360 15.515 36.611 1.00 35.93 249 ASP B O 1
ATOM 4634 N N . ILE B 1 270 ? 60.905 15.012 38.783 1.00 31.62 250 ILE B N 1
ATOM 4635 C CA . ILE B 1 270 ? 59.914 16.092 38.893 1.00 29.61 250 ILE B CA 1
ATOM 4636 C C . ILE B 1 270 ? 60.606 17.475 38.822 1.00 34.55 250 ILE B C 1
ATOM 4637 O O . ILE B 1 270 ? 60.035 18.398 38.243 1.00 33.53 250 ILE B O 1
ATOM 4642 N N . ILE B 1 271 ? 61.844 17.603 39.369 1.00 30.98 251 ILE B N 1
ATOM 4643 C CA . ILE B 1 271 ? 62.570 18.872 39.303 1.00 31.02 251 ILE B CA 1
ATOM 4644 C C . ILE B 1 271 ? 62.934 19.176 37.838 1.00 34.79 251 ILE B C 1
ATOM 4645 O O . ILE B 1 271 ? 62.690 20.276 37.383 1.00 35.34 251 ILE B O 1
ATOM 4650 N N . GLU B 1 272 ? 63.432 18.185 37.096 1.00 33.45 252 GLU B N 1
ATOM 4651 C CA . GLU B 1 272 ? 63.763 18.320 35.676 1.00 34.82 252 GLU B CA 1
ATOM 4652 C C . GLU B 1 272 ? 62.517 18.634 34.845 1.00 40.56 252 GLU B C 1
ATOM 4653 O O . GLU B 1 272 ? 62.628 19.277 33.812 1.00 41.64 252 GLU B O 1
ATOM 4659 N N . ASN B 1 273 ? 61.336 18.209 35.308 1.00 37.79 253 ASN B N 1
ATOM 4660 C CA . ASN B 1 273 ? 60.062 18.481 34.638 1.00 37.01 253 ASN B CA 1
ATOM 4661 C C . ASN B 1 273 ? 59.371 19.719 35.175 1.00 40.01 253 ASN B C 1
ATOM 4662 O O . ASN B 1 273 ? 58.199 19.934 34.878 1.00 41.42 253 ASN B O 1
ATOM 4667 N N . LYS B 1 274 ? 60.120 20.561 35.935 1.00 34.56 254 LYS B N 1
ATOM 4668 C CA . LYS B 1 274 ? 59.686 21.838 36.494 1.00 33.69 254 LYS B CA 1
ATOM 4669 C C . LYS B 1 274 ? 58.364 21.750 37.258 1.00 35.88 254 LYS B C 1
ATOM 4670 O O . LYS B 1 274 ? 57.499 22.611 37.093 1.00 33.66 254 LYS B O 1
ATOM 4672 N N . PHE B 1 275 ? 58.194 20.672 38.074 1.00 31.91 255 PHE B N 1
ATOM 4673 C CA . PHE B 1 275 ? 57.028 20.457 38.928 1.00 30.09 255 PHE B CA 1
ATOM 4674 C C . PHE B 1 275 ? 55.697 20.564 38.169 1.00 35.65 255 PHE B C 1
ATOM 4675 O O . PHE B 1 275 ? 54.730 21.109 38.688 1.00 36.24 255 PHE B O 1
ATOM 4683 N N . ASN B 1 276 ? 55.665 20.056 36.941 1.00 32.70 256 ASN B N 1
ATOM 4684 C CA . ASN B 1 276 ? 54.495 20.009 36.081 1.00 33.17 256 ASN B CA 1
ATOM 4685 C C . ASN B 1 276 ? 53.307 19.458 36.904 1.00 36.17 256 ASN B C 1
ATOM 4686 O O . ASN B 1 276 ? 53.436 18.412 37.545 1.00 34.90 256 ASN B O 1
ATOM 4691 N N . THR B 1 277 ? 52.197 20.204 36.922 1.00 32.39 257 THR B N 1
ATOM 4692 C CA . THR B 1 277 ? 50.986 19.909 37.701 1.00 32.48 257 THR B CA 1
ATOM 4693 C C . THR B 1 277 ? 50.445 18.514 37.469 1.00 36.98 257 THR B C 1
ATOM 4694 O O . THR B 1 277 ? 50.303 17.769 38.448 1.00 34.33 257 THR B O 1
ATOM 4698 N N . ARG B 1 278 ? 50.100 18.176 36.203 1.00 35.17 258 ARG B N 1
ATOM 4699 C CA . ARG B 1 278 ? 49.530 16.873 35.887 1.00 37.33 258 ARG B CA 1
ATOM 4700 C C . ARG B 1 278 ? 50.461 15.715 36.267 1.00 40.50 258 ARG B C 1
ATOM 4701 O O . ARG B 1 278 ? 49.973 14.719 36.772 1.00 39.07 258 ARG B O 1
ATOM 4709 N N . MET B 1 279 ? 51.786 15.854 36.066 1.00 37.37 259 MET B N 1
ATOM 4710 C CA . MET B 1 279 ? 52.732 14.803 36.454 1.00 37.74 259 MET B CA 1
ATOM 4711 C C . MET B 1 279 ? 52.681 14.531 37.966 1.00 35.97 259 MET B C 1
ATOM 4712 O O . MET B 1 279 ? 52.683 13.367 38.368 1.00 36.03 259 MET B O 1
ATOM 4717 N N . MET B 1 280 ? 52.649 15.603 38.787 1.00 28.37 260 MET B N 1
ATOM 4718 C CA . MET B 1 280 ? 52.574 15.493 40.242 1.00 27.75 260 MET B CA 1
ATOM 4719 C C . MET B 1 280 ? 51.273 14.859 40.674 1.00 31.18 260 MET B C 1
ATOM 4720 O O . MET B 1 280 ? 51.302 14.044 41.576 1.00 30.29 260 MET B O 1
ATOM 4725 N N . LEU B 1 281 ? 50.135 15.205 40.020 1.00 28.61 261 LEU B N 1
ATOM 4726 C CA . LEU B 1 281 ? 48.827 14.639 40.364 1.00 28.35 261 LEU B CA 1
ATOM 4727 C C . LEU B 1 281 ? 48.776 13.169 40.086 1.00 32.58 261 LEU B C 1
ATOM 4728 O O . LEU B 1 281 ? 48.364 12.408 40.974 1.00 31.80 261 LEU B O 1
ATOM 4733 N N . GLU B 1 282 ? 49.308 12.752 38.916 1.00 29.71 262 GLU B N 1
ATOM 4734 C CA . GLU B 1 282 ? 49.409 11.346 38.514 1.00 30.94 262 GLU B CA 1
ATOM 4735 C C . GLU B 1 282 ? 50.345 10.602 39.460 1.00 33.41 262 GLU B C 1
ATOM 4736 O O . GLU B 1 282 ? 50.031 9.488 39.877 1.00 31.53 262 GLU B O 1
ATOM 4738 N N . TYR B 1 283 ? 51.498 11.218 39.795 1.00 29.41 263 TYR B N 1
ATOM 4739 C CA . TYR B 1 283 ? 52.454 10.603 40.717 1.00 28.07 263 TYR B CA 1
ATOM 4740 C C . TYR B 1 283 ? 51.788 10.314 42.077 1.00 29.00 263 TYR B C 1
ATOM 4741 O O . TYR B 1 283 ? 52.012 9.253 42.648 1.00 27.72 263 TYR B O 1
ATOM 4750 N N . SER B 1 284 ? 51.029 11.288 42.609 1.00 25.42 264 SER B N 1
ATOM 4751 C CA . SER B 1 284 ? 50.385 11.170 43.901 1.00 25.54 264 SER B CA 1
ATOM 4752 C C . SER B 1 284 ? 49.434 9.968 43.959 1.00 30.12 264 SER B C 1
ATOM 4753 O O . SER B 1 284 ? 49.295 9.388 45.033 1.00 28.15 264 SER B O 1
ATOM 4756 N N . MET B 1 285 ? 48.791 9.598 42.819 1.00 29.74 265 MET B N 1
ATOM 4757 C CA . MET B 1 285 ? 47.915 8.410 42.738 1.00 31.85 265 MET B CA 1
ATOM 4758 C C . MET B 1 285 ? 48.795 7.142 42.874 1.00 33.09 265 MET B C 1
ATOM 4759 O O . MET B 1 285 ? 48.435 6.239 43.618 1.00 29.68 265 MET B O 1
ATOM 4764 N N . LYS B 1 286 ? 49.904 7.067 42.100 1.00 32.12 266 LYS B N 1
ATOM 4765 C CA . LYS B 1 286 ? 50.828 5.911 42.114 1.00 33.46 266 LYS B CA 1
ATOM 4766 C C . LYS B 1 286 ? 51.425 5.757 43.488 1.00 36.39 266 LYS B C 1
ATOM 4767 O O . LYS B 1 286 ? 51.539 4.652 43.992 1.00 38.04 266 LYS B O 1
ATOM 4773 N N . ASP B 1 287 ? 51.785 6.877 44.097 1.00 31.85 267 ASP B N 1
ATOM 4774 C CA . ASP B 1 287 ? 52.434 6.888 45.402 1.00 30.36 267 ASP B CA 1
ATOM 4775 C C . ASP B 1 287 ? 51.519 6.457 46.514 1.00 31.86 267 ASP B C 1
ATOM 4776 O O . ASP B 1 287 ? 51.992 5.904 47.498 1.00 30.93 267 ASP B O 1
ATOM 4781 N N . MET B 1 288 ? 50.205 6.707 46.362 1.00 28.13 268 MET B N 1
ATOM 4782 C CA . MET B 1 288 ? 49.217 6.245 47.326 1.00 28.40 268 MET B CA 1
ATOM 4783 C C . MET B 1 288 ? 49.282 4.693 47.405 1.00 30.60 268 MET B C 1
ATOM 4784 O O . MET B 1 288 ? 49.350 4.153 48.507 1.00 28.38 268 MET B O 1
ATOM 4789 N N . TYR B 1 289 ? 49.307 3.999 46.238 1.00 26.48 269 TYR B N 1
ATOM 4790 C CA . TYR B 1 289 ? 49.393 2.547 46.184 1.00 27.59 269 TYR B CA 1
ATOM 4791 C C . TYR B 1 289 ? 50.671 2.019 46.799 1.00 30.43 269 TYR B C 1
ATOM 4792 O O . TYR B 1 289 ? 50.623 1.051 47.545 1.00 29.88 269 TYR B O 1
ATOM 4801 N N . ARG B 1 290 ? 51.805 2.664 46.505 1.00 27.23 270 ARG B N 1
ATOM 4802 C CA . ARG B 1 290 ? 53.094 2.258 47.051 1.00 27.11 270 ARG B CA 1
ATOM 4803 C C . ARG B 1 290 ? 53.180 2.374 48.583 1.00 31.79 270 ARG B C 1
ATOM 4804 O O . ARG B 1 290 ? 53.712 1.489 49.243 1.00 30.71 270 ARG B O 1
ATOM 4812 N N . LEU B 1 291 ? 52.619 3.444 49.129 1.00 31.40 271 LEU B N 1
ATOM 4813 C CA . LEU B 1 291 ? 52.543 3.747 50.550 1.00 32.49 271 LEU B CA 1
ATOM 4814 C C . LEU B 1 291 ? 51.718 2.647 51.201 1.00 34.75 271 LEU B C 1
ATOM 4815 O O . LEU B 1 291 ? 52.167 2.064 52.173 1.00 33.65 271 LEU B O 1
ATOM 4820 N N . GLN B 1 292 ? 50.517 2.349 50.660 1.00 31.98 272 GLN B N 1
ATOM 4821 C CA . GLN B 1 292 ? 49.635 1.300 51.189 1.00 31.92 272 GLN B CA 1
ATOM 4822 C C . GLN B 1 292 ? 50.337 -0.048 51.173 1.00 31.52 272 GLN B C 1
ATOM 4823 O O . GLN B 1 292 ? 50.280 -0.769 52.171 1.00 29.46 272 GLN B O 1
ATOM 4829 N N . ALA B 1 293 ? 51.056 -0.345 50.072 1.00 25.63 273 ALA B N 1
ATOM 4830 C CA . ALA B 1 293 ? 51.838 -1.570 49.923 1.00 24.94 273 ALA B CA 1
ATOM 4831 C C . ALA B 1 293 ? 52.895 -1.706 51.004 1.00 30.37 273 ALA B C 1
ATOM 4832 O O . ALA B 1 293 ? 53.026 -2.783 51.587 1.00 30.17 273 ALA B O 1
ATOM 4834 N N . LEU B 1 294 ? 53.610 -0.615 51.333 1.00 29.57 274 LEU B N 1
ATOM 4835 C CA . LEU B 1 294 ? 54.615 -0.682 52.397 1.00 29.72 274 LEU B CA 1
ATOM 4836 C C . LEU B 1 294 ? 53.979 -1.043 53.724 1.00 33.82 274 LEU B C 1
ATOM 4837 O O . LEU B 1 294 ? 54.536 -1.850 54.447 1.00 35.20 274 LEU B O 1
ATOM 4842 N N . LEU B 1 295 ? 52.841 -0.411 54.059 1.00 30.42 275 LEU B N 1
ATOM 4843 C CA . LEU B 1 295 ? 52.097 -0.678 55.294 1.00 30.97 275 LEU B CA 1
ATOM 4844 C C . LEU B 1 295 ? 51.566 -2.104 55.319 1.00 32.44 275 LEU B C 1
ATOM 4845 O O . LEU B 1 295 ? 51.730 -2.783 56.333 1.00 32.03 275 LEU B O 1
ATOM 4850 N N . ILE B 1 296 ? 50.971 -2.576 54.197 1.00 27.00 276 ILE B N 1
ATOM 4851 C CA . ILE B 1 296 ? 50.446 -3.939 54.074 1.00 26.63 276 ILE B CA 1
ATOM 4852 C C . ILE B 1 296 ? 51.577 -4.979 54.309 1.00 30.00 276 ILE B C 1
ATOM 4853 O O . ILE B 1 296 ? 51.382 -5.944 55.053 1.00 28.57 276 ILE B O 1
ATOM 4858 N N . SER B 1 297 ? 52.768 -4.733 53.712 1.00 26.93 277 SER B N 1
ATOM 4859 C CA . SER B 1 297 ? 53.909 -5.664 53.768 1.00 28.78 277 SER B CA 1
ATOM 4860 C C . SER B 1 297 ? 54.434 -5.871 55.181 1.00 36.73 277 SER B C 1
ATOM 4861 O O . SER B 1 297 ? 55.106 -6.856 55.424 1.00 38.06 277 SER B O 1
ATOM 4864 N N . SER B 1 298 ? 54.120 -4.947 56.100 1.00 35.23 278 SER B N 1
ATOM 4865 C CA . SER B 1 298 ? 54.478 -5.007 57.520 1.00 35.86 278 SER B CA 1
ATOM 4866 C C . SER B 1 298 ? 53.322 -5.538 58.382 1.00 41.54 278 SER B C 1
ATOM 4867 O O . SER B 1 298 ? 53.447 -5.558 59.602 1.00 44.33 278 SER B O 1
ATOM 4870 N N . GLY B 1 299 ? 52.214 -5.914 57.752 1.00 37.53 279 GLY B N 1
ATOM 4871 C CA . GLY B 1 299 ? 51.042 -6.445 58.439 1.00 37.64 279 GLY B CA 1
ATOM 4872 C C . GLY B 1 299 ? 50.031 -5.416 58.904 1.00 42.73 279 GLY B C 1
ATOM 4873 O O . GLY B 1 299 ? 49.138 -5.737 59.693 1.00 42.53 279 GLY B O 1
ATOM 4874 N N . TYR B 1 300 ? 50.148 -4.174 58.439 1.00 40.94 280 TYR B N 1
ATOM 4875 C CA . TYR B 1 300 ? 49.178 -3.134 58.795 1.00 41.83 280 TYR B CA 1
ATOM 4876 C C . TYR B 1 300 ? 48.209 -2.922 57.631 1.00 46.72 280 TYR B C 1
ATOM 4877 O O . TYR B 1 300 ? 48.606 -2.422 56.580 1.00 44.94 280 TYR B O 1
ATOM 4879 N N . ILE B 1 301 ? 46.963 -3.375 57.791 1.00 46.83 281 ILE B N 1
ATOM 4880 C CA . ILE B 1 301 ? 45.959 -3.246 56.741 1.00 49.11 281 ILE B CA 1
ATOM 4881 C C . ILE B 1 301 ? 45.213 -1.926 56.910 1.00 56.25 281 ILE B C 1
ATOM 4882 O O . ILE B 1 301 ? 44.470 -1.758 57.878 1.00 56.79 281 ILE B O 1
ATOM 4887 N N . ILE B 1 302 ? 45.475 -0.969 56.003 1.00 53.54 282 ILE B N 1
ATOM 4888 C CA . ILE B 1 302 ? 44.851 0.351 56.060 1.00 53.72 282 ILE B CA 1
ATOM 4889 C C . ILE B 1 302 ? 43.397 0.289 55.551 1.00 53.88 282 ILE B C 1
ATOM 4890 O O . ILE B 1 302 ? 42.524 1.010 56.072 1.00 53.54 282 ILE B O 1
ATOM 4895 N N . TYR B 1 303 ? 43.150 -0.605 54.567 1.00 48.00 283 TYR B N 1
ATOM 4896 C CA . TYR B 1 303 ? 41.865 -0.868 53.910 1.00 47.20 283 TYR B CA 1
ATOM 4897 C C . TYR B 1 303 ? 40.762 -1.285 54.902 1.00 51.70 283 TYR B C 1
ATOM 4898 O O . TYR B 1 303 ? 40.978 -2.201 55.700 1.00 52.17 283 TYR B O 1
ATOM 4907 N N . GLU B 1 304 ? 39.607 -0.561 54.871 1.00 46.73 284 GLU B N 1
ATOM 4908 C CA . GLU B 1 304 ? 38.359 -0.774 55.620 1.00 46.40 284 GLU B CA 1
ATOM 4909 C C . GLU B 1 304 ? 37.326 -1.020 54.530 1.00 47.75 284 GLU B C 1
ATOM 4910 O O . GLU B 1 304 ? 37.574 -0.641 53.375 1.00 45.87 284 GLU B O 1
ATOM 4916 N N . LYS B 1 305 ? 36.201 -1.690 54.861 1.00 43.14 285 LYS B N 1
ATOM 4917 C CA . LYS B 1 305 ? 35.171 -2.060 53.887 1.00 42.09 285 LYS B CA 1
ATOM 4918 C C . LYS B 1 305 ? 34.640 -0.886 53.088 1.00 45.01 285 LYS B C 1
ATOM 4919 O O . LYS B 1 305 ? 34.537 -0.975 51.859 1.00 44.09 285 LYS B O 1
ATOM 4925 N N . HIS B 1 306 ? 34.337 0.222 53.772 1.00 42.09 286 HIS B N 1
ATOM 4926 C CA . HIS B 1 306 ? 33.786 1.416 53.140 1.00 42.10 286 HIS B CA 1
ATOM 4927 C C . HIS B 1 306 ? 34.790 2.086 52.207 1.00 42.31 286 HIS B C 1
ATOM 4928 O O . HIS B 1 306 ? 34.428 2.516 51.108 1.00 41.73 286 HIS B O 1
ATOM 4935 N N . TYR B 1 307 ? 36.060 2.123 52.629 1.00 36.71 287 TYR B N 1
ATOM 4936 C CA . TYR B 1 307 ? 37.142 2.663 51.825 1.00 34.58 287 TYR B CA 1
ATOM 4937 C C . TYR B 1 307 ? 37.261 1.834 50.535 1.00 39.26 287 TYR B C 1
ATOM 4938 O O . TYR B 1 307 ? 37.374 2.409 49.444 1.00 36.66 287 TYR B O 1
ATOM 4947 N N . LEU B 1 308 ? 37.211 0.492 50.670 1.00 38.37 288 LEU B N 1
ATOM 4948 C CA . LEU B 1 308 ? 37.270 -0.423 49.539 1.00 40.41 288 LEU B CA 1
ATOM 4949 C C . LEU B 1 308 ? 36.129 -0.145 48.559 1.00 42.92 288 LEU B C 1
ATOM 4950 O O . LEU B 1 308 ? 36.392 -0.087 47.355 1.00 42.41 288 LEU B O 1
ATOM 4955 N N . ASP B 1 309 ? 34.891 0.081 49.065 1.00 37.56 289 ASP B N 1
ATOM 4956 C CA . ASP B 1 309 ? 33.759 0.391 48.201 1.00 38.82 289 ASP B CA 1
ATOM 4957 C C . ASP B 1 309 ? 33.961 1.730 47.448 1.00 41.49 289 ASP B C 1
ATOM 4958 O O . ASP B 1 309 ? 33.702 1.795 46.246 1.00 41.35 289 ASP B O 1
ATOM 4960 N N . ILE B 1 310 ? 34.494 2.754 48.124 1.00 36.44 290 ILE B N 1
ATOM 4961 C CA . ILE B 1 310 ? 34.720 4.058 47.489 1.00 36.98 290 ILE B CA 1
ATOM 4962 C C . ILE B 1 310 ? 35.867 4.004 46.456 1.00 38.95 290 ILE B C 1
ATOM 4963 O O . ILE B 1 310 ? 35.677 4.467 45.330 1.00 37.19 290 ILE B O 1
ATOM 4968 N N . ILE B 1 311 ? 37.012 3.391 46.808 1.00 34.72 291 ILE B N 1
ATOM 4969 C CA . ILE B 1 311 ? 38.154 3.321 45.901 1.00 36.36 291 ILE B CA 1
ATOM 4970 C C . ILE B 1 311 ? 37.809 2.525 44.614 1.00 39.05 291 ILE B C 1
ATOM 4971 O O . ILE B 1 311 ? 38.221 2.946 43.531 1.00 38.60 291 ILE B O 1
ATOM 4976 N N . ARG B 1 312 ? 37.007 1.446 44.726 1.00 35.71 292 ARG B N 1
ATOM 4977 C CA . ARG B 1 312 ? 36.544 0.664 43.572 1.00 36.19 292 ARG B CA 1
ATOM 4978 C C . ARG B 1 312 ? 35.627 1.526 42.693 1.00 37.24 292 ARG B C 1
ATOM 4979 O O . ARG B 1 312 ? 35.793 1.518 41.482 1.00 35.11 292 ARG B O 1
ATOM 4987 N N . LYS B 1 313 ? 34.735 2.317 43.302 1.00 34.02 293 LYS B N 1
ATOM 4988 C CA . LYS B 1 313 ? 33.862 3.240 42.564 1.00 34.78 293 LYS B CA 1
ATOM 4989 C C . LYS B 1 313 ? 34.723 4.273 41.799 1.00 38.24 293 LYS B C 1
ATOM 4990 O O . LYS B 1 313 ? 34.550 4.438 40.585 1.00 38.47 293 LYS B O 1
ATOM 4996 N N . LEU B 1 314 ? 35.682 4.911 42.498 1.00 34.11 294 LEU B N 1
ATOM 4997 C CA . LEU B 1 314 ? 36.608 5.915 41.939 1.00 33.75 294 LEU B CA 1
ATOM 4998 C C . LEU B 1 314 ? 37.439 5.334 40.764 1.00 36.88 294 LEU B C 1
ATOM 4999 O O . LEU B 1 314 ? 37.483 5.938 39.691 1.00 35.80 294 LEU B O 1
ATOM 5004 N N . ARG B 1 315 ? 38.113 4.190 40.985 1.00 34.13 295 ARG B N 1
ATOM 5005 C CA . ARG B 1 315 ? 38.986 3.556 39.995 1.00 35.41 295 ARG B CA 1
ATOM 5006 C C . ARG B 1 315 ? 38.240 3.162 38.727 1.00 40.99 295 ARG B C 1
ATOM 5007 O O . ARG B 1 315 ? 38.757 3.351 37.619 1.00 39.01 295 ARG B O 1
ATOM 5015 N N . SER B 1 316 ? 37.024 2.619 38.910 1.00 38.51 296 SER B N 1
ATOM 5016 C CA . SER B 1 316 ? 36.132 2.171 37.848 1.00 40.04 296 SER B CA 1
ATOM 5017 C C . SER B 1 316 ? 35.701 3.325 36.912 1.00 46.01 296 SER B C 1
ATOM 5018 O O . SER B 1 316 ? 35.513 3.104 35.718 1.00 46.58 296 SER B O 1
ATOM 5021 N N . SER B 1 317 ? 35.557 4.541 37.454 1.00 42.63 297 SER B N 1
ATOM 5022 C CA . SER B 1 317 ? 35.079 5.705 36.702 1.00 43.35 297 SER B CA 1
ATOM 5023 C C . SER B 1 317 ? 36.155 6.607 36.111 1.00 45.41 297 SER B C 1
ATOM 5024 O O . SER B 1 317 ? 35.823 7.376 35.214 1.00 45.58 297 SER B O 1
ATOM 5027 N N . LEU B 1 318 ? 37.418 6.528 36.590 1.00 41.17 298 LEU B N 1
ATOM 5028 C CA . LEU B 1 318 ? 38.512 7.411 36.153 1.00 42.43 298 LEU B CA 1
ATOM 5029 C C . LEU B 1 318 ? 38.713 7.511 34.646 1.00 46.74 298 LEU B C 1
ATOM 5030 O O . LEU B 1 318 ? 38.988 8.597 34.162 1.00 46.40 298 LEU B O 1
ATOM 5035 N N . ASN B 1 319 ? 38.571 6.402 33.909 1.00 45.46 299 ASN B N 1
ATOM 5036 C CA . ASN B 1 319 ? 38.720 6.374 32.451 1.00 45.47 299 ASN B CA 1
ATOM 5037 C C . ASN B 1 319 ? 37.731 7.324 31.747 1.00 49.13 299 ASN B C 1
ATOM 5038 O O . ASN B 1 319 ? 38.046 7.828 30.672 1.00 51.14 299 ASN B O 1
ATOM 5043 N N . ASN B 1 320 ? 36.556 7.577 32.357 1.00 42.43 300 ASN B N 1
ATOM 5044 C CA . ASN B 1 320 ? 35.527 8.443 31.778 1.00 42.47 300 ASN B CA 1
ATOM 5045 C C . ASN B 1 320 ? 35.749 9.936 32.053 1.00 45.33 300 ASN B C 1
ATOM 5046 O O . ASN B 1 320 ? 34.936 10.766 31.641 1.00 45.40 300 ASN B O 1
ATOM 5051 N N . TYR B 1 321 ? 36.831 10.287 32.767 1.00 38.94 301 TYR B N 1
ATOM 5052 C CA . TYR B 1 321 ? 37.119 11.687 33.075 1.00 36.87 301 TYR B CA 1
ATOM 5053 C C . TYR B 1 321 ? 38.490 12.034 32.581 1.00 42.36 301 TYR B C 1
ATOM 5054 O O . TYR B 1 321 ? 39.325 11.140 32.364 1.00 43.37 301 TYR B O 1
ATOM 5063 N N . LYS B 1 322 ? 38.696 13.329 32.346 1.00 38.57 302 LYS B N 1
ATOM 5064 C CA . LYS B 1 322 ? 39.963 13.839 31.867 1.00 38.65 302 LYS B CA 1
ATOM 5065 C C . LYS B 1 322 ? 40.630 14.583 33.006 1.00 40.61 302 LYS B C 1
ATOM 5066 O O . LYS B 1 322 ? 40.018 15.465 33.611 1.00 40.93 302 LYS B O 1
ATOM 5068 N N . ASN B 1 323 ? 41.867 14.202 33.324 1.00 35.55 303 ASN B N 1
ATOM 5069 C CA . ASN B 1 323 ? 42.696 14.849 34.344 1.00 34.40 303 ASN B CA 1
ATOM 5070 C C . ASN B 1 323 ? 42.065 14.919 35.742 1.00 35.34 303 ASN B C 1
ATOM 5071 O O . ASN B 1 323 ? 42.143 15.954 36.406 1.00 34.23 303 ASN B O 1
ATOM 5076 N N . VAL B 1 324 ? 41.386 13.841 36.144 1.00 31.49 304 VAL B N 1
ATOM 5077 C CA . VAL B 1 324 ? 40.855 13.641 37.493 1.00 30.66 304 VAL B CA 1
ATOM 5078 C C . VAL B 1 324 ? 41.742 12.563 38.120 1.00 33.13 304 VAL B C 1
ATOM 5079 O O . VAL B 1 324 ? 41.972 11.521 37.521 1.00 32.18 304 VAL B O 1
ATOM 5083 N N . TYR B 1 325 ? 42.272 12.855 39.292 1.00 30.71 305 TYR B N 1
ATOM 5084 C CA . TYR B 1 325 ? 43.185 11.978 40.029 1.00 30.69 305 TYR B CA 1
ATOM 5085 C C . TYR B 1 325 ? 42.716 11.930 41.480 1.00 33.84 305 TYR B C 1
ATOM 5086 O O . TYR B 1 325 ? 41.964 12.799 41.908 1.00 31.28 305 TYR B O 1
ATOM 5095 N N . PHE B 1 326 ? 43.180 10.950 42.240 1.00 30.18 306 PHE B N 1
ATOM 5096 C CA . PHE B 1 326 ? 42.847 10.905 43.659 1.00 30.07 306 PHE B CA 1
ATOM 5097 C C . PHE B 1 326 ? 44.007 10.305 44.417 1.00 31.53 306 PHE B C 1
ATOM 5098 O O . PHE B 1 326 ? 44.838 9.593 43.855 1.00 28.17 306 PHE B O 1
ATOM 5106 N N . THR B 1 327 ? 44.079 10.622 45.685 1.00 28.75 307 THR B N 1
ATOM 5107 C CA . THR B 1 327 ? 45.131 10.112 46.531 1.00 28.08 307 THR B CA 1
ATOM 5108 C C . THR B 1 327 ? 44.637 9.917 47.946 1.00 30.75 307 THR B C 1
ATOM 5109 O O . THR B 1 327 ? 43.616 10.479 48.327 1.00 29.69 307 THR B O 1
ATOM 5113 N N . SER B 1 328 ? 45.423 9.220 48.744 1.00 30.51 308 SER B N 1
ATOM 5114 C CA . SER B 1 328 ? 45.201 8.964 50.173 1.00 32.06 308 SER B CA 1
ATOM 5115 C C . SER B 1 328 ? 46.565 9.029 50.850 1.00 38.80 308 SER B C 1
ATOM 5116 O O . SER B 1 328 ? 47.572 8.737 50.215 1.00 39.18 308 SER B O 1
ATOM 5119 N N . ASP B 1 329 ? 46.613 9.340 52.128 1.00 38.06 309 ASP B N 1
ATOM 5120 C CA . ASP B 1 329 ? 47.877 9.322 52.866 1.00 40.34 309 ASP B CA 1
ATOM 5121 C C . ASP B 1 329 ? 47.837 8.109 53.837 1.00 44.99 309 ASP B C 1
ATOM 5122 O O . ASP B 1 329 ? 47.541 7.002 53.396 1.00 44.20 309 ASP B O 1
ATOM 5127 N N . THR B 1 330 ? 48.097 8.324 55.132 1.00 43.26 310 THR B N 1
ATOM 5128 C CA . THR B 1 330 ? 48.063 7.286 56.163 1.00 43.77 310 THR B CA 1
ATOM 5129 C C . THR B 1 330 ? 46.696 7.394 56.856 1.00 46.53 310 THR B C 1
ATOM 5130 O O . THR B 1 330 ? 46.545 7.917 57.971 1.00 46.90 310 THR B O 1
ATOM 5134 N N . GLY B 1 331 ? 45.706 6.910 56.138 1.00 41.51 311 GLY B N 1
ATOM 5135 C CA . GLY B 1 331 ? 44.308 6.957 56.530 1.00 39.33 311 GLY B CA 1
ATOM 5136 C C . GLY B 1 331 ? 43.436 6.577 55.361 1.00 39.89 311 GLY B C 1
ATOM 5137 O O . GLY B 1 331 ? 43.939 6.228 54.278 1.00 38.95 311 GLY B O 1
ATOM 5138 N N . THR B 1 332 ? 42.123 6.615 55.593 1.00 34.00 312 THR B N 1
ATOM 5139 C CA . THR B 1 332 ? 41.151 6.241 54.599 1.00 33.70 312 THR B CA 1
ATOM 5140 C C . THR B 1 332 ? 40.544 7.470 53.906 1.00 35.07 312 THR B C 1
ATOM 5141 O O . THR B 1 332 ? 39.797 7.311 52.949 1.00 35.76 312 THR B O 1
ATOM 5145 N N . SER B 1 333 ? 40.887 8.682 54.346 1.00 28.83 313 SER B N 1
ATOM 5146 C CA . SER B 1 333 ? 40.356 9.881 53.685 1.00 27.49 313 SER B CA 1
ATOM 5147 C C . SER B 1 333 ? 40.945 10.005 52.294 1.00 30.35 313 SER B C 1
ATOM 5148 O O . SER B 1 333 ? 42.103 9.703 52.104 1.00 30.41 313 SER B O 1
ATOM 5151 N N . ILE B 1 334 ? 40.129 10.343 51.314 1.00 27.63 314 ILE B N 1
ATOM 5152 C CA . ILE B 1 334 ? 40.582 10.464 49.937 1.00 27.62 314 ILE B CA 1
ATOM 5153 C C . ILE B 1 334 ? 40.510 11.902 49.524 1.00 31.36 314 ILE B C 1
ATOM 5154 O O . ILE B 1 334 ? 39.564 12.598 49.874 1.00 31.49 314 ILE B O 1
ATOM 5159 N N . VAL B 1 335 ? 41.485 12.344 48.750 1.00 27.00 315 VAL B N 1
ATOM 5160 C CA . VAL B 1 335 ? 41.488 13.684 48.177 1.00 26.01 315 VAL B CA 1
ATOM 5161 C C . VAL B 1 335 ? 41.418 13.506 46.660 1.00 28.51 315 VAL B C 1
ATOM 5162 O O . VAL B 1 335 ? 42.250 12.819 46.085 1.00 27.43 315 VAL B O 1
ATOM 5166 N N . VAL B 1 336 ? 40.401 14.084 46.037 1.00 26.86 316 VAL B N 1
ATOM 5167 C CA . VAL B 1 336 ? 40.172 14.034 44.581 1.00 27.52 316 VAL B CA 1
ATOM 5168 C C . VAL B 1 336 ? 40.706 15.340 44.025 1.00 31.64 316 VAL B C 1
ATOM 5169 O O . VAL B 1 336 ? 40.476 16.371 44.611 1.00 30.13 316 VAL B O 1
ATOM 5173 N N . MET B 1 337 ? 41.477 15.291 42.947 1.00 30.04 317 MET B N 1
ATOM 5174 C CA . MET B 1 337 ? 42.111 16.474 42.371 1.00 29.48 317 MET B CA 1
ATOM 5175 C C . MET B 1 337 ? 41.897 16.542 40.858 1.00 34.54 317 MET B C 1
ATOM 5176 O O . MET B 1 337 ? 41.836 15.509 40.187 1.00 33.38 317 MET B O 1
ATOM 5181 N N . SER B 1 338 ? 41.830 17.770 40.317 1.00 32.53 318 SER B N 1
ATOM 5182 C CA . SER B 1 338 ? 41.672 17.968 38.874 1.00 33.08 318 SER B CA 1
ATOM 5183 C C . SER B 1 338 ? 42.206 19.332 38.479 1.00 35.84 318 SER B C 1
ATOM 5184 O O . SER B 1 338 ? 42.075 20.267 39.244 1.00 33.63 318 SER B O 1
ATOM 5187 N N . THR B 1 339 ? 42.729 19.451 37.254 1.00 33.84 319 THR B N 1
ATOM 5188 C CA . THR B 1 339 ? 43.169 20.729 36.676 1.00 34.98 319 THR B CA 1
ATOM 5189 C C . THR B 1 339 ? 41.941 21.528 36.175 1.00 41.19 319 THR B C 1
ATOM 5190 O O . THR B 1 339 ? 42.078 22.706 35.887 1.00 44.12 319 THR B O 1
ATOM 5194 N N . SER B 1 340 ? 40.751 20.902 36.094 1.00 36.72 320 SER B N 1
ATOM 5195 C CA . SER B 1 340 ? 39.482 21.542 35.693 1.00 36.60 320 SER B CA 1
ATOM 5196 C C . SER B 1 340 ? 38.460 21.523 36.843 1.00 40.04 320 SER B C 1
ATOM 5197 O O . SER B 1 340 ? 38.196 20.462 37.412 1.00 39.18 320 SER B O 1
ATOM 5200 N N . MET B 1 341 ? 37.862 22.684 37.171 1.00 38.91 321 MET B N 1
ATOM 5201 C CA . MET B 1 341 ? 36.850 22.764 38.235 1.00 38.22 321 MET B CA 1
ATOM 5202 C C . MET B 1 341 ? 35.553 22.100 37.795 1.00 38.46 321 MET B C 1
ATOM 5203 O O . MET B 1 341 ? 34.926 21.413 38.593 1.00 37.01 321 MET B O 1
ATOM 5208 N N . ASN B 1 342 ? 35.182 22.254 36.516 1.00 34.57 322 ASN B N 1
ATOM 5209 C CA . ASN B 1 342 ? 33.976 21.633 35.981 1.00 33.68 322 ASN B CA 1
ATOM 5210 C C . ASN B 1 342 ? 34.080 20.119 35.926 1.00 34.88 322 ASN B C 1
ATOM 5211 O O . ASN B 1 342 ? 33.094 19.452 36.236 1.00 32.09 322 ASN B O 1
ATOM 5216 N N . GLU B 1 343 ? 35.266 19.582 35.560 1.00 32.09 323 GLU B N 1
ATOM 5217 C CA . GLU B 1 343 ? 35.466 18.124 35.505 1.00 33.11 323 GLU B CA 1
ATOM 5218 C C . GLU B 1 343 ? 35.446 17.522 36.909 1.00 36.60 323 GLU B C 1
ATOM 5219 O O . GLU B 1 343 ? 34.907 16.437 37.080 1.00 36.65 323 GLU B O 1
ATOM 5225 N N . LEU B 1 344 ? 35.988 18.244 37.907 1.00 33.43 324 LEU B N 1
ATOM 5226 C CA . LEU B 1 344 ? 35.974 17.805 39.298 1.00 32.36 324 LEU B CA 1
ATOM 5227 C C . LEU B 1 344 ? 34.535 17.761 39.824 1.00 35.43 324 LEU B C 1
ATOM 5228 O O . LEU B 1 344 ? 34.121 16.761 40.407 1.00 34.23 324 LEU B O 1
ATOM 5233 N N . SER B 1 345 ? 33.769 18.842 39.600 1.00 34.91 325 SER B N 1
ATOM 5234 C CA . SER B 1 345 ? 32.395 18.923 40.091 1.00 35.44 325 SER B CA 1
ATOM 5235 C C . SER B 1 345 ? 31.509 17.893 39.379 1.00 36.96 325 SER B C 1
ATOM 5236 O O . SER B 1 345 ? 30.664 17.270 40.017 1.00 36.65 325 SER B O 1
ATOM 5239 N N . ARG B 1 346 ? 31.792 17.635 38.094 1.00 32.08 326 ARG B N 1
ATOM 5240 C CA . ARG B 1 346 ? 31.058 16.631 37.312 1.00 32.29 326 ARG B CA 1
ATOM 5241 C C . ARG B 1 346 ? 31.308 15.217 37.930 1.00 36.97 326 ARG B C 1
ATOM 5242 O O . ARG B 1 346 ? 30.367 14.466 38.166 1.00 36.03 326 ARG B O 1
ATOM 5250 N N . PHE B 1 347 ? 32.570 14.931 38.268 1.00 32.53 327 PHE B N 1
ATOM 5251 C CA . PHE B 1 347 ? 33.004 13.683 38.890 1.00 31.97 327 PHE B CA 1
ATOM 5252 C C . PHE B 1 347 ? 32.345 13.488 40.269 1.00 35.60 327 PHE B C 1
ATOM 5253 O O . PHE B 1 347 ? 31.773 12.432 40.534 1.00 33.83 327 PHE B O 1
ATOM 5261 N N . VAL B 1 348 ? 32.407 14.526 41.113 1.00 32.18 328 VAL B N 1
ATOM 5262 C CA . VAL B 1 348 ? 31.842 14.526 42.460 1.00 32.95 328 VAL B CA 1
ATOM 5263 C C . VAL B 1 348 ? 30.312 14.304 42.422 1.00 38.07 328 VAL B C 1
ATOM 5264 O O . VAL B 1 348 ? 29.799 13.510 43.200 1.00 36.43 328 VAL B O 1
ATOM 5268 N N . ASN B 1 349 ? 29.611 14.988 41.495 1.00 36.34 329 ASN B N 1
ATOM 5269 C CA . ASN B 1 349 ? 28.164 14.879 41.339 1.00 37.56 329 ASN B CA 1
ATOM 5270 C C . ASN B 1 349 ? 27.769 13.510 40.760 1.00 41.49 329 ASN B C 1
ATOM 5271 O O . ASN B 1 349 ? 26.919 12.852 41.344 1.00 40.76 329 ASN B O 1
ATOM 5276 N N . ASP B 1 350 ? 28.406 13.069 39.653 1.00 39.33 330 ASP B N 1
ATOM 5277 C CA . ASP B 1 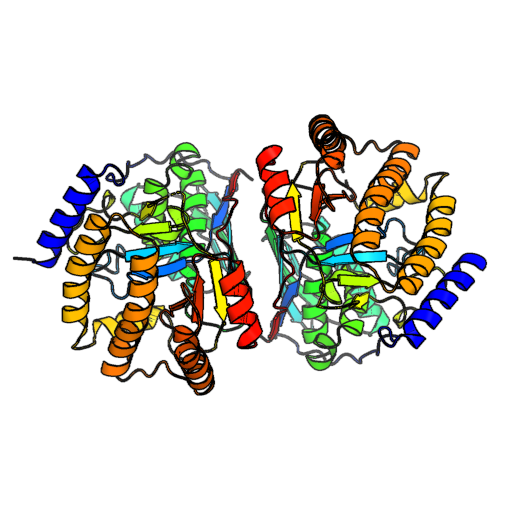350 ? 28.073 11.785 39.010 1.00 40.01 330 ASP B CA 1
ATOM 5278 C C . ASP B 1 350 ? 28.245 10.586 39.951 1.00 43.39 330 ASP B C 1
ATOM 5279 O O . ASP B 1 350 ? 27.468 9.642 39.881 1.00 43.23 330 ASP B O 1
ATOM 5284 N N . LEU B 1 351 ? 29.258 10.636 40.831 1.00 39.25 331 LEU B N 1
ATOM 5285 C CA . LEU B 1 351 ? 29.574 9.545 41.740 1.00 39.86 331 LEU B CA 1
ATOM 5286 C C . LEU B 1 351 ? 28.925 9.730 43.086 1.00 45.00 331 LEU B C 1
ATOM 5287 O O . LEU B 1 351 ? 29.142 8.917 43.995 1.00 44.63 331 LEU B O 1
ATOM 5292 N N . ASP B 1 352 ? 28.138 10.813 43.220 1.00 42.76 332 ASP B N 1
ATOM 5293 C CA . ASP B 1 352 ? 27.430 11.192 44.433 1.00 44.01 332 ASP B CA 1
ATOM 5294 C C . ASP B 1 352 ? 28.364 11.063 45.655 1.00 49.86 332 ASP B C 1
ATOM 5295 O O . ASP B 1 352 ? 28.041 10.367 46.625 1.00 51.02 332 ASP B O 1
ATOM 5297 N N . LEU B 1 353 ? 29.559 11.703 45.577 1.00 45.16 333 LEU B N 1
ATOM 5298 C CA . LEU B 1 353 ? 30.524 11.675 46.674 1.00 44.86 333 LEU B CA 1
ATOM 5299 C C . LEU B 1 353 ? 30.066 12.649 47.773 1.00 49.58 333 LEU B C 1
ATOM 5300 O O . LEU B 1 353 ? 29.532 13.715 47.474 1.00 48.81 333 LEU B O 1
ATOM 5305 N N . ASP B 1 354 ? 30.183 12.253 49.030 1.00 48.08 334 ASP B N 1
ATOM 5306 C CA . ASP B 1 354 ? 29.726 13.131 50.098 1.00 49.24 334 ASP B CA 1
ATOM 5307 C C . ASP B 1 354 ? 30.912 13.620 50.878 1.00 51.04 334 ASP B C 1
ATOM 5308 O O . ASP B 1 354 ? 31.269 13.041 51.910 1.00 52.70 334 ASP B O 1
ATOM 5313 N N . GLY B 1 355 ? 31.536 14.672 50.365 1.00 42.40 335 GLY B N 1
ATOM 5314 C CA . GLY B 1 355 ? 32.720 15.226 50.993 1.00 40.75 335 GLY B CA 1
ATOM 5315 C C . GLY B 1 355 ? 32.705 16.725 51.110 1.00 41.12 335 GLY B C 1
ATOM 5316 O O . GLY B 1 355 ? 31.644 17.334 51.220 1.00 41.56 335 GLY B O 1
ATOM 5317 N N . ILE B 1 356 ? 33.898 17.332 51.104 1.00 34.80 336 ILE B N 1
ATOM 5318 C CA . ILE B 1 356 ? 34.057 18.779 51.280 1.00 32.89 336 ILE B CA 1
ATOM 5319 C C . ILE B 1 356 ? 34.971 19.358 50.220 1.00 34.10 336 ILE B C 1
ATOM 5320 O O . ILE B 1 356 ? 36.002 18.758 49.858 1.00 30.06 336 ILE B O 1
ATOM 5325 N N . SER B 1 357 ? 34.579 20.519 49.714 1.00 29.68 337 SER B N 1
ATOM 5326 C CA . SER B 1 357 ? 35.374 21.213 48.710 1.00 30.31 337 SER B CA 1
ATOM 5327 C C . SER B 1 357 ? 36.644 21.803 49.376 1.00 34.04 337 SER B C 1
ATOM 5328 O O . SER B 1 357 ? 36.622 22.226 50.538 1.00 33.66 337 SER B O 1
ATOM 5331 N N . GLY B 1 358 ? 37.748 21.751 48.668 1.00 29.07 338 GLY B N 1
ATOM 5332 C CA . GLY B 1 358 ? 38.990 22.270 49.208 1.00 28.19 338 GLY B CA 1
ATOM 5333 C C . GLY B 1 358 ? 39.431 23.530 48.503 1.00 33.87 338 GLY B C 1
ATOM 5334 O O . GLY B 1 358 ? 39.027 23.794 47.364 1.00 32.14 338 GLY B O 1
ATOM 5335 N N . ASN B 1 359 ? 40.272 24.314 49.185 1.00 31.44 339 ASN B N 1
ATOM 5336 C CA . ASN B 1 359 ? 40.942 25.471 48.608 1.00 31.81 339 ASN B CA 1
ATOM 5337 C C . ASN B 1 359 ? 42.280 25.692 49.300 1.00 35.35 339 ASN B C 1
ATOM 5338 O O . ASN B 1 359 ? 42.454 25.271 50.453 1.00 33.81 339 ASN B O 1
ATOM 5343 N N . PHE B 1 360 ? 43.224 26.350 48.602 1.00 31.57 340 PHE B N 1
ATOM 5344 C CA . PHE B 1 360 ? 44.531 26.674 49.183 1.00 31.76 340 PHE B CA 1
ATOM 5345 C C . PHE B 1 360 ? 44.354 27.889 50.095 1.00 36.45 340 PHE B C 1
ATOM 5346 O O . PHE B 1 360 ? 43.728 28.852 49.653 1.00 35.09 340 PHE B O 1
ATOM 5354 N N . PRO B 1 361 ? 44.841 27.859 51.360 1.00 35.37 341 PRO B N 1
ATOM 5355 C CA . PRO B 1 361 ? 44.693 29.038 52.246 1.00 35.78 341 PRO B CA 1
ATOM 5356 C C . PRO B 1 361 ? 45.371 30.278 51.660 1.00 41.00 341 PRO B C 1
ATOM 5357 O O . PRO B 1 361 ? 46.402 30.173 50.980 1.00 38.90 341 PRO B O 1
ATOM 5361 N N . GLU B 1 362 ? 44.770 31.439 51.888 1.00 39.12 342 GLU B N 1
ATOM 5362 C CA . GLU B 1 362 ? 45.263 32.675 51.299 1.00 40.04 342 GLU B CA 1
ATOM 5363 C C . GLU B 1 362 ? 45.895 33.611 52.299 1.00 45.32 342 GLU B C 1
ATOM 5364 O O . GLU B 1 362 ? 46.684 34.466 51.904 1.00 48.17 342 GLU B O 1
ATOM 5370 N N . LYS B 1 363 ? 45.606 33.418 53.587 1.00 38.05 343 LYS B N 1
ATOM 5371 C CA . LYS B 1 363 ? 46.084 34.310 54.630 1.00 35.86 343 LYS B CA 1
ATOM 5372 C C . LYS B 1 363 ? 46.778 33.583 55.801 1.00 37.57 343 LYS B C 1
ATOM 5373 O O . LYS B 1 363 ? 46.172 32.782 56.521 1.00 35.53 343 LYS B O 1
ATOM 5379 N N . ILE B 1 364 ? 48.047 33.913 56.004 1.00 34.27 344 ILE B N 1
ATOM 5380 C CA . ILE B 1 364 ? 48.813 33.439 57.140 1.00 35.04 344 ILE B CA 1
ATOM 5381 C C . ILE B 1 364 ? 48.884 34.607 58.122 1.00 38.17 344 ILE B C 1
ATOM 5382 O O . ILE B 1 364 ? 49.307 35.700 57.759 1.00 35.46 344 ILE B O 1
ATOM 5387 N N . ILE B 1 365 ? 48.425 34.375 59.343 1.00 35.32 345 ILE B N 1
ATOM 5388 C CA . ILE B 1 365 ? 48.393 35.394 60.388 1.00 35.22 345 ILE B CA 1
ATOM 5389 C C . ILE B 1 365 ? 49.484 35.130 61.393 1.00 38.87 345 ILE B C 1
ATOM 5390 O O . ILE B 1 365 ? 49.567 34.023 61.922 1.00 38.86 345 ILE B O 1
ATOM 5395 N N . ILE B 1 366 ? 50.287 36.146 61.687 1.00 36.04 346 ILE B N 1
ATOM 5396 C CA . ILE B 1 366 ? 51.315 36.105 62.731 1.00 36.69 346 ILE B CA 1
ATOM 5397 C C . ILE B 1 366 ? 51.212 37.451 63.420 1.00 42.76 346 ILE B C 1
ATOM 5398 O O . ILE B 1 366 ? 51.421 38.477 62.780 1.00 43.89 346 ILE B O 1
ATOM 5403 N N . GLU B 1 367 ? 50.824 37.464 64.688 1.00 39.93 347 GLU B N 1
ATOM 5404 C CA . GLU B 1 367 ? 50.614 38.734 65.370 1.00 40.40 347 GLU B CA 1
ATOM 5405 C C . GLU B 1 367 ? 50.847 38.694 66.862 1.00 44.33 347 GLU B C 1
ATOM 5406 O O . GLU B 1 367 ? 50.645 37.664 67.502 1.00 40.81 347 GLU B O 1
ATOM 5412 N N . GLU B 1 368 ? 51.209 39.858 67.413 1.00 44.62 348 GLU B N 1
ATOM 5413 C CA . GLU B 1 368 ? 51.331 40.086 68.842 1.00 45.75 348 GLU B CA 1
ATOM 5414 C C . GLU B 1 368 ? 49.933 40.534 69.266 1.00 50.42 348 GLU B C 1
ATOM 5415 O O . GLU B 1 368 ? 49.357 41.423 68.629 1.00 50.78 348 GLU B O 1
ATOM 5421 N N . LEU B 1 369 ? 49.370 39.892 70.294 1.00 47.48 349 LEU B N 1
ATOM 5422 C CA . LEU B 1 369 ? 48.031 40.236 70.783 1.00 51.48 349 LEU B CA 1
ATOM 5423 C C . LEU B 1 369 ? 48.036 41.406 71.784 1.00 80.21 349 LEU B C 1
ATOM 5424 O O . LEU B 1 369 ? 48.955 41.466 72.636 1.00 88.41 349 LEU B O 1
#

Solvent-accessible surface area: 27361 Å² total; per-residue (Å²): 211,73,52,41,49,72,74,0,39,94,0,53,90,42,0,72,94,85,53,63,1,101,90,10,100,64,69,92,50,116,38,42,66,88,26,46,6,24,0,0,0,9,0,8,2,4,0,4,6,24,4,0,53,115,42,62,119,61,5,10,0,18,0,0,0,0,0,0,3,0,32,0,1,18,0,3,0,33,0,88,0,32,158,90,56,129,32,120,5,21,23,10,33,70,100,76,116,71,65,95,135,83,18,26,83,12,9,64,34,6,61,88,86,24,91,7,135,13,4,0,48,9,23,11,11,1,5,66,33,7,89,105,10,65,11,5,19,47,39,0,0,24,0,0,0,12,2,5,0,12,0,2,0,0,16,24,82,83,0,3,76,37,104,16,0,2,0,0,8,0,0,6,23,8,0,12,0,0,6,4,0,1,7,38,0,0,0,0,0,0,9,3,52,17,84,56,29,1,0,5,1,17,80,20,70,118,68,49,9,59,3,21,0,5,33,15,71,19,214,14,42,58,110,62,0,24,94,50,0,51,82,10,154,108,13,122,69,13,4,60,38,0,1,102,33,0,14,68,0,5,115,62,160,8,71,18,43,67,1,0,32,10,0,42,99,0,0,78,98,2,3,51,4,0,67,51,36,59,81,112,5,82,42,188,114,2,75,64,14,11,148,80,0,116,82,22,30,123,108,44,170,38,8,37,1,0,3,24,4,1,0,1,0,3,0,0,0,56,44,86,102,17,5,51,138,0,17,116,72,16,82,16,141,12,5,30,4,56,23,14,84,85,45,2,38,17,109,96,130,116,82,15,40,80,59,0,64,94,0,43,88,43,0,70,94,99,54,57,1,103,90,9,99,63,65,92,52,116,39,42,67,73,25,25,6,15,0,0,0,7,0,9,2,2,0,7,5,23,6,0,48,113,43,73,137,57,21,11,0,18,0,0,0,0,0,0,4,0,30,0,2,16,0,2,0,25,0,86,0,43,158,90,59,132,30,34,11,48,22,9,38,91,80,71,145,52,55,113,65,153,22,26,65,13,8,36,32,6,66,163,83,26,93,8,134,12,4,0,67,10,22,11,9,3,5,63,40,10,125,102,16,97,15,4,18,41,64,0,0,24,0,0,0,13,2,5,0,13,0,2,0,0,15,20,77,120,0,3,77,34,106,16,0,2,0,0,7,0,0,15,54,22,0,14,0,0,5,3,0,2,7,31,0,0,0,0,0,0,1,5,52,17,85,54,32,2,0,5,2,16,61,19,49,84,80,114,39,12,60,3,25,0,7,29,14,69,19,130,94,78,96,10,34,95,89,0,50,85,10,157,110,13,110,69,13,5,90,38,0,2,90,32,0,14,79,3,10,123,54,76,8,64,15,116,90,2,0,31,12,0,39,101,0,0,71,99,3,5,51,4,6,73,50,31,62,30,134,27,68,65,187,118,1,71,64,15,4,147,80,0,117,84,22,29,125,94,27,62,56,8,35,0,0,3,23,22,0,0,2,0,3,0,0,0,32,46,94,119,32,7,60,101,0,22,116,81,16,84,15,139,17,6,31,10,57,22,9,80,58,41,1,34,31,109,122

CATH classification: 3.30.230.10

Radius of gyration: 26.35 Å; Cα contacts (8 Å, |Δi|>4): 1606; chains: 2; bounding box: 78×68×58 Å

InterPro domains:
  IPR005935 Diphosphomevalonate/phosphomevalonate decarboxylase [PIRSF015950] (32-331)
  IPR014721 Small ribosomal subunit protein uS5 domain 2-type fold, subgroup [G3DSA:3.30.230.10] (30-212)
  IPR020568 Ribosomal protein uS5 domain 2-type superfamily [SSF54211] (37-204)
  IPR053464 Mevalonate 3,5-bisphosphate decarboxylase [NF040847] (2-348)
  IPR053859 Diphosphomevalonate decarboxylase-like N-terminal domain [PF22700] (44-189)

Nearest PDB structures (foldseek):
  7t71-assembly1_A  TM=1.003E+00  e=2.847E-74  Picrophilus oshimae DSM 9789
  7t71-assembly1_B-2  TM=9.929E-01  e=1.143E-70  Picrophilus oshimae DSM 9789
  4dpw-assembly5_E  TM=8.549E-01  e=4.054E-20  Staphylococcus epidermidis
  3qt7-assembly1_B  TM=8.521E-01  e=3.677E-19  Staphylococcus epidermidis
  3qt8-assembly1_B  TM=8.487E-01  e=3.470E-19  Staphylococcus epidermidis

Foldseek 3Di:
DDPQVVLLVVLLVLCVVVVQADQDDDFAWDAPAPWKKKWKFFFKAWLLDFFADPDPLQLFGAFKTKIFTKVQKMKMKIKHKHLDDAAFAAAQNDGDPVRVVLVCSLVVCVCVVNVDRIYMYMHMYMGGPDPQFAFRGRQLGRLLGVLLRCCCRTGRPVQSVRLLNSQLSSSSNPVSVQQRSAFGIKMFRGRPPDDSSRGGIHHLDPQAWWKWKQGDHWDDHSVVLNVQLVPAPCNVVSSVVSSVVSVVCVVVSVPHLSSLVSQQVVQVVSQVSNVRSVHHGDDPVLVVVVCLVVVCVVVADFWHWHGHSGSMIMIMGSDPVSSVVSCVVSVRDTGTMDRDDDIDIDTD/DVVQVVLLVVLLVLCVVVVQADQADDFAWDAPAPFKKKWKFFFKAWLLDFFADPDPLQLFGAFKTKIFTWVQKMKMKIKHKHQDDAAFAAAQNDGDPVRVVLVVSLVVVVCVVNVDRIYMYMHMYMGGPDDDFPQRGVQLGRLLGVLLRCCCRTGRDVQSVRLLNSQLSSSSSPVSVLARSAFGIKMFRGRPPDDSSRGGMHHLDPDLEWWKWKQGDDWPGNVLNVQLVPAPCNVVSSVVSSVVSVVCVVVSVDHLVSLVSQQVVQVVSQVSNVSSPHHRDDPVLVVVVCLVVVCVVVADAWHWHGHSHSMIMIIGSDPVRSVVSCVVSVRPTGTMDRDDDIDIGTD

Organism: Picrophilus torridus (strain ATCC 700027 / DSM 9790 / JCM 10055 / NBRC 100828 / KAW 2/3) (NCBI:txid1122961)